Protein AF-A9V9E0-F1 (afdb_monomer)

Foldseek 3Di:
DDDDDDDDDDDDDDDDDDDDDDDDDDPDDDDDDDDDDDDDDDPDPDDPDDDDPPLVPQDLPDFAAAPACQLQCLLQLHAHPFFFEDAFDLPLADDLPDPDDDPQDDDHQAAEYDDWQLLLVVLQQFDWDQDPQFGIFTPDADADLVCSVRTDLPGPCCVSVVVSLSSLSVVRNSCSNHHAYEYEHEALLQNQLCRQVRGDDPQSVRSQVCCVVPVPSLQVSSSSSLVSVLVNVLSSVSSRHQAYEHDHGDGNDDDDDDDDDPPPPPGHDDDFCLLSDDPVSCVRRGLVSQQCSLVSSCVVQPLSRHAYEYEHENPLVCLLVCLPGSHQEYEAEQPDQQLVSCVSNVSSHAYEDAAALVQLPDDLVSLLVSLLVVVQRHDSGRYHYYHNDHHDPPGDPSSVSSNRCSRRVDDPDQAEAEEEWAPDPLGVLQVVVLVVLLCVVCVSHHYDYDHDHFPLQVDFPDDVVVDPDLPRRPPRVVVCQQVVVGFKYKDLQLSADPDHDPQKDFLAKADFDQQFKFKQFAVVPVVDLDPQPDAQAAEEEDQDPQLCVLQCVVRVSYHYDYADDAPVSSVVLSHDVVNRHGMYIGTCLSCVSVVNNVRGSYTDDCNRHPGGPSGRMMTMMGGNVCVVVSSVSCVSRHDPPPD

InterPro domains:
  IPR000257 Uroporphyrinogen decarboxylase (URO-D) [PF01208] (106-245)
  IPR000257 Uroporphyrinogen decarboxylase (URO-D) [PF01208] (269-409)
  IPR000257 Uroporphyrinogen decarboxylase (URO-D) [PS00907] (182-198)
  IPR000860 Porphobilinogen deaminase [PR00151] (456-476)
  IPR000860 Porphobilinogen deaminase [PR00151] (487-506)
  IPR000860 Porphobilinogen deaminase [PR00151] (539-556)
  IPR000860 Porphobilinogen deaminase [PR00151] (558-575)
  IPR000860 Porphobilinogen deaminase [TIGR00212] (417-622)
  IPR006361 Uroporphyrinogen decarboxylase HemE [cd00717] (72-409)
  IPR022417 Porphobilinogen deaminase, N-terminal [PF01379] (417-622)
  IPR038071 UROD/MetE-like superfamily [G3DSA:3.20.20.210] (54-414)
  IPR038071 UROD/MetE-like superfamily [SSF51726] (63-413)

Solvent-accessible surface area (backbone atoms only — not comparable to full-atom values): 37503 Å² total; per-residue (Å²): 135,89,84,87,87,83,90,86,88,83,90,80,90,82,81,85,82,77,89,79,84,83,83,75,85,77,86,81,81,87,82,91,82,87,86,78,90,78,85,83,86,73,84,73,95,77,82,95,81,82,86,62,86,69,74,82,73,72,54,70,88,72,64,54,68,76,74,37,58,56,43,62,38,16,34,70,50,35,89,55,102,62,55,29,38,41,79,54,57,81,78,72,54,79,68,75,79,64,85,85,70,67,102,67,68,80,78,55,43,41,44,60,67,70,77,70,42,62,56,56,55,37,53,27,59,43,65,73,44,80,40,89,81,66,40,58,32,31,92,75,43,44,85,55,74,73,51,57,74,66,46,45,79,80,56,60,53,63,78,66,46,36,70,56,29,52,50,37,30,50,47,43,51,63,44,56,14,59,31,43,37,30,34,74,43,44,40,48,64,53,52,51,35,39,43,37,58,16,29,80,66,96,75,46,59,64,33,55,48,39,49,74,76,34,47,70,51,41,50,52,52,42,48,39,50,38,55,54,47,32,55,45,56,47,46,34,41,64,20,50,28,51,29,38,33,40,38,63,72,74,86,78,75,91,80,95,71,82,86,80,68,96,81,69,88,70,71,72,80,77,76,53,66,54,40,78,48,56,73,65,58,36,58,68,69,36,48,58,50,57,34,49,35,39,48,50,38,28,67,75,65,38,87,78,64,52,51,32,34,44,48,44,32,72,29,65,86,47,50,76,68,54,67,79,32,68,49,30,22,45,38,37,24,52,86,51,60,52,55,62,50,48,63,72,51,69,74,77,49,12,40,30,29,36,43,54,52,74,47,47,75,54,56,59,68,54,33,32,52,51,46,54,58,51,62,69,50,49,63,97,54,13,37,34,43,27,46,26,52,66,59,60,95,85,56,54,72,68,39,54,36,34,46,52,52,37,47,66,67,57,70,80,80,50,57,75,45,34,34,30,30,44,66,49,72,65,45,46,51,57,42,50,59,49,48,55,52,45,39,70,76,35,76,70,43,45,76,45,78,44,71,42,85,36,65,68,77,76,51,92,83,70,66,66,86,79,53,92,60,73,43,63,72,44,53,58,56,52,48,35,30,73,69,64,75,19,53,34,35,54,40,57,31,56,63,53,52,98,68,73,60,89,69,46,46,79,54,25,48,39,69,67,40,60,41,40,36,22,35,30,59,18,73,96,44,71,88,58,56,49,82,86,73,56,59,78,63,40,26,36,29,39,66,46,67,68,57,48,56,38,45,45,71,74,40,71,57,48,36,78,40,76,53,76,75,57,74,69,56,40,51,51,44,37,70,35,76,91,65,65,36,48,28,32,61,47,53,38,33,65,32,50,78,68,71,40,52,90,56,56,45,32,77,46,52,65,91,56,39,73,56,61,95,29,38,36,23,35,30,31,36,32,25,64,73,60,36,71,60,52,39,59,65,31,48,83,48,43,71,72,72,76,129

pLDDT: mean 78.89, std 23.58, range [21.72, 98.31]

Secondary structure (DSSP, 8-state):
---------------PPPPPP-----------------------S-------GGGGS--TT-PPPPS--HHHHHHTT---SS--B----TTTTS-------STT-PPPS-EE----STHHHHHTT---EEETTTEEE-SS---SGGGGGGS-TT--HHHHHHHHHHHHHHHHHHHTTSSPEEEEEE-HHHHHHHHHHSB--SS-HHHHHHHHH-HHHHHHHHHHHHHHHHHHHHHHHHTT-SEEEEE---------SPPPPTT----------GGGS-HHHIIIIIHHHHHHHHHHHHHHH-TTSS-EEEE-TT-GGGHHHHTTSS-SEEE--TTS-HHHHHHHHTTSSEEEEEE-GGGGGS-HHHHHHHHHHHHHHS-SSSEEEEESSPPPTT--HHHHHHHHHHHHH--PPPPEEEEEEESSHHHHHHHHHHHHHHHHH-TTSEEEEEEE--HHHH-TTS-GGG---TTTTTHHHHHHHHTTS-SEEEEEGGGS-SSPPTT-EEEEEPPPP---EEEEE-GGGTT--SGGGSPTT-EEE---HHHHHHHHHH-TTSEEE---S-HHHHHHHHH-GGG--SEEEEEHHHHHTTT-GGG--EEPPTTT-PPPTTTT-EEEEE-STTHHHHHHHHGGGS-----

Mean predicted aligned error: 16.03 Å

Organism: Monosiga brevicollis (NCBI:txid81824)

Structure (mmCIF, N/CA/C/O backbone):
data_AF-A9V9E0-F1
#
_entry.id   AF-A9V9E0-F1
#
loop_
_atom_site.group_PDB
_atom_site.id
_atom_site.type_symbol
_atom_site.label_atom_id
_atom_site.label_alt_id
_atom_site.label_comp_id
_atom_site.label_asym_id
_atom_site.label_entity_id
_atom_site.label_seq_id
_atom_site.pdbx_PDB_ins_code
_atom_site.Cartn_x
_atom_site.Cartn_y
_atom_site.Cartn_z
_atom_site.occupancy
_atom_site.B_iso_or_equiv
_atom_site.auth_seq_id
_atom_site.auth_comp_id
_atom_site.auth_asym_id
_atom_site.auth_atom_id
_atom_site.pdbx_PDB_model_num
ATOM 1 N N . MET A 1 1 ? -3.395 67.145 -3.757 1.00 31.45 1 MET A N 1
ATOM 2 C CA . MET A 1 1 ? -3.543 67.660 -5.134 1.00 31.45 1 MET A CA 1
ATOM 3 C C . MET A 1 1 ? -4.559 66.799 -5.854 1.00 31.45 1 MET A C 1
ATOM 5 O O . MET A 1 1 ? -4.414 65.587 -5.873 1.00 31.45 1 MET A O 1
ATOM 9 N N . ALA A 1 2 ? -5.620 67.434 -6.339 1.00 25.27 2 ALA A N 1
ATOM 10 C CA . ALA A 1 2 ? -6.700 66.820 -7.094 1.00 25.27 2 ALA A CA 1
ATOM 11 C C . ALA A 1 2 ? -6.220 66.294 -8.457 1.00 25.27 2 ALA A C 1
ATOM 13 O O . ALA A 1 2 ? -5.402 66.954 -9.096 1.00 25.27 2 ALA A O 1
ATOM 14 N N . ARG A 1 3 ? -6.812 65.197 -8.944 1.00 23.92 3 ARG A N 1
ATOM 15 C CA . ARG A 1 3 ? -7.607 65.203 -10.185 1.00 23.92 3 ARG A CA 1
ATOM 16 C C . ARG A 1 3 ? -8.289 63.858 -10.436 1.00 23.92 3 ARG A C 1
ATOM 18 O O . ARG A 1 3 ? -7.680 62.797 -10.411 1.00 23.92 3 ARG A O 1
ATOM 25 N N . SER A 1 4 ? -9.581 63.996 -10.673 1.00 23.64 4 SER A N 1
ATOM 26 C CA . SER A 1 4 ? -10.590 63.039 -11.092 1.00 23.64 4 SER A CA 1
ATOM 27 C C . SER A 1 4 ? -10.377 62.564 -12.533 1.00 23.64 4 SER A C 1
ATOM 29 O O . SER A 1 4 ? -9.898 63.345 -13.350 1.00 23.64 4 SER A O 1
ATOM 31 N N . HIS A 1 5 ? -10.881 61.374 -12.873 1.00 26.56 5 HIS A N 1
ATOM 32 C CA . HIS A 1 5 ? -11.533 61.141 -14.165 1.00 26.56 5 HIS A CA 1
ATOM 33 C C . HIS A 1 5 ? -12.745 60.209 -14.013 1.00 26.56 5 HIS A C 1
ATOM 35 O O . HIS A 1 5 ? -12.698 59.174 -13.355 1.00 26.56 5 HIS A O 1
ATOM 41 N N . LEU A 1 6 ? -13.839 60.687 -14.604 1.00 22.77 6 LEU A N 1
ATOM 42 C CA . LEU A 1 6 ? -15.203 60.179 -14.667 1.00 22.77 6 LEU A CA 1
ATOM 43 C C . LEU A 1 6 ? -15.376 59.168 -15.827 1.00 22.77 6 LEU A C 1
ATOM 45 O O . LEU A 1 6 ? -14.947 59.455 -16.938 1.00 22.77 6 LEU A O 1
ATOM 49 N N . VAL A 1 7 ? -16.127 58.095 -15.547 1.00 22.20 7 VAL A N 1
ATOM 50 C CA . VAL A 1 7 ? -17.365 57.639 -16.235 1.00 22.20 7 VAL A CA 1
ATOM 51 C C . VAL A 1 7 ? -17.310 57.062 -17.658 1.00 22.20 7 VAL A C 1
ATOM 53 O O . VAL A 1 7 ? -17.013 57.758 -18.620 1.00 22.20 7 VAL A O 1
ATOM 56 N N . LEU A 1 8 ? -17.846 55.836 -17.788 1.00 22.53 8 LEU A N 1
ATOM 57 C CA . LEU A 1 8 ? -18.951 55.527 -18.712 1.00 22.53 8 LEU A CA 1
ATOM 58 C C . LEU A 1 8 ? -19.695 54.246 -18.296 1.00 22.53 8 LEU A C 1
ATOM 60 O O . LEU A 1 8 ? -19.111 53.177 -18.142 1.00 22.53 8 LEU A O 1
ATOM 64 N N . SER A 1 9 ? -21.002 54.404 -18.084 1.00 21.78 9 SER A N 1
ATOM 65 C CA . SER A 1 9 ? -21.985 53.361 -17.804 1.00 21.78 9 SER A CA 1
ATOM 66 C C . SER A 1 9 ? -22.384 52.618 -19.077 1.00 21.78 9 SER A C 1
ATOM 68 O O . SER A 1 9 ? -22.627 53.261 -20.097 1.00 21.78 9 SER A O 1
ATOM 70 N N . LEU A 1 10 ? -22.610 51.309 -18.978 1.00 23.81 10 LEU A N 1
ATOM 71 C CA . LEU A 1 10 ? -23.521 50.585 -19.864 1.00 23.81 10 LEU A CA 1
ATOM 72 C C . LEU A 1 10 ? -24.401 49.669 -19.010 1.00 23.81 10 LEU A C 1
ATOM 74 O O . LEU A 1 10 ? -23.968 48.655 -18.471 1.00 23.81 10 LEU A O 1
ATOM 78 N N . SER A 1 11 ? -25.638 50.117 -18.851 1.00 22.11 11 SER A N 1
ATOM 79 C CA . SER A 1 11 ? -26.777 49.428 -18.269 1.00 22.11 11 SER A CA 1
ATOM 80 C C . SER A 1 11 ? -27.364 48.449 -19.287 1.00 22.11 11 SER A C 1
ATOM 82 O O . SER A 1 11 ? -27.792 48.854 -20.364 1.00 22.11 11 SER A O 1
ATOM 84 N N . LEU A 1 12 ? -27.446 47.170 -18.918 1.00 24.94 12 LEU A N 1
ATOM 85 C CA . LEU A 1 12 ? -28.350 46.197 -19.529 1.00 24.94 12 LEU A CA 1
ATOM 86 C C . LEU A 1 12 ? -29.091 45.479 -18.401 1.00 24.94 12 LEU A C 1
ATOM 88 O O . LEU A 1 12 ? -28.551 44.631 -17.697 1.00 24.94 12 LEU A O 1
ATOM 92 N N . SER A 1 13 ? -30.326 45.922 -18.203 1.00 23.47 13 SER A N 1
ATOM 93 C CA . SER A 1 13 ? -31.336 45.358 -17.317 1.00 23.47 13 SER A CA 1
ATOM 94 C C . SER A 1 13 ? -31.889 44.061 -17.909 1.00 23.47 13 SER A C 1
ATOM 96 O O . SER A 1 13 ? -32.197 44.065 -19.097 1.00 23.47 13 SER A O 1
ATOM 98 N N . LEU A 1 14 ? -32.058 43.007 -17.095 1.00 25.41 14 LEU A N 1
ATOM 99 C CA . LEU A 1 14 ? -33.083 41.934 -17.163 1.00 25.41 14 LEU A CA 1
ATOM 100 C C . LEU A 1 14 ? -32.826 40.905 -16.021 1.00 25.41 14 LEU A C 1
ATOM 102 O O . LEU A 1 14 ? -31.730 40.892 -15.467 1.00 25.41 14 LEU A O 1
ATOM 106 N N . PRO A 1 15 ? -33.834 40.146 -15.548 1.00 28.69 15 PRO A N 1
ATOM 107 C CA . PRO A 1 15 ? -34.486 40.413 -14.265 1.00 28.69 15 PRO A CA 1
ATOM 108 C C . PRO A 1 15 ? -34.126 39.429 -13.134 1.00 28.69 15 PRO A C 1
ATOM 110 O O . PRO A 1 15 ? -33.796 38.268 -13.358 1.00 28.69 15 PRO A O 1
ATOM 113 N N . LEU A 1 16 ? -34.284 39.911 -11.897 1.00 26.33 16 LEU A N 1
ATOM 114 C CA . LEU A 1 16 ? -34.353 39.122 -10.661 1.00 26.33 16 LEU A CA 1
ATOM 115 C C . LEU A 1 16 ? -35.464 38.056 -10.738 1.00 26.33 16 LEU A C 1
ATOM 117 O O . LEU A 1 16 ? -36.595 38.409 -11.086 1.00 26.33 16 LEU A O 1
ATOM 121 N N . PRO A 1 17 ? -35.225 36.798 -10.323 1.00 27.64 17 PRO A N 1
ATOM 122 C CA . PRO A 1 17 ? -36.316 35.896 -10.009 1.00 27.64 17 PRO A CA 1
ATOM 123 C C . PRO A 1 17 ? -36.839 36.192 -8.595 1.00 27.64 17 PRO A C 1
ATOM 125 O O . PRO A 1 17 ? -36.111 36.147 -7.604 1.00 27.64 17 PRO A O 1
ATOM 128 N N . LEU A 1 18 ? -38.129 36.521 -8.543 1.00 26.33 18 LEU A N 1
ATOM 129 C CA . LEU A 1 18 ? -38.969 36.598 -7.349 1.00 26.33 18 LEU A CA 1
ATOM 130 C C . LEU A 1 18 ? -38.919 35.290 -6.531 1.00 26.33 18 LEU A C 1
ATOM 132 O O . LEU A 1 18 ? -38.787 34.212 -7.118 1.00 26.33 18 LEU A O 1
ATOM 136 N N . PRO A 1 19 ? -39.098 35.347 -5.199 1.00 25.52 19 PRO A N 1
ATOM 137 C CA . PRO A 1 19 ? -39.197 34.151 -4.377 1.00 25.52 19 PRO A CA 1
ATOM 138 C C . PRO A 1 19 ? -40.579 33.517 -4.581 1.00 25.52 19 PRO A C 1
ATOM 140 O O . PRO A 1 19 ? -41.602 34.143 -4.306 1.00 25.52 19 PRO A O 1
ATOM 143 N N . LEU A 1 20 ? -40.624 32.272 -5.059 1.00 24.50 20 LEU A N 1
ATOM 144 C CA . LEU A 1 20 ? -41.846 31.471 -5.016 1.00 24.50 20 LEU A CA 1
ATOM 145 C C . LEU A 1 20 ? -41.942 30.726 -3.672 1.00 24.50 20 LEU A C 1
ATOM 147 O O . LEU A 1 20 ? -40.940 30.184 -3.201 1.00 24.50 20 LEU A O 1
ATOM 151 N N . PRO A 1 21 ? -43.132 30.695 -3.046 1.00 25.22 21 PRO A N 1
ATOM 152 C CA . PRO A 1 21 ? -43.345 30.125 -1.727 1.00 25.22 21 PRO A CA 1
ATOM 153 C C . PRO A 1 21 ? -43.612 28.620 -1.838 1.00 25.22 21 PRO A C 1
ATOM 155 O O . PRO A 1 21 ? -44.544 28.200 -2.519 1.00 25.22 21 PRO A O 1
ATOM 158 N N . LEU A 1 22 ? -42.854 27.794 -1.117 1.00 24.84 22 LEU A N 1
ATOM 159 C CA . LEU A 1 22 ? -43.256 26.414 -0.837 1.00 24.84 22 LEU A CA 1
ATOM 160 C C . LEU A 1 22 ? -43.831 26.350 0.576 1.00 24.84 22 LEU A C 1
ATOM 162 O O . LEU A 1 22 ? -43.149 26.084 1.561 1.00 24.84 22 LEU A O 1
ATOM 166 N N . SER A 1 23 ? -45.129 26.639 0.635 1.00 22.27 23 SER A N 1
ATOM 167 C CA . SER A 1 23 ? -46.024 26.182 1.690 1.00 22.27 23 SER A CA 1
ATOM 168 C C . SER A 1 23 ? -46.151 24.661 1.575 1.00 22.27 23 SER A C 1
ATOM 170 O O . SER A 1 23 ? -46.727 24.159 0.611 1.00 22.27 23 SER A O 1
ATOM 172 N N . LEU A 1 24 ? -45.620 23.925 2.551 1.00 24.33 24 LEU A N 1
ATOM 173 C CA . LEU A 1 24 ? -46.086 22.577 2.861 1.00 24.33 24 LEU A CA 1
ATOM 174 C C . LEU A 1 24 ? -46.796 22.639 4.211 1.00 24.33 24 LEU A C 1
ATOM 176 O O . LEU A 1 24 ? -46.236 23.029 5.233 1.00 24.33 24 LEU A O 1
ATOM 180 N N . SER A 1 25 ? -48.084 22.328 4.129 1.00 22.44 25 SER A N 1
ATOM 181 C CA . SER A 1 25 ? -49.112 22.438 5.152 1.00 22.44 25 SER A CA 1
ATOM 182 C C . SER A 1 25 ? -48.702 21.812 6.488 1.00 22.44 25 SER A C 1
ATOM 184 O O . SER A 1 25 ? -48.617 20.592 6.625 1.00 22.44 25 SER A O 1
ATOM 186 N N . LEU A 1 26 ? -48.509 22.665 7.496 1.00 23.66 26 LEU A N 1
ATOM 187 C CA . LEU A 1 26 ? -48.652 22.289 8.898 1.00 23.66 26 LEU A CA 1
ATOM 188 C C . LEU A 1 26 ? -50.142 22.093 9.193 1.00 23.66 26 LEU A C 1
ATOM 190 O O . LEU A 1 26 ? -50.915 23.051 9.226 1.00 23.66 26 LEU A O 1
ATOM 194 N N . CYS A 1 27 ? -50.527 20.852 9.476 1.00 22.06 27 CYS A N 1
ATOM 195 C CA . CYS A 1 27 ? -51.785 20.558 10.143 1.00 22.06 27 CYS A CA 1
ATOM 196 C C . CYS A 1 27 ? -51.704 21.121 11.575 1.00 22.06 27 CYS A C 1
ATOM 198 O O . CYS A 1 27 ? -51.075 20.535 12.454 1.00 22.06 27 CYS A O 1
ATOM 200 N N . ARG A 1 28 ? -52.293 22.302 11.797 1.00 23.36 28 ARG A N 1
ATOM 201 C CA . ARG A 1 28 ? -52.618 22.803 13.136 1.00 23.36 28 ARG A CA 1
ATOM 202 C C . ARG A 1 28 ? -53.877 22.088 13.617 1.00 23.36 28 ARG A C 1
ATOM 204 O O . ARG A 1 28 ? -54.950 22.328 13.075 1.00 23.36 28 ARG A O 1
ATOM 211 N N . SER A 1 29 ? -53.766 21.322 14.696 1.00 24.31 29 SER A N 1
ATOM 212 C CA . SER A 1 29 ? -54.848 21.210 15.674 1.00 24.31 29 SER A CA 1
ATOM 213 C C . SER A 1 29 ? -54.418 21.944 16.939 1.00 24.31 29 SER A C 1
ATOM 215 O O . SER A 1 29 ? -53.379 21.666 17.533 1.00 24.31 29 SER A O 1
ATOM 217 N N . THR A 1 30 ? -55.212 22.946 17.275 1.00 25.95 30 THR A N 1
ATOM 218 C CA . THR A 1 30 ? -55.099 23.889 18.384 1.00 25.95 30 THR A CA 1
ATOM 219 C C . THR A 1 30 ? -55.315 23.243 19.753 1.00 25.95 30 THR A C 1
ATOM 221 O O . THR A 1 30 ? -56.221 22.431 19.907 1.00 25.95 30 THR A O 1
ATOM 224 N N . GLY A 1 31 ? -54.575 23.717 20.758 1.00 23.48 31 GLY A N 1
ATOM 225 C CA . GLY A 1 31 ? -54.860 23.502 22.179 1.00 23.48 31 GLY A CA 1
ATOM 226 C C . GLY A 1 31 ? -53.872 24.265 23.064 1.00 23.48 31 GLY A C 1
ATOM 227 O O . GLY A 1 31 ? -52.766 23.799 23.299 1.00 23.48 31 GLY A O 1
ATOM 228 N N . LEU A 1 32 ? -54.258 25.467 23.499 1.00 24.42 32 LEU A N 1
ATOM 229 C CA . LEU A 1 32 ? -53.549 26.299 24.479 1.00 24.42 32 LEU A CA 1
ATOM 230 C C . LEU A 1 32 ? -53.576 25.650 25.875 1.00 24.42 32 LEU A C 1
ATOM 232 O O . LEU A 1 32 ? -54.634 25.211 26.317 1.00 24.42 32 LEU A O 1
ATOM 236 N N . GLY A 1 33 ? -52.453 25.691 26.598 1.00 22.27 33 GLY A N 1
ATOM 237 C CA . GLY A 1 33 ? -52.382 25.339 28.018 1.00 22.27 33 GLY A CA 1
ATOM 238 C C . GLY A 1 33 ? -51.002 25.620 28.617 1.00 22.27 33 GLY A C 1
ATOM 239 O O . GLY A 1 33 ? -50.008 25.046 28.199 1.00 22.27 33 GLY A O 1
ATOM 240 N N . SER A 1 34 ? -50.963 26.553 29.561 1.00 21.72 34 SER A N 1
ATOM 241 C CA . SER A 1 34 ? -49.799 27.066 30.288 1.00 21.72 34 SER A CA 1
ATOM 242 C C . SER A 1 34 ? -49.319 26.121 31.406 1.00 21.72 34 SER A C 1
ATOM 244 O O . SER A 1 34 ? -50.124 25.384 31.964 1.00 21.72 34 SER A O 1
ATOM 246 N N . MET A 1 35 ? -48.050 26.304 31.798 1.00 22.22 35 MET A N 1
ATOM 247 C CA . MET A 1 35 ? -47.414 26.010 33.098 1.00 22.22 35 MET A CA 1
ATOM 248 C C . MET A 1 35 ? -46.512 24.772 33.257 1.00 22.22 35 MET A C 1
ATOM 250 O O . MET A 1 35 ? -46.878 23.642 32.970 1.00 22.22 35 MET A O 1
ATOM 254 N N . ALA A 1 36 ? -45.376 25.079 33.902 1.00 23.31 36 ALA A N 1
ATOM 255 C CA . ALA A 1 36 ? -44.560 24.264 34.802 1.00 23.31 36 ALA A CA 1
ATOM 256 C C . ALA A 1 36 ? -43.580 23.235 34.205 1.00 23.31 36 ALA A C 1
ATOM 258 O O . ALA A 1 36 ? -43.930 22.141 33.783 1.00 23.31 36 ALA A O 1
ATOM 259 N N . ASN A 1 37 ? -42.297 23.584 34.327 1.00 26.70 37 ASN A N 1
ATOM 260 C CA . ASN A 1 37 ? -41.195 22.643 34.520 1.00 26.70 37 ASN A CA 1
ATOM 261 C C . ASN A 1 37 ? -41.417 21.906 35.861 1.00 26.70 37 ASN A C 1
ATOM 263 O O . ASN A 1 37 ? -41.738 22.575 36.850 1.00 26.70 37 ASN A O 1
ATOM 267 N N . PRO A 1 38 ? -41.265 20.571 35.921 1.00 28.86 38 PRO A N 1
ATOM 268 C CA . PRO A 1 38 ? -40.046 20.060 36.552 1.00 28.86 38 PRO A CA 1
ATOM 269 C C . PRO A 1 38 ? -39.483 18.759 35.935 1.00 28.86 38 PRO A C 1
ATOM 271 O O . PRO A 1 38 ? -40.217 17.871 35.528 1.00 28.86 38 PRO A O 1
ATOM 274 N N . ALA A 1 39 ? -38.150 18.678 35.967 1.00 24.38 39 ALA A N 1
ATOM 275 C CA . ALA A 1 39 ? -37.299 17.550 36.374 1.00 24.38 39 ALA A CA 1
ATOM 276 C C . ALA A 1 39 ? -37.533 16.118 35.823 1.00 24.38 39 ALA A C 1
ATOM 278 O O . ALA A 1 39 ? -38.608 15.542 35.904 1.00 24.38 39 ALA A O 1
ATOM 279 N N . HIS A 1 40 ? -36.404 15.497 35.444 1.00 27.77 40 HIS A N 1
ATOM 280 C CA . HIS A 1 40 ? -36.188 14.067 35.169 1.00 27.77 40 HIS A CA 1
ATOM 281 C C . HIS A 1 40 ? -36.876 13.480 33.924 1.00 27.77 40 HIS A C 1
ATOM 283 O O . HIS A 1 40 ? -37.899 12.811 34.008 1.00 27.77 40 HIS A O 1
ATOM 289 N N . SER A 1 41 ? -36.227 13.600 32.760 1.00 22.03 41 SER A N 1
ATOM 290 C CA . SER A 1 41 ? -36.498 12.712 31.623 1.00 22.03 41 SER A CA 1
ATOM 291 C C . SER A 1 41 ? -35.604 11.471 31.704 1.00 22.03 41 SER A C 1
ATOM 293 O O . SER A 1 41 ? -34.483 11.449 31.193 1.00 22.03 41 SER A O 1
ATOM 295 N N . VAL A 1 42 ? -36.113 10.435 32.366 1.00 23.88 42 VAL A N 1
ATOM 296 C CA . VAL A 1 42 ? -35.743 9.045 32.077 1.00 23.88 42 VAL A CA 1
ATOM 297 C C . VAL A 1 42 ? -36.147 8.786 30.622 1.00 23.88 42 VAL A C 1
ATOM 299 O O . VAL A 1 42 ? -37.291 9.060 30.265 1.00 23.88 42 VAL A O 1
ATOM 302 N N . LEU A 1 43 ? -35.233 8.317 29.769 1.00 23.27 43 LEU A N 1
ATOM 303 C CA . LEU A 1 43 ? -35.579 7.867 28.416 1.00 23.27 43 LEU A CA 1
ATOM 304 C C . LEU A 1 43 ? -36.528 6.662 28.542 1.00 23.27 43 LEU A C 1
ATOM 306 O O . LEU A 1 43 ? -36.094 5.628 29.054 1.00 23.27 43 LEU A O 1
ATOM 310 N N . PRO A 1 44 ? -37.804 6.741 28.118 1.00 23.48 44 PRO A N 1
ATOM 311 C CA . PRO A 1 44 ? -38.672 5.581 28.143 1.00 23.48 44 PRO A CA 1
ATOM 312 C C . PRO A 1 44 ? -38.350 4.692 26.942 1.00 23.48 44 PRO A C 1
ATOM 314 O O . PRO A 1 44 ? -38.330 5.140 25.793 1.00 23.48 44 PRO A O 1
ATOM 317 N N . ALA A 1 45 ? -38.165 3.405 27.211 1.00 31.94 45 ALA A N 1
ATOM 318 C CA . ALA A 1 45 ? -38.302 2.356 26.218 1.00 31.94 45 ALA A CA 1
ATOM 319 C C . ALA A 1 45 ? -39.767 2.305 25.740 1.00 31.94 45 ALA A C 1
ATOM 321 O O . ALA A 1 45 ? -40.607 1.729 26.418 1.00 31.94 45 ALA A O 1
ATOM 322 N N . HIS A 1 46 ? -40.078 2.974 24.623 1.00 27.64 46 HIS A N 1
ATOM 323 C CA . HIS A 1 46 ? -41.068 2.583 23.603 1.00 27.64 46 HIS A CA 1
ATOM 324 C C . HIS A 1 46 ? -41.377 3.749 22.653 1.00 27.64 46 HIS A C 1
ATOM 326 O O . HIS A 1 46 ? -41.970 4.742 23.058 1.00 27.64 46 HIS A O 1
ATOM 332 N N . ALA A 1 47 ? -41.071 3.567 21.365 1.00 25.94 47 ALA A N 1
ATOM 333 C CA . ALA A 1 47 ? -41.880 4.086 20.258 1.00 25.94 47 ALA A CA 1
ATOM 334 C C . ALA A 1 47 ? -41.512 3.343 18.963 1.00 25.94 47 ALA A C 1
ATOM 336 O O . ALA A 1 47 ? -40.864 3.868 18.059 1.00 25.94 47 ALA A O 1
ATOM 337 N N . ALA A 1 48 ? -41.932 2.082 18.890 1.00 34.09 48 ALA A N 1
ATOM 338 C CA . ALA A 1 48 ? -42.151 1.417 17.620 1.00 34.09 48 ALA A CA 1
ATOM 339 C C . ALA A 1 48 ? -43.437 1.996 17.014 1.00 34.09 48 ALA A C 1
ATOM 341 O O . ALA A 1 48 ? -44.504 1.476 17.293 1.00 34.09 48 ALA A O 1
ATOM 342 N N . GLU A 1 49 ? -43.363 3.067 16.217 1.00 31.75 49 GLU A N 1
ATOM 343 C CA . GLU A 1 49 ? -44.495 3.462 15.365 1.00 31.75 49 GLU A CA 1
ATOM 344 C C . GLU A 1 49 ? -44.086 4.402 14.219 1.00 31.75 49 GLU A C 1
ATOM 346 O O . GLU A 1 49 ? -44.005 5.620 14.359 1.00 31.75 49 GLU A O 1
ATOM 351 N N . ARG A 1 50 ? -43.795 3.773 13.071 1.00 30.25 50 ARG A N 1
ATOM 352 C CA . ARG A 1 50 ? -44.196 4.102 11.682 1.00 30.25 50 ARG A CA 1
ATOM 353 C C . ARG A 1 50 ? -43.315 3.277 10.737 1.00 30.25 50 ARG A C 1
ATOM 355 O O . ARG A 1 50 ? -42.349 3.763 10.158 1.00 30.25 50 ARG A O 1
ATOM 362 N N . ARG A 1 51 ? -43.632 1.982 10.623 1.00 35.12 51 ARG A N 1
ATOM 363 C CA . ARG A 1 51 ? -43.038 1.085 9.621 1.00 35.12 51 ARG A CA 1
ATOM 364 C C . ARG A 1 51 ? -43.633 1.431 8.253 1.00 35.12 51 ARG A C 1
ATOM 366 O O . ARG A 1 51 ? -44.833 1.277 8.055 1.00 35.12 51 ARG A O 1
ATOM 373 N N . GLY A 1 52 ? -42.808 1.924 7.330 1.00 30.58 52 GLY A N 1
ATOM 374 C CA . GLY A 1 52 ? -43.161 1.969 5.909 1.00 30.58 52 GLY A CA 1
ATOM 375 C C . GLY A 1 52 ? -43.119 0.560 5.285 1.00 30.58 52 GLY A C 1
ATOM 376 O O . GLY A 1 52 ? -42.459 -0.317 5.848 1.00 30.58 52 GLY A O 1
ATOM 377 N N . PRO A 1 53 ? -43.776 0.323 4.134 1.00 31.97 53 PRO A N 1
ATOM 378 C CA . PRO A 1 53 ? -43.928 -1.015 3.540 1.00 31.97 53 PRO A CA 1
ATOM 379 C C . PRO A 1 53 ? -42.609 -1.718 3.157 1.00 31.97 53 PRO A C 1
ATOM 381 O O . PRO A 1 53 ? -42.571 -2.939 3.080 1.00 31.97 53 PRO A O 1
ATOM 384 N N . GLU A 1 54 ? -41.522 -0.970 2.945 1.00 40.19 54 GLU A N 1
ATOM 385 C CA . GLU A 1 54 ? -40.265 -1.481 2.365 1.00 40.19 54 GLU A CA 1
ATOM 386 C C . GLU A 1 54 ? -39.327 -2.191 3.360 1.00 40.19 54 GLU A C 1
ATOM 388 O O . GLU A 1 54 ? -38.461 -2.961 2.954 1.00 40.19 54 GLU A O 1
ATOM 393 N N . ALA A 1 55 ? -39.477 -1.977 4.673 1.00 40.94 55 ALA A N 1
ATOM 394 C CA . ALA A 1 55 ? -38.576 -2.583 5.665 1.00 40.94 55 ALA A CA 1
ATOM 395 C C . ALA A 1 55 ? -38.751 -4.112 5.794 1.00 40.94 55 ALA A C 1
ATOM 397 O O . ALA A 1 55 ? -37.891 -4.784 6.356 1.00 40.94 55 ALA A O 1
ATOM 398 N N . HIS A 1 56 ? -39.850 -4.668 5.272 1.00 40.12 56 HIS A N 1
ATOM 399 C CA . HIS A 1 56 ? -40.183 -6.088 5.402 1.00 40.12 56 HIS A CA 1
ATOM 400 C C . HIS A 1 56 ? -39.490 -7.006 4.371 1.00 40.12 56 HIS A C 1
ATOM 402 O O . HIS A 1 56 ? -39.537 -8.228 4.539 1.00 40.12 56 HIS A O 1
ATOM 408 N N . GLU A 1 57 ? -38.830 -6.455 3.342 1.00 50.50 57 GLU A N 1
ATOM 409 C CA . GLU A 1 57 ? -38.199 -7.233 2.255 1.00 50.50 57 GLU A CA 1
ATOM 410 C C . GLU A 1 57 ? -36.670 -7.391 2.371 1.00 50.50 57 GLU A C 1
ATOM 412 O O . GLU A 1 57 ? -36.098 -8.296 1.759 1.00 50.50 57 GLU A O 1
ATOM 417 N N . ALA A 1 58 ? -35.986 -6.572 3.175 1.00 58.50 58 ALA A N 1
ATOM 418 C CA . ALA A 1 58 ? -34.530 -6.627 3.310 1.00 58.50 58 ALA A CA 1
ATOM 419 C C . ALA A 1 58 ? -34.087 -7.845 4.146 1.00 58.50 58 ALA A C 1
ATOM 421 O O . ALA A 1 58 ? -34.151 -7.826 5.373 1.00 58.50 58 ALA A O 1
ATOM 422 N N . ARG A 1 59 ? -33.620 -8.912 3.481 1.00 68.50 59 ARG A N 1
ATOM 423 C CA . ARG A 1 59 ? -33.059 -10.119 4.121 1.00 68.50 59 ARG A CA 1
ATOM 424 C C . ARG A 1 59 ? -31.565 -10.291 3.810 1.00 68.50 59 ARG A C 1
ATOM 426 O O . ARG A 1 59 ? -31.151 -9.894 2.717 1.00 68.50 59 ARG A O 1
ATOM 433 N N . PRO A 1 60 ? -30.773 -10.925 4.696 1.00 71.88 60 PRO A N 1
ATOM 434 C CA . PRO A 1 60 ? -29.344 -11.175 4.468 1.00 71.88 60 PRO A CA 1
ATOM 435 C C . PRO A 1 60 ? -29.001 -12.072 3.267 1.00 71.88 60 PRO A C 1
ATOM 437 O O . PRO A 1 60 ? -27.858 -12.118 2.826 1.00 71.88 60 PRO A O 1
ATOM 440 N N . GLU A 1 61 ? -29.979 -12.793 2.725 1.00 72.00 61 GLU A N 1
ATOM 441 C CA . GLU A 1 61 ? -29.761 -13.816 1.693 1.00 72.00 61 GLU A CA 1
ATOM 442 C C . GLU A 1 61 ? -29.770 -13.252 0.259 1.00 72.00 61 GLU A C 1
ATOM 444 O O . GLU A 1 61 ? -29.271 -13.902 -0.655 1.00 72.00 61 GLU A O 1
ATOM 449 N N . ASN A 1 62 ? -30.279 -12.028 0.055 1.00 86.44 62 ASN A N 1
ATOM 450 C CA . ASN A 1 62 ? -30.581 -11.480 -1.277 1.00 86.44 62 ASN A CA 1
ATOM 451 C C . ASN A 1 62 ? -29.915 -10.121 -1.550 1.00 86.44 62 ASN A C 1
ATOM 453 O O . ASN A 1 62 ? -30.544 -9.212 -2.094 1.00 86.44 62 ASN A O 1
ATOM 457 N N . PHE A 1 63 ? -28.654 -9.936 -1.155 1.00 91.44 63 PHE A N 1
ATOM 458 C CA . PHE A 1 63 ? -27.972 -8.664 -1.403 1.00 91.44 63 PHE A CA 1
ATOM 459 C C . PHE A 1 63 ? -27.706 -8.415 -2.899 1.00 91.44 63 PHE A C 1
ATOM 461 O O . PHE A 1 63 ? -27.295 -9.334 -3.611 1.00 91.44 63 PHE A O 1
ATOM 468 N N . PRO A 1 64 ? -27.856 -7.165 -3.378 1.00 89.38 64 PRO A N 1
ATOM 469 C CA . PRO A 1 64 ? -27.463 -6.793 -4.733 1.00 89.38 64 PRO A CA 1
ATOM 470 C C . PRO A 1 64 ? -25.983 -7.119 -5.023 1.00 89.38 64 PRO A C 1
ATOM 472 O O . PRO A 1 64 ? -25.132 -6.923 -4.142 1.00 89.38 64 PRO A O 1
ATOM 475 N N . PRO A 1 65 ? -25.650 -7.578 -6.248 1.00 91.50 65 PRO A N 1
ATOM 476 C CA . PRO A 1 65 ? -24.275 -7.883 -6.628 1.00 91.50 65 PRO A CA 1
ATOM 477 C C . PRO A 1 65 ? -23.416 -6.617 -6.637 1.00 91.50 65 PRO A C 1
ATOM 479 O O . PRO A 1 65 ? -23.897 -5.516 -6.913 1.00 91.50 65 PRO A O 1
ATOM 482 N N . MET A 1 66 ? -22.128 -6.781 -6.350 1.00 91.25 66 MET A N 1
ATOM 483 C CA . MET A 1 66 ? -21.189 -5.667 -6.300 1.00 91.25 66 MET A CA 1
ATOM 484 C C . MET A 1 66 ? -20.858 -5.122 -7.688 1.00 91.25 66 MET A C 1
ATOM 486 O O . MET A 1 66 ? -20.596 -5.874 -8.621 1.00 91.25 66 MET A O 1
ATOM 490 N N . LYS A 1 67 ? -20.846 -3.791 -7.796 1.00 89.44 67 LYS A N 1
ATOM 491 C CA . LYS A 1 67 ? -20.467 -3.034 -8.998 1.00 89.44 67 LYS A CA 1
ATOM 492 C C . LYS A 1 67 ? -19.065 -2.434 -8.881 1.00 89.44 67 LYS A C 1
ATOM 494 O O . LYS A 1 67 ? -18.370 -2.330 -9.884 1.00 89.44 67 LYS A O 1
ATOM 499 N N . ASN A 1 68 ? -18.657 -2.048 -7.670 1.00 86.88 68 ASN A N 1
ATOM 500 C CA . ASN A 1 68 ? -17.313 -1.558 -7.364 1.00 86.88 68 ASN A CA 1
ATOM 501 C C . ASN A 1 68 ? -16.724 -2.362 -6.197 1.00 86.88 68 ASN A C 1
ATOM 503 O O . ASN A 1 68 ? -17.251 -2.333 -5.087 1.00 86.88 68 ASN A O 1
ATOM 507 N N . GLU A 1 69 ? -15.624 -3.069 -6.450 1.00 92.25 69 GLU A N 1
ATOM 508 C CA . GLU A 1 69 ? -14.904 -3.868 -5.450 1.00 92.25 69 GLU A CA 1
ATOM 509 C C . GLU A 1 69 ? -13.453 -3.406 -5.257 1.00 92.25 69 GLU A C 1
ATOM 511 O O . GLU A 1 69 ? -12.673 -4.088 -4.592 1.00 92.25 69 GLU A O 1
ATOM 516 N N . VAL A 1 70 ? -13.077 -2.247 -5.810 1.00 92.81 70 VAL A N 1
ATOM 517 C CA . VAL A 1 70 ? -11.678 -1.793 -5.886 1.00 92.81 70 VAL A CA 1
ATOM 518 C C . VAL A 1 70 ? -11.025 -1.713 -4.502 1.00 92.81 70 VAL A C 1
ATOM 520 O O . VAL A 1 70 ? -9.877 -2.121 -4.334 1.00 92.81 70 VAL A O 1
ATOM 523 N N . ILE A 1 71 ? -11.757 -1.274 -3.473 1.00 94.75 71 ILE A N 1
ATOM 524 C CA . ILE A 1 71 ? -11.243 -1.262 -2.095 1.00 94.75 71 ILE A CA 1
ATOM 525 C C . ILE A 1 71 ? -11.008 -2.664 -1.518 1.00 94.75 71 ILE A C 1
ATOM 527 O O . ILE A 1 71 ? -10.028 -2.867 -0.804 1.00 94.75 71 ILE A O 1
ATOM 531 N N . LEU A 1 72 ? -11.845 -3.649 -1.858 1.00 95.44 72 LEU A N 1
ATOM 532 C CA . LEU A 1 72 ? -11.660 -5.033 -1.411 1.00 95.44 72 LEU A CA 1
ATOM 533 C C . LEU A 1 72 ? -10.435 -5.657 -2.088 1.00 95.44 72 LEU A C 1
ATOM 535 O O . LEU A 1 72 ? -9.678 -6.372 -1.438 1.00 95.44 72 LEU A O 1
ATOM 539 N N . GLN A 1 73 ? -10.215 -5.347 -3.369 1.00 94.81 73 GLN A N 1
ATOM 540 C CA . GLN A 1 73 ? -9.023 -5.751 -4.122 1.00 94.81 73 GLN A CA 1
ATOM 541 C C . GLN A 1 73 ? -7.755 -5.131 -3.516 1.00 94.81 73 GLN A C 1
ATOM 543 O O . GLN A 1 73 ? -6.804 -5.847 -3.195 1.00 94.81 73 GLN A O 1
ATOM 548 N N . ALA A 1 74 ? -7.760 -3.815 -3.265 1.00 95.31 74 ALA A N 1
ATOM 549 C CA . ALA A 1 74 ? -6.639 -3.126 -2.627 1.00 95.31 74 ALA A CA 1
ATOM 550 C C . ALA A 1 74 ? -6.328 -3.703 -1.239 1.00 95.31 74 ALA A C 1
ATOM 552 O O . ALA A 1 74 ? -5.165 -3.946 -0.924 1.00 95.31 74 ALA A O 1
ATOM 553 N N . ALA A 1 75 ? -7.356 -3.985 -0.433 1.00 95.00 75 ALA A N 1
ATOM 554 C CA . ALA A 1 75 ? -7.198 -4.589 0.887 1.00 95.00 75 ALA A CA 1
ATOM 555 C C . ALA A 1 75 ? -6.547 -5.980 0.843 1.00 95.00 75 ALA A C 1
ATOM 557 O O . ALA A 1 75 ? -5.832 -6.352 1.765 1.00 95.00 75 ALA A O 1
ATOM 558 N N . ARG A 1 76 ? -6.767 -6.737 -0.238 1.00 93.00 76 ARG A N 1
ATOM 559 C CA . ARG A 1 76 ? -6.152 -8.052 -0.481 1.00 93.00 76 ARG A CA 1
ATOM 560 C C . ARG A 1 76 ? -4.761 -7.964 -1.126 1.00 93.00 76 ARG A C 1
ATOM 562 O O . ARG A 1 76 ? -4.159 -8.996 -1.411 1.00 93.00 76 ARG A O 1
ATOM 569 N N . GLY A 1 77 ? -4.244 -6.757 -1.384 1.00 89.81 77 GLY A N 1
ATOM 570 C CA . GLY A 1 77 ? -2.958 -6.544 -2.063 1.00 89.81 77 GLY A CA 1
ATOM 571 C C . GLY A 1 77 ? -2.990 -6.819 -3.575 1.00 89.81 77 GLY A C 1
ATOM 572 O O . GLY A 1 77 ? -1.943 -6.967 -4.222 1.00 89.81 77 GLY A O 1
ATOM 573 N N . GLU A 1 78 ? -4.182 -6.902 -4.160 1.00 90.19 78 GLU A N 1
ATOM 574 C CA . GLU A 1 78 ? -4.374 -7.098 -5.595 1.00 90.19 78 GLU A CA 1
ATOM 575 C C . GLU A 1 78 ? -4.012 -5.819 -6.373 1.00 90.19 78 GLU A C 1
ATOM 577 O O . GLU A 1 78 ? -3.791 -4.747 -5.803 1.00 90.19 78 GLU A O 1
ATOM 582 N N . GLU A 1 79 ? -3.855 -5.946 -7.689 1.00 87.19 79 GLU A N 1
ATOM 583 C CA . GLU A 1 79 ? -3.637 -4.791 -8.562 1.00 87.19 79 GLU A CA 1
ATOM 584 C C . GLU A 1 79 ? -4.975 -4.099 -8.830 1.00 87.19 79 GLU A C 1
ATOM 586 O O . GLU A 1 79 ? -5.960 -4.759 -9.157 1.00 87.19 79 GLU A O 1
ATOM 591 N N . THR A 1 80 ? -5.013 -2.775 -8.680 1.00 88.19 80 THR A N 1
ATOM 592 C CA . THR A 1 80 ? -6.233 -1.984 -8.836 1.00 88.19 80 THR A CA 1
ATOM 593 C C . THR A 1 80 ? -6.092 -0.950 -9.952 1.00 88.19 80 THR A C 1
ATOM 595 O O . THR A 1 80 ? -5.000 -0.423 -10.174 1.00 88.19 80 THR A O 1
ATOM 598 N N . PRO A 1 81 ? -7.189 -0.608 -10.656 1.00 85.44 81 PRO A N 1
ATOM 599 C CA . PRO A 1 81 ? -7.156 0.390 -11.729 1.00 85.44 81 PRO A CA 1
ATOM 600 C C . PRO A 1 81 ? -6.859 1.812 -11.223 1.00 85.44 81 PRO A C 1
ATOM 602 O O . PRO A 1 81 ? -6.389 2.659 -11.981 1.00 85.44 81 PRO A O 1
ATOM 605 N N . TYR A 1 82 ? -7.142 2.080 -9.948 1.00 89.81 82 TYR A N 1
ATOM 606 C CA . TYR A 1 82 ? -6.834 3.316 -9.236 1.00 89.81 82 TYR A CA 1
ATOM 607 C C . TYR A 1 82 ? -6.723 3.024 -7.730 1.00 89.81 82 TYR A C 1
ATOM 609 O O . TYR A 1 82 ? -7.019 1.914 -7.281 1.00 89.81 82 TYR A O 1
ATOM 617 N N . VAL A 1 83 ? -6.266 4.000 -6.943 1.00 93.25 83 VAL A N 1
ATOM 618 C CA . VAL A 1 83 ? -6.213 3.866 -5.479 1.00 93.25 83 VAL A CA 1
ATOM 619 C C . VAL A 1 83 ? -7.592 4.190 -4.897 1.00 93.25 83 VAL A C 1
ATOM 621 O O . VAL A 1 83 ? -8.061 5.310 -5.099 1.00 93.25 83 VAL A O 1
ATOM 624 N N . PRO A 1 84 ? -8.239 3.255 -4.184 1.00 94.62 84 PRO A N 1
ATOM 625 C CA . PRO A 1 84 ? -9.537 3.500 -3.573 1.00 94.62 84 PRO A CA 1
ATOM 626 C C . PRO A 1 84 ? -9.420 4.470 -2.398 1.00 94.62 84 PRO A C 1
ATOM 628 O O . PRO A 1 84 ? -8.439 4.435 -1.649 1.00 94.62 84 PRO A O 1
ATOM 631 N N . VAL A 1 85 ? -10.446 5.295 -2.211 1.00 93.50 85 VAL A N 1
ATOM 632 C CA . VAL A 1 85 ? -10.537 6.268 -1.119 1.00 93.50 85 VAL A CA 1
ATOM 633 C C . VAL A 1 85 ? -11.888 6.196 -0.429 1.00 93.50 85 VAL A C 1
ATOM 635 O O . VAL A 1 85 ? -12.944 6.071 -1.049 1.00 93.50 85 VAL A O 1
ATOM 638 N N . TRP A 1 86 ? -11.851 6.320 0.888 1.00 90.06 86 TRP A N 1
ATOM 639 C CA . TRP A 1 86 ? -13.029 6.557 1.706 1.00 90.06 86 TRP A CA 1
ATOM 640 C C . TRP A 1 86 ? -12.640 7.459 2.874 1.00 90.06 86 TRP A C 1
ATOM 642 O O . TRP A 1 86 ? -11.458 7.678 3.138 1.00 90.06 86 TRP A O 1
ATOM 652 N N . TRP A 1 87 ? -13.632 8.013 3.563 1.00 80.38 87 TRP A N 1
ATOM 653 C CA . TRP A 1 87 ? -13.401 8.886 4.705 1.00 80.38 87 TRP A CA 1
ATOM 654 C C . TRP A 1 87 ? -14.436 8.644 5.789 1.00 80.38 87 TRP A C 1
ATOM 656 O O . TRP A 1 87 ? -15.477 8.011 5.604 1.00 80.38 87 TRP A O 1
ATOM 666 N N . LEU A 1 88 ? -14.135 9.209 6.944 1.00 62.50 88 LEU A N 1
ATOM 667 C CA . LEU A 1 88 ? -14.891 9.017 8.154 1.00 62.50 88 LEU A CA 1
ATOM 668 C C . LEU A 1 88 ? -15.619 10.308 8.507 1.00 62.50 88 LEU A C 1
ATOM 670 O O . LEU A 1 88 ? -15.013 11.231 9.049 1.00 62.50 88 LEU A O 1
ATOM 674 N N . SER A 1 89 ? -16.909 10.378 8.176 1.00 57.31 89 SER A N 1
ATOM 675 C CA . SER A 1 89 ? -17.737 11.558 8.432 1.00 57.31 89 SER A CA 1
ATOM 676 C C . SER A 1 89 ? -18.870 11.253 9.416 1.00 57.31 89 SER A C 1
ATOM 678 O O . SER A 1 89 ? -19.568 10.253 9.236 1.00 57.31 89 SER A O 1
ATOM 680 N N . PRO A 1 90 ? -19.112 12.123 10.415 1.00 44.75 90 PRO A N 1
ATOM 681 C CA . PRO A 1 90 ? -20.294 12.036 11.273 1.00 44.75 90 PRO A CA 1
ATOM 682 C C . PRO A 1 90 ? -21.613 12.310 10.521 1.00 44.75 90 PRO A C 1
ATOM 684 O O . PRO A 1 90 ? -22.676 11.994 11.043 1.00 44.75 90 PRO A O 1
ATOM 687 N N . LEU A 1 91 ? -21.563 12.867 9.302 1.00 40.59 91 LEU A N 1
ATOM 688 C CA . LEU A 1 91 ? -22.739 13.194 8.480 1.00 40.59 91 LEU A CA 1
ATOM 689 C C . LEU A 1 91 ? -23.168 12.066 7.528 1.00 40.59 91 LEU A C 1
ATOM 691 O O . LEU A 1 91 ? -24.294 12.080 7.044 1.00 40.59 91 LEU A O 1
ATOM 695 N N . VAL A 1 92 ? -22.318 11.066 7.268 1.00 44.25 92 VAL A N 1
ATOM 696 C CA . VAL A 1 92 ? -22.593 9.987 6.283 1.00 44.25 92 VAL A CA 1
ATOM 697 C C . VAL A 1 92 ? -23.472 8.870 6.881 1.00 44.25 92 VAL A C 1
ATOM 699 O O . VAL A 1 92 ? -23.574 7.761 6.373 1.00 44.25 92 VAL A O 1
ATOM 702 N N . ALA A 1 93 ? -24.156 9.179 7.978 1.00 36.69 93 ALA A N 1
ATOM 703 C CA . ALA A 1 93 ? -24.842 8.212 8.809 1.00 36.69 93 ALA A CA 1
ATOM 704 C C . ALA A 1 93 ? -26.222 7.777 8.317 1.00 36.69 93 ALA A C 1
ATOM 706 O O . ALA A 1 93 ? -26.626 6.640 8.538 1.00 36.69 93 ALA A O 1
ATOM 707 N N . ILE A 1 94 ? -26.990 8.675 7.706 1.00 32.34 94 ILE A N 1
ATOM 708 C CA . ILE A 1 94 ? -28.392 8.409 7.383 1.00 32.34 94 ILE A CA 1
ATOM 709 C C . ILE A 1 94 ? -28.758 9.186 6.126 1.00 32.34 94 ILE A C 1
ATOM 711 O O . ILE A 1 94 ? -29.116 10.354 6.195 1.00 32.34 94 ILE A O 1
ATOM 715 N N . ALA A 1 95 ? -28.700 8.515 4.981 1.00 27.25 95 ALA A N 1
ATOM 716 C CA . ALA A 1 95 ? -29.644 8.690 3.884 1.00 27.25 95 ALA A CA 1
ATOM 717 C C . ALA A 1 95 ? -29.352 7.603 2.853 1.00 27.25 95 ALA A C 1
ATOM 719 O O . ALA A 1 95 ? -28.199 7.378 2.491 1.00 27.25 95 ALA A O 1
ATOM 720 N N . ALA A 1 96 ? -30.398 6.945 2.348 1.00 31.56 96 ALA A N 1
ATOM 721 C CA . ALA A 1 96 ? -30.338 6.426 0.992 1.00 31.56 96 ALA A CA 1
ATOM 722 C C . ALA A 1 96 ? -29.719 7.529 0.132 1.00 31.56 96 ALA A C 1
ATOM 724 O O . ALA A 1 96 ? -30.273 8.621 0.155 1.00 31.56 96 ALA A O 1
ATOM 725 N N . LEU A 1 97 ? -28.578 7.291 -0.521 1.00 35.19 97 LEU A N 1
ATOM 726 C CA . LEU A 1 97 ? -28.048 8.213 -1.520 1.00 35.19 97 LEU A CA 1
ATOM 727 C C . LEU A 1 97 ? -29.198 8.461 -2.515 1.00 35.19 97 LEU A C 1
ATOM 729 O O . LEU A 1 97 ? -29.489 7.559 -3.305 1.00 35.19 97 LEU A O 1
ATOM 733 N N . PRO A 1 98 ? -29.900 9.617 -2.507 1.00 33.47 98 PRO A N 1
ATOM 734 C CA . PRO A 1 98 ? -30.600 10.021 -3.713 1.00 33.47 98 PRO A CA 1
ATOM 735 C C . PRO A 1 98 ? -29.489 10.274 -4.745 1.00 33.47 98 PRO A C 1
ATOM 737 O O . PRO A 1 98 ? -28.326 10.430 -4.350 1.00 33.47 98 PRO A O 1
ATOM 740 N N . PRO A 1 99 ? -29.777 10.296 -6.055 1.00 35.91 99 PRO A N 1
ATOM 741 C CA . PRO A 1 99 ? -28.727 10.497 -7.044 1.00 35.91 99 PRO A CA 1
ATOM 742 C C . PRO A 1 99 ? -27.958 11.767 -6.675 1.00 35.91 99 PRO A C 1
ATOM 744 O O . PRO A 1 99 ? -28.535 12.854 -6.633 1.00 35.91 99 PRO A O 1
ATOM 747 N N . LEU A 1 100 ? -26.682 11.598 -6.318 1.00 38.00 100 LEU A N 1
ATOM 748 C CA . LEU A 1 100 ? -25.754 12.688 -6.067 1.00 38.00 100 LEU A CA 1
ATOM 749 C C . LEU A 1 100 ? -25.770 13.568 -7.322 1.00 38.00 100 LEU A C 1
ATOM 751 O O . LEU A 1 100 ? -25.214 13.200 -8.349 1.00 38.00 100 LEU A O 1
ATOM 755 N N . ASN A 1 101 ? -26.475 14.693 -7.264 1.00 28.23 101 ASN A N 1
ATOM 756 C CA . ASN A 1 101 ? -26.380 15.770 -8.239 1.00 28.23 101 ASN A CA 1
ATOM 757 C C . ASN A 1 101 ? -26.510 17.070 -7.443 1.00 28.23 101 ASN A C 1
ATOM 759 O O . ASN A 1 101 ? -27.553 17.320 -6.838 1.00 28.23 101 ASN A O 1
ATOM 763 N N . PRO A 1 102 ? -25.415 17.834 -7.325 1.00 34.50 102 PRO A N 1
ATOM 764 C CA . PRO A 1 102 ? -24.774 18.530 -8.443 1.00 34.50 102 PRO A CA 1
ATOM 765 C C . PRO A 1 102 ? -23.502 17.813 -8.948 1.00 34.50 102 PRO A C 1
ATOM 767 O O . PRO A 1 102 ? -23.034 16.890 -8.283 1.00 34.50 102 PRO A O 1
ATOM 770 N N . PRO A 1 103 ? -22.903 18.237 -10.080 1.00 36.03 103 PRO A N 1
ATOM 771 C CA . PRO A 1 103 ? -21.869 17.502 -10.832 1.00 36.03 103 PRO A CA 1
ATOM 772 C C . PRO A 1 103 ? -20.485 17.404 -10.150 1.00 36.03 103 PRO A C 1
ATOM 774 O O . PRO A 1 103 ? -19.480 17.208 -10.827 1.00 36.03 103 PRO A O 1
ATOM 777 N N . PHE A 1 104 ? -20.406 17.559 -8.827 1.00 36.72 104 PHE A N 1
ATOM 778 C CA . PHE A 1 104 ? -19.156 17.756 -8.084 1.00 36.72 104 PHE A CA 1
ATOM 779 C C . PHE A 1 104 ? -18.794 16.628 -7.107 1.00 36.72 104 PHE A C 1
ATOM 781 O O . PHE A 1 104 ? -17.766 16.733 -6.448 1.00 36.72 104 PHE A O 1
ATOM 788 N N . PHE A 1 105 ? -19.600 15.567 -6.982 1.00 43.25 105 PHE A N 1
ATOM 789 C CA . PHE A 1 105 ? -19.292 14.466 -6.061 1.00 43.25 105 PHE A CA 1
ATOM 790 C C . PHE A 1 105 ? -18.957 13.172 -6.801 1.00 43.25 105 PHE A C 1
ATOM 792 O O . PHE A 1 105 ? -19.836 12.448 -7.269 1.00 43.25 105 PHE A O 1
ATOM 799 N N . THR A 1 106 ? -17.669 12.848 -6.837 1.00 55.53 106 THR A N 1
ATOM 800 C CA . THR A 1 106 ? -17.185 11.475 -6.983 1.00 55.53 106 THR A CA 1
ATOM 801 C C . THR A 1 106 ? -17.586 10.688 -5.725 1.00 55.53 106 THR A C 1
ATOM 803 O O . THR A 1 106 ? -17.371 11.124 -4.593 1.00 55.53 106 THR A O 1
ATOM 806 N N . SER A 1 107 ? -18.280 9.560 -5.906 1.00 67.75 107 SER A N 1
ATOM 807 C CA . SER A 1 107 ? -18.742 8.726 -4.785 1.00 67.75 107 SER A CA 1
ATOM 808 C C . SER A 1 107 ? -17.550 8.047 -4.093 1.00 67.75 107 SER A C 1
ATOM 810 O O . SER A 1 107 ? -16.614 7.657 -4.793 1.00 67.75 107 SER A O 1
ATOM 812 N N . PRO A 1 108 ? -17.562 7.872 -2.756 1.00 77.69 108 PRO A N 1
ATOM 813 C CA . PRO A 1 108 ? -16.518 7.114 -2.070 1.00 77.69 108 PRO A CA 1
ATOM 814 C C . PRO A 1 108 ? -16.468 5.666 -2.561 1.00 77.69 108 PRO A C 1
ATOM 816 O O . PRO A 1 108 ? -17.498 5.082 -2.901 1.00 77.69 108 PRO A O 1
ATOM 819 N N . ASP A 1 109 ? -15.285 5.055 -2.501 1.00 89.81 109 ASP A N 1
ATOM 820 C CA . ASP A 1 109 ? -15.094 3.647 -2.865 1.00 89.81 109 ASP A CA 1
ATOM 821 C C . ASP A 1 109 ? -15.562 2.672 -1.777 1.00 89.81 109 ASP A C 1
ATOM 823 O O . ASP A 1 109 ? -15.545 1.465 -2.001 1.00 89.81 109 ASP A O 1
ATOM 827 N N . ALA A 1 110 ? -15.975 3.173 -0.608 1.00 90.50 110 ALA A N 1
ATOM 828 C CA . ALA A 1 110 ? -16.593 2.400 0.465 1.00 90.50 110 ALA A CA 1
ATOM 829 C C . ALA A 1 110 ? -17.553 3.250 1.303 1.00 90.50 110 ALA A C 1
ATOM 831 O O . ALA A 1 110 ? -17.337 4.444 1.509 1.00 90.50 110 ALA A O 1
ATOM 832 N N . ALA A 1 111 ? -18.574 2.602 1.854 1.00 87.75 111 ALA A N 1
ATOM 833 C CA . ALA A 1 111 ? -19.405 3.151 2.918 1.00 87.75 111 ALA A CA 1
ATOM 834 C C . ALA A 1 111 ? -19.019 2.496 4.246 1.00 87.75 111 ALA A C 1
ATOM 836 O O . ALA A 1 111 ? -18.664 1.324 4.270 1.00 87.75 111 ALA A O 1
ATOM 837 N N . ILE A 1 112 ? -19.131 3.211 5.362 1.00 86.75 112 ILE A N 1
ATOM 838 C CA . ILE A 1 112 ? -18.998 2.638 6.707 1.00 86.75 112 ILE A CA 1
ATOM 839 C C . ILE A 1 112 ? -20.341 2.744 7.421 1.00 86.75 112 ILE A C 1
ATOM 841 O O . ILE A 1 112 ? -21.008 3.773 7.318 1.00 86.75 112 ILE A O 1
ATOM 845 N N . ILE A 1 113 ? -20.756 1.686 8.122 1.00 86.00 113 ILE A N 1
ATOM 846 C CA . ILE A 1 113 ? -22.001 1.721 8.894 1.00 86.00 113 ILE A CA 1
ATOM 847 C C . ILE A 1 113 ? -21.936 2.817 9.962 1.00 86.00 113 ILE A C 1
ATOM 849 O O . ILE A 1 113 ? -20.882 3.070 10.551 1.00 86.00 113 ILE A O 1
ATOM 853 N N . PHE A 1 114 ? -23.070 3.454 10.242 1.00 81.38 114 PHE A N 1
ATOM 854 C CA . PHE A 1 114 ? -23.188 4.338 11.389 1.00 81.38 114 PHE A CA 1
ATOM 855 C C . PHE A 1 114 ? -23.579 3.562 12.639 1.00 81.38 114 PHE A C 1
ATOM 857 O O . PHE A 1 114 ? -24.645 2.959 12.711 1.00 81.38 114 PHE A O 1
ATOM 864 N N . SER A 1 115 ? -22.692 3.592 13.621 1.00 80.62 115 SER A N 1
ATOM 865 C CA . SER A 1 115 ? -22.889 3.049 14.959 1.00 80.62 115 SER A CA 1
ATOM 866 C C . SER A 1 115 ? -21.952 3.802 15.906 1.00 80.62 115 SER A C 1
ATOM 868 O O . SER A 1 115 ? -21.146 4.629 15.468 1.00 80.62 115 SER A O 1
ATOM 870 N N . ASP A 1 116 ? -22.013 3.488 17.192 1.00 82.81 116 ASP A N 1
ATOM 871 C CA . ASP A 1 116 ? -20.972 3.837 18.155 1.00 82.81 116 ASP A CA 1
ATOM 872 C C . ASP A 1 116 ? -20.112 2.597 18.473 1.00 82.81 116 ASP A C 1
ATOM 874 O O . ASP A 1 116 ? -20.541 1.463 18.243 1.00 82.81 116 ASP A O 1
ATOM 878 N N . ILE A 1 117 ? -18.887 2.780 18.977 1.00 84.56 117 ILE A N 1
ATOM 879 C CA . ILE A 1 117 ? -18.078 1.649 19.462 1.00 84.56 117 ILE A CA 1
ATOM 880 C C . ILE A 1 117 ? -18.513 1.176 20.857 1.00 84.56 117 ILE A C 1
ATOM 882 O O . ILE A 1 117 ? -18.243 0.032 21.224 1.00 84.56 117 ILE A O 1
ATOM 886 N N . LEU A 1 118 ? -19.152 2.051 21.639 1.00 90.94 118 LEU A N 1
ATOM 887 C CA . LEU A 1 118 ? -19.528 1.837 23.036 1.00 90.94 118 LEU A CA 1
ATOM 888 C C . LEU A 1 118 ? -20.766 0.945 23.186 1.00 90.94 118 LEU A C 1
ATOM 890 O O . LEU A 1 118 ? -21.109 0.562 24.302 1.00 90.94 118 LEU A O 1
ATOM 894 N N . VAL A 1 119 ? -21.361 0.528 22.065 1.00 90.81 119 VAL A N 1
ATOM 895 C CA . VAL A 1 119 ? -22.412 -0.495 22.021 1.00 90.81 119 VAL A CA 1
ATOM 896 C C . VAL A 1 119 ? -21.940 -1.828 22.617 1.00 90.81 119 VAL A C 1
ATOM 898 O O . VAL A 1 119 ? -22.729 -2.550 23.208 1.00 90.81 119 VAL A O 1
ATOM 901 N N . VAL A 1 120 ? -20.638 -2.142 22.544 1.00 93.81 120 VAL A N 1
ATOM 902 C CA . VAL A 1 120 ? -20.073 -3.360 23.155 1.00 93.81 120 VAL A CA 1
ATOM 903 C C . VAL A 1 120 ? -20.090 -3.286 24.694 1.00 93.81 120 VAL A C 1
ATOM 905 O O . VAL A 1 120 ? -20.657 -4.182 25.311 1.00 93.81 120 VAL A O 1
ATOM 908 N N . PRO A 1 121 ? -19.540 -2.240 25.349 1.00 94.69 121 PRO A N 1
ATOM 909 C CA . PRO A 1 121 ? -19.753 -2.003 26.778 1.00 94.69 121 PRO A CA 1
ATOM 910 C C . PRO A 1 121 ? -21.226 -1.998 27.203 1.00 94.69 121 PRO A C 1
ATOM 912 O O . PRO A 1 121 ? -21.541 -2.540 28.261 1.00 94.69 121 PRO A O 1
ATOM 915 N N . GLN A 1 122 ? -22.116 -1.421 26.385 1.00 93.00 122 GLN A N 1
ATOM 916 C CA . GLN A 1 122 ? -23.557 -1.437 26.651 1.00 93.00 122 GLN A CA 1
ATOM 917 C C . GLN A 1 122 ? -24.129 -2.855 26.655 1.00 93.00 122 GLN A C 1
ATOM 919 O O . GLN A 1 122 ? -24.767 -3.240 27.630 1.00 93.00 122 GLN A O 1
ATOM 924 N N . ALA A 1 123 ? -23.815 -3.661 25.638 1.00 94.31 123 ALA A N 1
ATOM 925 C CA . ALA A 1 123 ? -24.226 -5.063 25.568 1.00 94.31 123 ALA A CA 1
ATOM 926 C C . ALA A 1 123 ? -23.662 -5.901 26.732 1.00 94.31 123 ALA A C 1
ATOM 928 O O . ALA A 1 123 ? -24.316 -6.811 27.230 1.00 94.31 123 ALA A O 1
ATOM 929 N N . LEU A 1 124 ? -22.464 -5.570 27.225 1.00 96.19 124 LEU A N 1
ATOM 930 C CA . LEU A 1 124 ? -21.893 -6.205 28.418 1.00 96.19 124 LEU A CA 1
ATOM 931 C C . LEU A 1 124 ? -22.603 -5.808 29.726 1.00 96.19 124 LEU A C 1
ATOM 933 O O . LEU A 1 124 ? -22.298 -6.401 30.759 1.00 96.19 124 LEU A O 1
ATOM 937 N N . GLY A 1 125 ? -23.530 -4.846 29.705 1.00 93.94 125 GLY A N 1
ATOM 938 C CA . GLY A 1 125 ? -24.363 -4.462 30.849 1.00 93.94 125 GLY A CA 1
ATOM 939 C C . GLY A 1 125 ? -24.063 -3.085 31.447 1.00 93.94 125 GLY A C 1
ATOM 940 O O . GLY A 1 125 ? -24.591 -2.764 32.512 1.00 93.94 125 GLY A O 1
ATOM 941 N N . LEU A 1 126 ? -23.224 -2.258 30.812 1.00 94.44 126 LEU A N 1
ATOM 942 C CA . LEU A 1 126 ? -22.978 -0.892 31.285 1.00 94.44 126 LEU A CA 1
ATOM 943 C C . LEU A 1 126 ? -23.912 0.130 30.640 1.00 94.44 126 LEU A C 1
ATOM 945 O O . LEU A 1 126 ? -24.043 0.216 29.427 1.00 94.44 126 LEU A O 1
ATOM 949 N N . GLU A 1 127 ? -24.482 1.012 31.450 1.00 93.81 127 GLU A N 1
ATOM 950 C CA . GLU A 1 127 ? -25.226 2.156 30.934 1.00 93.81 127 GLU A CA 1
ATOM 951 C C . GLU A 1 127 ? -24.263 3.207 30.362 1.00 93.81 127 GLU A C 1
ATOM 953 O O . GLU A 1 127 ? -23.358 3.671 31.058 1.00 93.81 127 GLU A O 1
ATOM 958 N N . CYS A 1 128 ? -24.470 3.608 29.105 1.00 90.31 128 CYS A N 1
ATOM 959 C CA . CYS A 1 128 ? -23.746 4.716 28.486 1.00 90.31 128 CYS A CA 1
ATOM 960 C C . CYS A 1 128 ? -24.732 5.790 28.028 1.00 90.31 128 CYS A C 1
ATOM 962 O O . CYS A 1 128 ? -25.654 5.510 27.260 1.00 90.31 128 CYS A O 1
ATOM 964 N N . LEU A 1 129 ? -24.518 7.012 28.509 1.00 89.44 129 LEU A N 1
ATOM 965 C CA . LEU A 1 129 ? -25.335 8.186 28.245 1.00 89.44 129 LEU A CA 1
ATOM 966 C C . LEU A 1 129 ? -24.553 9.179 27.387 1.00 89.44 129 LEU A C 1
ATOM 968 O O . LEU A 1 129 ? -23.401 9.494 27.685 1.00 89.44 129 LEU A O 1
ATOM 972 N N . MET A 1 130 ? -25.195 9.731 26.360 1.00 84.44 130 MET A N 1
ATOM 973 C CA . MET A 1 130 ? -24.633 10.844 25.595 1.00 84.44 130 MET A CA 1
ATOM 974 C C . MET A 1 130 ? -24.947 12.167 26.293 1.00 84.44 130 MET A C 1
ATOM 976 O O . MET A 1 130 ? -26.093 12.615 26.302 1.00 84.44 130 MET A O 1
ATOM 980 N N . GLN A 1 131 ? -23.929 12.803 26.873 1.00 84.50 131 GLN A N 1
ATOM 981 C CA . GLN A 1 131 ? -24.058 14.111 27.510 1.00 84.50 131 GLN A CA 1
ATOM 982 C C . GLN A 1 131 ? -23.682 15.238 26.532 1.00 84.50 131 GLN A C 1
ATOM 984 O O . GLN A 1 131 ? -22.578 15.223 25.977 1.00 84.50 131 GLN A O 1
ATOM 989 N N . PRO A 1 132 ? -24.553 16.245 26.320 1.00 79.31 132 PRO A N 1
ATOM 990 C CA . PRO A 1 132 ? -24.254 17.376 25.443 1.00 79.31 132 PRO A CA 1
ATOM 991 C C . PRO A 1 132 ? -22.947 18.084 25.828 1.00 79.31 132 PRO A C 1
ATOM 993 O O . PRO A 1 132 ? -22.725 18.397 26.994 1.00 79.31 132 PRO A O 1
ATOM 996 N N . GLY A 1 133 ? -22.066 18.314 24.850 1.00 74.94 133 GLY A N 1
ATOM 997 C CA . GLY A 1 133 ? -20.767 18.977 25.046 1.00 74.94 133 GLY A CA 1
ATOM 998 C C . GLY A 1 133 ? -19.674 18.116 25.697 1.00 74.94 133 GLY A C 1
ATOM 999 O O . GLY A 1 133 ? -18.497 18.419 25.537 1.00 74.94 133 GLY A O 1
ATOM 1000 N N . ILE A 1 134 ? -20.037 17.020 26.368 1.00 78.38 134 ILE A N 1
ATOM 1001 C CA . ILE A 1 134 ? -19.097 16.110 27.048 1.00 78.38 134 ILE A CA 1
ATOM 1002 C C . ILE A 1 134 ? -18.856 14.844 26.212 1.00 78.38 134 ILE A C 1
ATOM 1004 O O . ILE A 1 134 ? -17.739 14.326 26.172 1.00 78.38 134 ILE A O 1
ATOM 1008 N N . GLY A 1 135 ? -19.881 14.372 25.500 1.00 80.94 135 GLY A N 1
ATOM 1009 C CA . GLY A 1 135 ? -19.860 13.110 24.765 1.00 80.94 135 GLY A CA 1
ATOM 1010 C C . GLY A 1 135 ? -20.319 11.932 25.635 1.00 80.94 135 GLY A C 1
ATOM 1011 O O . GLY A 1 135 ? -21.148 12.123 26.529 1.00 80.94 135 GLY A O 1
ATOM 1012 N N . PRO A 1 136 ? -19.834 10.708 25.370 1.00 84.56 136 PRO A N 1
ATOM 1013 C CA . PRO A 1 136 ? -20.296 9.518 26.071 1.00 84.56 136 PRO A CA 1
ATOM 1014 C C . PRO A 1 136 ? -19.791 9.459 27.515 1.00 84.56 136 PRO A C 1
ATOM 1016 O O . PRO A 1 136 ? -18.604 9.669 27.788 1.00 84.56 136 PRO A O 1
ATOM 1019 N N . VAL A 1 137 ? -20.700 9.121 28.429 1.00 90.12 137 VAL A N 1
ATOM 1020 C CA . VAL A 1 137 ? -20.451 8.996 29.866 1.00 90.12 137 VAL A CA 1
ATOM 1021 C C . VAL A 1 137 ? -21.081 7.709 30.396 1.00 90.12 137 VAL A C 1
ATOM 1023 O O . VAL A 1 137 ? -22.248 7.430 30.135 1.00 90.12 137 VAL A O 1
ATOM 1026 N N . PHE A 1 138 ? -20.322 6.945 31.174 1.00 94.25 138 PHE A N 1
ATOM 1027 C CA . PHE A 1 138 ? -20.790 5.825 31.981 1.00 94.25 138 PHE A CA 1
ATOM 1028 C C . PHE A 1 138 ? -21.047 6.331 33.404 1.00 94.25 138 PHE A C 1
ATOM 1030 O O . PHE A 1 138 ? -20.090 6.679 34.097 1.00 94.25 138 PHE A O 1
ATOM 1037 N N . PRO A 1 139 ? -22.307 6.384 33.874 1.00 94.56 139 PRO A N 1
ATOM 1038 C CA . PRO A 1 139 ? -22.621 6.876 35.218 1.00 94.56 139 PRO A CA 1
ATOM 1039 C C . PRO A 1 139 ? -22.001 6.032 36.336 1.00 94.56 139 PRO A C 1
ATOM 1041 O O . PRO A 1 139 ? -21.737 6.539 37.422 1.00 94.56 139 PRO A O 1
ATOM 1044 N N . LYS A 1 140 ? -21.792 4.738 36.069 1.00 96.06 140 LYS A N 1
ATOM 1045 C CA . LYS A 1 140 ? -21.211 3.760 36.995 1.00 96.06 140 LYS A CA 1
ATOM 1046 C C . LYS A 1 140 ? -20.046 3.035 36.311 1.00 96.06 140 LYS A C 1
ATOM 1048 O O . LYS A 1 140 ? -20.241 1.899 35.855 1.00 96.06 140 LYS A O 1
ATOM 1053 N N . PRO A 1 141 ? -18.874 3.688 36.182 1.00 96.81 141 PRO A N 1
ATOM 1054 C CA . PRO A 1 141 ? -17.695 3.054 35.605 1.00 96.81 141 PRO A CA 1
ATOM 1055 C C . PRO A 1 141 ? -17.244 1.848 36.441 1.00 96.81 141 PRO A C 1
ATOM 1057 O O . PRO A 1 141 ? -17.792 1.553 37.505 1.00 96.81 141 PRO A O 1
ATOM 1060 N N . ILE A 1 142 ? -16.273 1.111 35.920 1.00 97.75 142 ILE A N 1
ATOM 1061 C CA . ILE A 1 142 ? -15.594 0.032 36.630 1.00 97.75 142 ILE A CA 1
ATOM 1062 C C . ILE A 1 142 ? -14.470 0.656 37.463 1.00 97.75 142 ILE A C 1
ATOM 1064 O O . ILE A 1 142 ? -13.510 1.181 36.898 1.00 97.75 142 ILE A O 1
ATOM 1068 N N . GLU A 1 143 ? -14.590 0.620 38.789 1.00 96.25 143 GLU A N 1
ATOM 1069 C CA . GLU A 1 143 ? -13.609 1.209 39.706 1.00 96.25 143 GLU A CA 1
ATOM 1070 C C . GLU A 1 143 ? -12.725 0.132 40.345 1.00 96.25 143 GLU A C 1
ATOM 1072 O O . GLU A 1 143 ? -11.508 0.309 40.449 1.00 96.25 143 GLU A O 1
ATOM 1077 N N . THR A 1 144 ? -13.304 -1.015 40.714 1.00 97.12 144 THR A N 1
ATOM 1078 C CA . THR A 1 144 ? -12.581 -2.123 41.361 1.00 97.12 144 THR A CA 1
ATOM 1079 C C . THR A 1 144 ? -12.792 -3.462 40.641 1.00 97.12 144 THR A C 1
ATOM 1081 O O . THR A 1 144 ? -13.701 -3.599 39.821 1.00 97.12 144 THR A O 1
ATOM 1084 N N . PRO A 1 145 ? -11.967 -4.496 40.899 1.00 97.75 145 PRO A N 1
ATOM 1085 C CA . PRO A 1 145 ? -12.171 -5.825 40.315 1.00 97.75 145 PRO A CA 1
ATOM 1086 C C . PRO A 1 145 ? -13.540 -6.461 40.611 1.00 97.75 145 PRO A C 1
ATOM 1088 O O . PRO A 1 145 ? -14.017 -7.266 39.811 1.00 97.75 145 PRO A O 1
ATOM 1091 N N . GLU A 1 146 ? -14.171 -6.122 41.736 1.00 97.56 146 GLU A N 1
ATOM 1092 C CA . GLU A 1 146 ? -15.489 -6.633 42.138 1.00 97.56 146 GLU A CA 1
ATOM 1093 C C . GLU A 1 146 ? -16.604 -6.141 41.206 1.00 97.56 146 GLU A C 1
ATOM 1095 O O . GLU A 1 146 ? -17.570 -6.865 40.958 1.00 97.56 146 GLU A O 1
ATOM 1100 N N . ASP A 1 147 ? -16.445 -4.952 40.619 1.00 97.25 147 ASP A N 1
ATOM 1101 C CA . ASP A 1 147 ? -17.402 -4.379 39.671 1.00 97.25 147 ASP A CA 1
ATOM 1102 C C . ASP A 1 147 ? -17.589 -5.225 38.408 1.00 97.25 147 ASP A C 1
ATOM 1104 O O . ASP A 1 147 ? -18.631 -5.137 37.755 1.00 97.25 147 ASP A O 1
ATOM 1108 N N . LEU A 1 148 ? -16.621 -6.087 38.079 1.00 96.75 148 LEU A N 1
ATOM 1109 C CA . LEU A 1 148 ? -16.725 -7.014 36.952 1.00 96.75 148 LEU A CA 1
ATOM 1110 C C . LEU A 1 148 ? -17.893 -7.996 37.100 1.00 96.75 148 LEU A C 1
ATOM 1112 O O . LEU A 1 148 ? -18.394 -8.484 36.091 1.00 96.75 148 LEU A O 1
ATOM 1116 N N . ALA A 1 149 ? -18.365 -8.252 38.325 1.00 95.69 149 ALA A N 1
ATOM 1117 C CA . ALA A 1 149 ? -19.538 -9.090 38.573 1.00 95.69 149 ALA A CA 1
ATOM 1118 C C . ALA A 1 149 ? -20.841 -8.490 38.010 1.00 95.69 149 ALA A C 1
ATOM 1120 O O . ALA A 1 149 ? -21.825 -9.209 37.8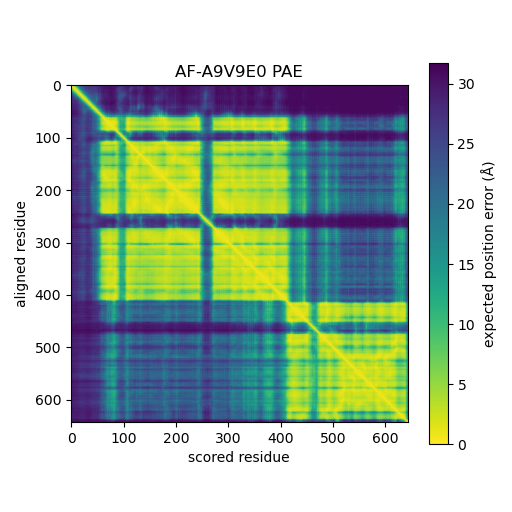54 1.00 95.69 149 ALA A O 1
ATOM 1121 N N . ARG A 1 150 ? -20.855 -7.185 37.697 1.00 95.44 150 ARG A N 1
ATOM 1122 C CA . ARG A 1 150 ? -21.992 -6.497 37.065 1.00 95.44 150 ARG A CA 1
ATOM 1123 C C . ARG A 1 150 ? -22.073 -6.741 35.557 1.00 95.44 150 ARG A C 1
ATOM 1125 O O . ARG A 1 150 ? -23.088 -6.404 34.957 1.00 95.44 150 ARG A O 1
ATOM 1132 N N . LEU A 1 151 ? -21.010 -7.266 34.946 1.00 96.19 151 LEU A N 1
ATOM 1133 C CA . LEU A 1 151 ? -20.940 -7.489 33.506 1.00 96.19 151 LEU A CA 1
ATOM 1134 C C . LEU A 1 151 ? -21.459 -8.877 33.135 1.00 96.19 151 LEU A C 1
ATOM 1136 O O . LEU A 1 151 ? -21.266 -9.842 33.873 1.00 96.19 151 LEU A O 1
ATOM 1140 N N . ASN A 1 152 ? -22.053 -8.991 31.949 1.00 94.06 152 ASN A N 1
ATOM 1141 C CA . ASN A 1 152 ? -22.463 -10.269 31.381 1.00 94.06 152 ASN A CA 1
ATOM 1142 C C . ASN A 1 152 ? -21.417 -10.789 30.372 1.00 94.06 152 ASN A C 1
ATOM 1144 O O . ASN A 1 152 ? -21.415 -10.363 29.216 1.00 94.06 152 ASN A O 1
ATOM 1148 N N . PRO A 1 153 ? -20.539 -11.739 30.751 1.00 88.94 153 PRO A N 1
ATOM 1149 C CA . PRO A 1 153 ? -19.539 -12.295 29.837 1.00 88.94 153 PRO A CA 1
ATOM 1150 C C . PRO A 1 153 ? -20.130 -13.232 28.769 1.00 88.94 153 PRO A C 1
ATOM 1152 O O . PRO A 1 153 ? -19.434 -13.561 27.812 1.00 88.94 153 PRO A O 1
ATOM 1155 N N . SER A 1 154 ? -21.379 -13.682 28.936 1.00 90.38 154 SER A N 1
ATOM 1156 C CA . SER A 1 154 ? -22.098 -14.582 28.019 1.00 90.38 154 SER A CA 1
ATOM 1157 C C . SER A 1 154 ? -23.280 -13.864 27.364 1.00 90.38 154 SER A C 1
ATOM 1159 O O . SER A 1 154 ? -24.380 -14.407 27.279 1.00 90.38 154 SER A O 1
ATOM 1161 N N . VAL A 1 155 ? -23.064 -12.611 26.956 1.00 90.06 155 VAL A N 1
ATOM 1162 C CA . VAL A 1 155 ? -24.082 -11.797 26.290 1.00 90.06 155 VAL A CA 1
ATOM 1163 C C . VAL A 1 155 ? -24.555 -12.451 24.988 1.00 90.06 155 VAL A C 1
ATOM 1165 O O . VAL A 1 155 ? -23.744 -12.866 24.155 1.00 90.06 155 VAL A O 1
ATOM 1168 N N . ASP A 1 156 ? -25.873 -12.505 24.796 1.00 92.19 156 ASP A N 1
ATOM 1169 C CA . ASP A 1 156 ? -26.461 -12.794 23.491 1.00 92.19 156 ASP A CA 1
ATOM 1170 C C . ASP A 1 156 ? -26.352 -11.538 22.618 1.00 92.19 156 ASP A C 1
ATOM 1172 O O . ASP A 1 156 ? -27.169 -10.619 22.674 1.00 92.19 156 ASP A O 1
ATOM 1176 N N . VAL A 1 157 ? -25.288 -11.491 21.819 1.00 92.25 157 VAL A N 1
ATOM 1177 C CA . VAL A 1 157 ? -24.990 -10.356 20.941 1.00 92.25 157 VAL A CA 1
ATOM 1178 C C . VAL A 1 157 ? -26.097 -10.117 19.912 1.00 92.25 157 VAL A C 1
ATOM 1180 O O . VAL A 1 157 ? -26.318 -8.972 19.526 1.00 92.25 157 VAL A O 1
ATOM 11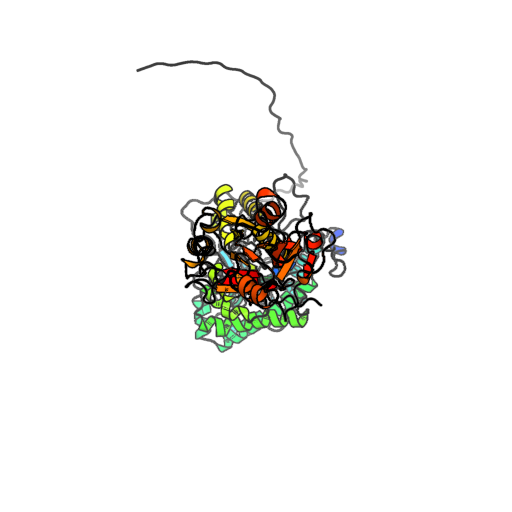83 N N . GLN A 1 158 ? -26.803 -11.162 19.473 1.00 89.81 158 GLN A N 1
ATOM 1184 C CA . GLN A 1 158 ? -27.904 -11.007 18.526 1.00 89.81 158 GLN A CA 1
ATOM 1185 C C . GLN A 1 158 ? -29.088 -10.295 19.180 1.00 89.81 158 GLN A C 1
ATOM 1187 O O . GLN A 1 158 ? -29.686 -9.419 18.556 1.00 89.81 158 GLN A O 1
ATOM 1192 N N . ALA A 1 159 ? -29.401 -10.646 20.429 1.00 91.81 159 ALA A N 1
ATOM 1193 C CA . ALA A 1 159 ? -30.468 -10.006 21.186 1.00 91.81 159 ALA A CA 1
ATOM 1194 C C . ALA A 1 159 ? -30.136 -8.541 21.522 1.00 91.81 159 ALA A C 1
ATOM 1196 O O . ALA A 1 159 ? -30.963 -7.662 21.290 1.00 91.81 159 ALA A O 1
ATOM 1197 N N . GLU A 1 160 ? -28.922 -8.268 22.008 1.00 93.38 160 GLU A N 1
ATOM 1198 C CA . GLU A 1 160 ? -28.539 -6.926 22.472 1.00 93.38 160 GLU A CA 1
ATOM 1199 C C . GLU A 1 160 ? -28.179 -5.966 21.328 1.00 93.38 160 GLU A C 1
ATOM 1201 O O . GLU A 1 160 ? -28.509 -4.784 21.383 1.00 93.38 160 GLU A O 1
ATOM 1206 N N . LEU A 1 161 ? -27.508 -6.448 20.274 1.00 94.25 161 LEU A N 1
ATOM 1207 C CA . LEU A 1 161 ? -26.977 -5.617 19.180 1.00 94.25 161 LEU A CA 1
ATOM 1208 C C . LEU A 1 161 ? -27.668 -5.858 17.830 1.00 94.25 161 LEU A C 1
ATOM 1210 O O . LEU A 1 161 ? -27.207 -5.355 16.801 1.00 94.25 161 LEU A O 1
ATOM 1214 N N . GLY A 1 162 ? -28.802 -6.568 17.822 1.00 92.06 162 GLY A N 1
ATOM 1215 C CA . GLY A 1 162 ? -29.582 -6.870 16.617 1.00 92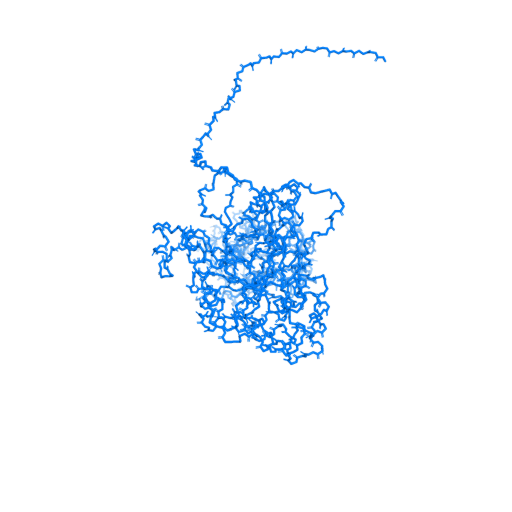.06 162 GLY A CA 1
ATOM 1216 C C . GLY A 1 162 ? -29.966 -5.634 15.800 1.00 92.06 162 GLY A C 1
ATOM 1217 O O . GLY A 1 162 ? -29.935 -5.672 14.570 1.00 92.06 162 GLY A O 1
ATOM 1218 N N . TYR A 1 163 ? -30.204 -4.498 16.462 1.00 92.12 163 TYR A N 1
ATOM 1219 C CA . TYR A 1 163 ? -30.500 -3.226 15.796 1.00 92.12 163 TYR A CA 1
ATOM 1220 C C . TYR A 1 163 ? -29.357 -2.746 14.880 1.00 92.12 163 TYR A C 1
ATOM 1222 O O . TYR A 1 163 ? -29.612 -2.119 13.850 1.00 92.12 163 TYR A O 1
ATOM 1230 N N . VAL A 1 164 ? -28.094 -3.056 15.207 1.00 91.94 164 VAL A N 1
ATOM 1231 C CA . VAL A 1 164 ? -26.956 -2.736 14.332 1.00 91.94 164 VAL A CA 1
ATOM 1232 C C . VAL A 1 164 ? -26.966 -3.640 13.104 1.00 91.94 164 VAL A C 1
ATOM 1234 O O . VAL A 1 164 ? -26.722 -3.180 11.990 1.00 91.94 164 VAL A O 1
ATOM 1237 N N . PHE A 1 165 ? -27.275 -4.923 13.278 1.00 95.12 165 PHE A N 1
ATOM 1238 C CA . PHE A 1 165 ? -27.340 -5.884 12.177 1.00 95.12 165 PHE A CA 1
ATOM 1239 C C . PHE A 1 165 ? -28.474 -5.555 11.201 1.00 95.12 165 PHE A C 1
ATOM 1241 O O . PHE A 1 165 ? -28.284 -5.609 9.983 1.00 95.12 165 PHE A O 1
ATOM 1248 N N . GLU A 1 166 ? -29.623 -5.117 11.710 1.00 92.25 166 GLU A N 1
ATOM 1249 C CA . GLU A 1 166 ? -30.711 -4.586 10.886 1.00 92.25 166 GLU A CA 1
ATOM 1250 C 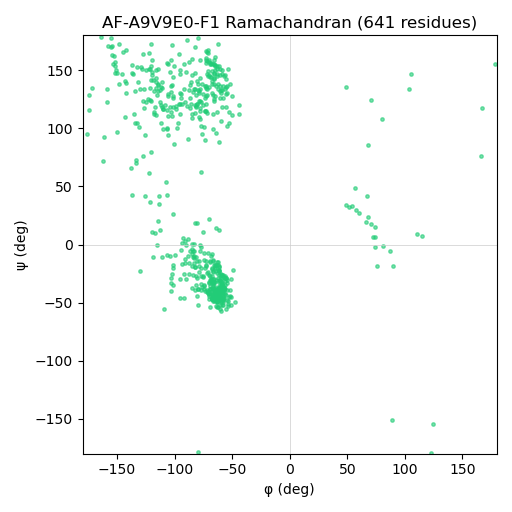C . GLU A 1 166 ? -30.263 -3.348 10.096 1.00 92.25 166 GLU A C 1
ATOM 1252 O O . GLU A 1 166 ? -30.495 -3.266 8.886 1.00 92.25 166 GLU A O 1
ATOM 1257 N N . ALA A 1 167 ? -29.549 -2.416 10.740 1.00 89.38 167 ALA A N 1
ATOM 1258 C CA . ALA A 1 167 ? -29.019 -1.225 10.081 1.00 89.38 167 ALA A CA 1
ATOM 1259 C C . ALA A 1 167 ? -28.004 -1.567 8.975 1.00 89.38 167 ALA A C 1
ATOM 1261 O O . ALA A 1 167 ? -28.052 -0.971 7.895 1.00 89.38 167 ALA A O 1
ATOM 1262 N N . ILE A 1 168 ? -27.119 -2.545 9.198 1.00 91.06 168 ILE A N 1
ATOM 1263 C CA . ILE A 1 168 ? -26.174 -3.040 8.184 1.00 91.06 168 ILE A CA 1
ATOM 1264 C C . ILE A 1 168 ? -26.930 -3.664 7.015 1.00 91.06 168 ILE A C 1
ATOM 1266 O O . ILE A 1 168 ? -26.676 -3.292 5.869 1.00 91.06 168 ILE A O 1
ATOM 1270 N N . THR A 1 169 ? -27.892 -4.545 7.295 1.00 92.62 169 THR A N 1
ATOM 1271 C CA . THR A 1 169 ? -28.688 -5.230 6.266 1.00 92.62 169 THR A CA 1
ATOM 1272 C C . THR A 1 169 ? -29.412 -4.210 5.389 1.00 92.62 169 THR A C 1
ATOM 1274 O O . THR A 1 169 ? -29.292 -4.232 4.162 1.00 92.62 169 THR A O 1
ATOM 1277 N N . LEU A 1 170 ? -30.104 -3.253 6.013 1.00 89.88 170 LEU A N 1
ATOM 1278 C CA . LEU A 1 170 ? -30.819 -2.192 5.310 1.00 89.88 170 LEU A CA 1
ATOM 1279 C C . LEU A 1 170 ? -29.871 -1.317 4.479 1.00 89.88 170 LEU A C 1
ATOM 1281 O O . LEU A 1 170 ? -30.159 -1.014 3.319 1.00 89.88 170 LEU A O 1
ATOM 1285 N N . THR A 1 171 ? -28.733 -0.922 5.052 1.00 86.56 171 THR A N 1
ATOM 1286 C CA . THR A 1 171 ? -27.733 -0.097 4.361 1.00 86.56 171 THR A CA 1
ATOM 1287 C C . THR A 1 171 ? -27.160 -0.838 3.159 1.00 86.56 171 THR A C 1
ATOM 1289 O O . THR A 1 171 ? -27.057 -0.263 2.077 1.00 86.56 171 THR A O 1
ATOM 1292 N N . ARG A 1 172 ? -26.857 -2.132 3.301 1.00 88.94 172 ARG A N 1
ATOM 1293 C CA . ARG A 1 172 ? -26.310 -2.948 2.217 1.00 88.94 172 ARG A CA 1
ATOM 1294 C C . ARG A 1 172 ? -27.274 -3.070 1.037 1.00 88.94 172 ARG A C 1
ATOM 1296 O O . ARG A 1 172 ? -26.840 -2.941 -0.108 1.00 88.94 172 ARG A O 1
ATOM 1303 N N . HIS A 1 173 ? -28.569 -3.250 1.301 1.00 87.69 173 HIS A N 1
ATOM 1304 C CA . HIS A 1 173 ? -29.609 -3.223 0.263 1.00 87.69 173 HIS A CA 1
ATOM 1305 C C . HIS A 1 173 ? -29.697 -1.855 -0.421 1.00 87.69 173 HIS A C 1
ATOM 1307 O O . HIS A 1 173 ? -29.695 -1.774 -1.651 1.00 87.69 173 HIS A O 1
ATOM 1313 N N . ARG A 1 174 ? -29.684 -0.766 0.358 1.00 86.12 174 ARG A N 1
ATOM 1314 C CA . ARG A 1 174 ? -29.752 0.610 -0.167 1.00 86.12 174 ARG A CA 1
ATOM 1315 C C . ARG A 1 174 ? -28.534 1.025 -0.986 1.00 86.12 174 ARG A C 1
ATOM 1317 O O . ARG A 1 174 ? -28.679 1.826 -1.903 1.00 86.12 174 ARG A O 1
ATOM 1324 N N . LEU A 1 175 ? -27.354 0.475 -0.702 1.00 84.31 175 LEU A N 1
ATOM 1325 C CA . LEU A 1 175 ? -26.152 0.728 -1.500 1.00 84.31 175 LEU A CA 1
ATOM 1326 C C . LEU A 1 175 ? -26.243 0.131 -2.909 1.00 84.31 175 LEU A C 1
ATOM 1328 O O . LEU A 1 175 ? -25.511 0.577 -3.792 1.00 84.31 175 LEU A O 1
ATOM 1332 N N . GLN A 1 176 ? -27.110 -0.863 -3.145 1.00 86.25 176 GLN A N 1
ATOM 1333 C CA . GLN A 1 176 ? -27.301 -1.505 -4.455 1.00 86.25 176 GLN A CA 1
ATOM 1334 C C . GLN A 1 176 ? -25.984 -1.941 -5.133 1.00 86.25 176 GLN A C 1
ATOM 1336 O O . GLN A 1 176 ? -25.836 -1.860 -6.355 1.00 86.25 176 GLN A O 1
ATOM 1341 N N . GLY A 1 177 ? -25.001 -2.349 -4.324 1.00 85.44 177 GLY A N 1
ATOM 1342 C CA . GLY A 1 177 ? -23.684 -2.795 -4.780 1.00 85.44 177 GLY A CA 1
ATOM 1343 C C . GLY A 1 177 ? -22.730 -1.700 -5.276 1.00 85.44 177 GLY A C 1
ATOM 1344 O O . GLY A 1 177 ? -21.662 -2.038 -5.781 1.00 85.44 177 GLY A O 1
ATOM 1345 N N . HIS A 1 178 ? -23.062 -0.408 -5.160 1.00 85.50 178 HIS A N 1
ATOM 1346 C CA . HIS A 1 178 ? -22.211 0.681 -5.674 1.00 85.50 178 HIS A CA 1
ATOM 1347 C C . HIS A 1 178 ? -20.896 0.864 -4.908 1.00 85.50 178 HIS A C 1
ATOM 1349 O O . HIS A 1 178 ? -19.931 1.340 -5.494 1.00 85.50 178 HIS A O 1
ATOM 1355 N N . ALA A 1 179 ? -20.852 0.493 -3.629 1.00 88.00 179 ALA A N 1
ATOM 1356 C CA . ALA A 1 179 ? -19.653 0.532 -2.801 1.00 88.00 179 ALA A CA 1
ATOM 1357 C C . ALA A 1 179 ? -19.745 -0.545 -1.707 1.00 88.00 179 ALA A C 1
ATOM 1359 O O . ALA A 1 179 ? -20.860 -0.838 -1.254 1.00 88.00 179 ALA A O 1
ATOM 1360 N N . PRO A 1 180 ? -18.624 -1.148 -1.266 1.00 92.31 180 PRO A N 1
ATOM 1361 C CA . PRO A 1 180 ? -18.638 -2.090 -0.159 1.00 92.31 180 PRO A CA 1
ATOM 1362 C C . PRO A 1 180 ? -19.018 -1.417 1.158 1.00 92.31 180 PRO A C 1
ATOM 1364 O O . PRO A 1 180 ? -18.656 -0.264 1.401 1.00 92.31 180 PRO A O 1
ATOM 1367 N N . LEU A 1 181 ? -19.713 -2.157 2.022 1.00 93.00 181 LEU A N 1
ATOM 1368 C CA . LEU A 1 181 ? -20.062 -1.701 3.368 1.00 93.00 181 LEU A CA 1
ATOM 1369 C C . LEU A 1 181 ? -19.042 -2.194 4.406 1.00 93.00 181 LEU A C 1
ATOM 1371 O O . LEU A 1 181 ? -18.856 -3.400 4.581 1.00 93.00 181 LEU A O 1
ATOM 1375 N N . ILE A 1 182 ? -18.415 -1.257 5.111 1.00 93.56 182 ILE A N 1
ATOM 1376 C CA . ILE A 1 182 ? -17.474 -1.482 6.206 1.00 93.56 182 ILE A CA 1
ATOM 1377 C C . ILE A 1 182 ? -18.258 -1.565 7.522 1.00 93.56 182 ILE A C 1
ATOM 1379 O O . ILE A 1 182 ? -18.914 -0.605 7.932 1.00 93.56 182 ILE A O 1
ATOM 1383 N N . GLY A 1 183 ? -18.163 -2.709 8.196 1.00 93.12 183 GLY A N 1
ATOM 1384 C CA . GLY A 1 183 ? -18.536 -2.869 9.600 1.00 93.12 183 GLY A CA 1
ATOM 1385 C C . GLY A 1 183 ? -17.384 -2.467 10.522 1.00 93.12 183 GLY A C 1
ATOM 1386 O O . GLY A 1 183 ? -16.226 -2.437 10.101 1.00 93.12 183 GLY A O 1
ATOM 1387 N N . PHE A 1 184 ? -17.653 -2.150 11.787 1.00 92.44 184 PHE A N 1
ATOM 1388 C CA . PHE A 1 184 ? -16.578 -1.797 12.716 1.00 92.44 184 PHE A CA 1
ATOM 1389 C C . PHE A 1 184 ? -16.888 -2.091 14.184 1.00 92.44 184 PHE A C 1
ATOM 1391 O O . PHE A 1 184 ? -18.038 -2.248 14.587 1.00 92.44 184 PHE A O 1
ATOM 1398 N N . ALA A 1 185 ? -15.832 -2.130 15.000 1.00 90.38 185 ALA A N 1
ATOM 1399 C CA . ALA A 1 185 ? -15.937 -2.187 16.457 1.00 90.38 185 ALA A CA 1
ATOM 1400 C C . ALA A 1 185 ? -14.720 -1.547 17.151 1.00 90.38 185 ALA A C 1
ATOM 1402 O O . ALA A 1 185 ? -13.629 -1.495 16.574 1.00 90.38 185 ALA A O 1
ATOM 1403 N N . GLY A 1 186 ? -14.910 -1.114 18.402 1.00 86.62 186 GLY A N 1
ATOM 1404 C CA . GLY A 1 186 ? -13.886 -0.511 19.267 1.00 86.62 186 GLY A CA 1
ATOM 1405 C C . GLY A 1 186 ? -12.738 -1.454 19.631 1.00 86.62 186 GLY A C 1
ATOM 1406 O O . GLY A 1 186 ? -13.014 -2.602 19.985 1.00 86.62 186 GLY A O 1
ATOM 1407 N N . ALA A 1 187 ? -11.476 -0.998 19.599 1.00 88.19 187 ALA A N 1
ATOM 1408 C CA . ALA A 1 187 ? -10.328 -1.791 20.073 1.00 88.19 187 ALA A CA 1
ATOM 1409 C C . ALA A 1 187 ? -10.490 -2.195 21.562 1.00 88.19 187 ALA A C 1
ATOM 1411 O O . ALA A 1 187 ? -11.115 -1.453 22.318 1.00 88.19 187 ALA A O 1
ATOM 1412 N N . PRO A 1 188 ? -9.946 -3.336 22.042 1.00 91.44 188 PRO A N 1
ATOM 1413 C CA . PRO A 1 188 ? -10.260 -3.816 23.391 1.00 91.44 188 PRO A CA 1
ATOM 1414 C C . PRO A 1 188 ? -9.748 -2.853 24.464 1.00 91.44 188 PRO A C 1
ATOM 1416 O O . PRO A 1 188 ? -10.489 -2.508 25.375 1.00 91.44 188 PRO A O 1
ATOM 1419 N N . TRP A 1 189 ? -8.527 -2.334 24.278 1.00 92.88 189 TRP A N 1
ATOM 1420 C CA . TRP A 1 189 ? -7.952 -1.268 25.103 1.00 92.88 189 TRP A CA 1
ATOM 1421 C C . TRP A 1 189 ? -8.822 -0.007 25.132 1.00 92.88 189 TRP A C 1
ATOM 1423 O O . TRP A 1 189 ? -8.967 0.607 26.179 1.00 92.88 189 TRP A O 1
ATOM 1433 N N . THR A 1 190 ? -9.454 0.363 24.015 1.00 89.31 190 THR A N 1
ATOM 1434 C CA . THR A 1 190 ? -10.381 1.503 23.977 1.00 89.31 190 THR A CA 1
ATOM 1435 C C . THR A 1 190 ? -11.529 1.324 24.920 1.00 89.31 190 THR A C 1
ATOM 1437 O O . THR A 1 190 ? -11.787 2.174 25.762 1.00 89.31 190 THR A O 1
ATOM 1440 N N . LEU A 1 191 ? -12.239 0.221 24.726 1.00 93.06 191 LEU A N 1
ATOM 1441 C CA . LEU A 1 191 ? -13.477 -0.037 25.421 1.00 93.06 191 LEU A CA 1
ATOM 1442 C C . LEU A 1 191 ? -13.166 -0.181 26.905 1.00 93.06 191 LEU A C 1
ATOM 1444 O O . LEU A 1 191 ? -13.800 0.476 27.714 1.00 93.06 191 LEU A O 1
ATOM 1448 N N . PHE A 1 192 ? -12.091 -0.897 27.230 1.00 95.56 192 PHE A N 1
ATOM 1449 C CA . PHE A 1 192 ? -11.524 -0.981 28.567 1.00 95.56 192 PHE A CA 1
ATOM 1450 C C . PHE A 1 192 ? -11.293 0.398 29.195 1.00 95.56 192 PHE A C 1
ATOM 1452 O O . PHE A 1 192 ? -11.788 0.673 30.284 1.00 95.56 192 PHE A O 1
ATOM 1459 N N . ALA A 1 193 ? -10.597 1.291 28.492 1.00 94.12 193 ALA A N 1
ATOM 1460 C CA . ALA A 1 193 ? -10.256 2.599 29.023 1.00 94.12 193 ALA A CA 1
ATOM 1461 C C . ALA A 1 193 ? -11.507 3.463 29.271 1.00 94.12 193 ALA A C 1
ATOM 1463 O O . ALA A 1 193 ? -11.623 4.080 30.328 1.00 94.12 193 ALA A O 1
ATOM 1464 N N . TYR A 1 194 ? -12.489 3.429 28.362 1.00 93.69 194 TYR A N 1
ATOM 1465 C CA . TYR A 1 194 ? -13.795 4.076 28.549 1.00 93.69 194 TYR A CA 1
ATOM 1466 C C . TYR A 1 194 ? -14.592 3.491 29.719 1.00 93.69 194 TYR A C 1
ATOM 1468 O O . TYR A 1 194 ? -15.198 4.249 30.475 1.00 93.69 194 TYR A O 1
ATOM 1476 N N . MET A 1 195 ? -14.580 2.165 29.885 1.00 96.25 195 MET A N 1
ATOM 1477 C CA . MET A 1 195 ? -15.287 1.477 30.969 1.00 96.25 195 MET A CA 1
ATOM 1478 C C . MET A 1 195 ? -14.734 1.855 32.351 1.00 96.25 195 MET A C 1
ATOM 1480 O O . MET A 1 195 ? -15.503 1.883 33.306 1.00 96.25 195 MET A O 1
ATOM 1484 N N . ILE A 1 196 ? -13.441 2.183 32.459 1.00 96.56 196 ILE A N 1
ATOM 1485 C CA . ILE A 1 196 ? -12.774 2.540 33.727 1.00 96.56 196 ILE A CA 1
ATOM 1486 C C . ILE A 1 196 ? -12.794 4.046 33.992 1.00 96.56 196 ILE A C 1
ATOM 1488 O O . ILE A 1 196 ? -13.100 4.488 35.095 1.00 96.56 196 ILE A O 1
ATOM 1492 N N . GLU A 1 197 ? -12.468 4.869 32.993 1.00 94.56 197 GLU A N 1
ATOM 1493 C CA . GLU A 1 197 ? -12.505 6.330 33.160 1.00 94.56 197 GLU A CA 1
ATOM 1494 C C . GLU A 1 197 ? -13.938 6.854 33.283 1.00 94.56 197 GLU A C 1
ATOM 1496 O O . GLU A 1 197 ? -14.177 7.922 33.850 1.00 94.56 197 GLU A O 1
ATOM 1501 N N . GLY A 1 198 ? -14.893 6.120 32.710 1.00 93.56 198 GLY A N 1
ATOM 1502 C CA . GLY A 1 198 ? -16.302 6.476 32.651 1.00 93.56 198 GLY A CA 1
ATOM 1503 C C . GLY A 1 198 ? -16.630 7.587 31.659 1.00 93.56 198 GLY A C 1
ATOM 1504 O O . GLY A 1 198 ? -17.790 7.939 31.502 1.00 93.56 198 GLY A O 1
ATOM 1505 N N . LYS A 1 199 ? -15.639 8.160 30.978 1.00 89.69 199 LYS A N 1
ATOM 1506 C CA . LYS A 1 199 ? -15.797 9.186 29.940 1.00 89.69 199 LYS A CA 1
ATOM 1507 C C . LYS A 1 199 ? -14.509 9.296 29.129 1.00 89.69 199 LYS A C 1
ATOM 1509 O O . LYS A 1 199 ? -13.522 8.630 29.432 1.00 89.69 199 LYS A O 1
ATOM 1514 N N . SER A 1 200 ? -14.499 10.166 28.120 1.00 85.31 200 SER A N 1
ATOM 1515 C CA . SER A 1 200 ? -13.253 10.504 27.424 1.00 85.31 200 SER A CA 1
ATOM 1516 C C . SER A 1 200 ? -12.232 11.124 28.392 1.00 85.31 200 SER A C 1
ATOM 1518 O O . SER A 1 200 ? -12.581 11.980 29.209 1.00 85.31 200 SER A O 1
ATOM 1520 N N . SER A 1 201 ? -10.970 10.708 28.289 1.00 84.06 201 SER A N 1
ATOM 1521 C CA . SER A 1 201 ? -9.846 11.201 29.092 1.00 84.06 201 SER A CA 1
ATOM 1522 C C . SER A 1 201 ? -8.698 11.631 28.183 1.00 84.06 201 SER A C 1
ATOM 1524 O O . SER A 1 201 ? -8.537 11.082 27.100 1.00 84.06 201 SER A O 1
ATOM 1526 N N . LYS A 1 202 ? -7.889 12.608 28.616 1.00 79.88 202 LYS A N 1
ATOM 1527 C CA . LYS A 1 202 ? -6.684 13.055 27.887 1.00 79.88 202 LYS A CA 1
ATOM 1528 C C . LYS A 1 202 ? -5.461 12.171 28.147 1.00 79.88 202 LYS A C 1
ATOM 1530 O O . LYS A 1 202 ? -4.484 12.247 27.411 1.00 79.88 202 LYS A O 1
ATOM 1535 N N . THR A 1 203 ? -5.472 11.403 29.231 1.00 81.56 203 THR A N 1
ATOM 1536 C CA . THR A 1 203 ? -4.283 10.689 29.719 1.00 81.56 203 THR A CA 1
ATOM 1537 C C . THR A 1 203 ? -4.545 9.215 29.997 1.00 81.56 203 THR A C 1
ATOM 1539 O O . THR A 1 203 ? -3.607 8.422 29.960 1.00 81.56 203 THR A O 1
ATOM 1542 N N . TRP A 1 204 ? -5.805 8.829 30.233 1.00 88.88 204 TRP A N 1
ATOM 1543 C CA . TRP A 1 204 ? -6.204 7.473 30.646 1.00 88.88 204 TRP A CA 1
ATOM 1544 C C . TRP A 1 204 ? -5.456 6.990 31.883 1.00 88.88 204 TRP A C 1
ATOM 1546 O O . TRP A 1 204 ? -5.132 5.810 31.993 1.00 88.88 204 TRP A O 1
ATOM 1556 N N . ASP A 1 205 ? -5.118 7.901 32.797 1.00 91.56 205 ASP A N 1
ATOM 1557 C CA . ASP A 1 205 ? -4.320 7.570 33.974 1.00 91.56 205 ASP A CA 1
ATOM 1558 C C . ASP A 1 205 ? -4.992 6.511 34.843 1.00 91.56 205 ASP A C 1
ATOM 1560 O O . ASP A 1 205 ? -4.298 5.607 35.303 1.00 91.56 205 ASP A O 1
ATOM 1564 N N . LYS A 1 206 ? -6.325 6.546 35.009 1.00 94.62 206 LYS A N 1
ATOM 1565 C CA . LYS A 1 206 ? -7.030 5.516 35.785 1.00 94.62 206 LYS A CA 1
ATOM 1566 C C . LYS A 1 206 ? -6.955 4.173 35.080 1.00 94.62 206 LYS A C 1
ATOM 1568 O O . LYS A 1 206 ? -6.576 3.184 35.695 1.00 94.62 206 LYS A O 1
ATOM 1573 N N . ALA A 1 207 ? -7.256 4.142 33.781 1.00 94.88 207 ALA A N 1
ATOM 1574 C CA . ALA A 1 207 ? -7.226 2.904 33.008 1.00 94.88 207 ALA A CA 1
ATOM 1575 C C . ALA A 1 207 ? -5.816 2.297 32.936 1.00 94.88 207 ALA A C 1
ATOM 1577 O O . ALA A 1 207 ? -5.659 1.088 33.075 1.00 94.88 207 ALA A O 1
ATOM 1578 N N . ARG A 1 208 ? -4.779 3.127 32.766 1.00 94.25 208 ARG A N 1
ATOM 1579 C CA . ARG A 1 208 ? -3.377 2.684 32.777 1.00 94.25 208 ARG A CA 1
ATOM 1580 C C . ARG A 1 208 ? -2.960 2.199 34.158 1.00 94.25 208 ARG A C 1
ATOM 1582 O O . ARG A 1 208 ? -2.357 1.137 34.250 1.00 94.25 208 ARG A O 1
ATOM 1589 N N . ALA A 1 209 ? -3.305 2.928 35.222 1.00 96.06 209 ALA A N 1
ATOM 1590 C CA . ALA A 1 209 ? -3.044 2.495 36.592 1.00 96.06 209 ALA A CA 1
ATOM 1591 C C . ALA A 1 209 ? -3.696 1.138 36.886 1.00 96.06 209 ALA A C 1
ATOM 1593 O O . ALA A 1 209 ? -3.076 0.297 37.530 1.00 96.06 209 ALA A O 1
ATOM 1594 N N . TRP A 1 210 ? -4.893 0.888 36.352 1.00 97.50 210 TRP A N 1
ATOM 1595 C CA . TRP A 1 210 ? -5.611 -0.373 36.529 1.00 97.50 210 TRP A CA 1
ATOM 1596 C C . TRP A 1 210 ? -4.857 -1.585 35.961 1.00 97.50 210 TRP A C 1
ATOM 1598 O O . TRP A 1 210 ? -4.857 -2.640 36.593 1.00 97.50 210 TRP A O 1
ATOM 1608 N N . LEU A 1 211 ? -4.134 -1.418 34.842 1.00 96.75 211 LEU A N 1
ATOM 1609 C CA . LEU A 1 211 ? -3.278 -2.472 34.270 1.00 96.75 211 LEU A CA 1
ATOM 1610 C C . LEU A 1 211 ? -2.166 -2.904 35.235 1.00 96.75 211 LEU A C 1
ATOM 1612 O O . LEU A 1 211 ? -1.860 -4.089 35.326 1.00 96.75 211 LEU A O 1
ATOM 1616 N N . TYR A 1 212 ? -1.593 -1.955 35.981 1.00 96.38 212 TYR A N 1
ATOM 1617 C CA . TYR A 1 212 ? -0.539 -2.228 36.962 1.00 96.38 212 TYR A CA 1
ATOM 1618 C C . TYR A 1 212 ? -1.088 -2.715 38.304 1.00 96.38 212 TYR A C 1
ATOM 1620 O O . TYR A 1 212 ? -0.496 -3.581 38.941 1.00 96.38 212 TYR A O 1
ATOM 1628 N N . GLN A 1 213 ? -2.199 -2.135 38.756 1.00 97.56 213 GLN A N 1
ATOM 1629 C CA . GLN A 1 213 ? -2.780 -2.429 40.065 1.00 97.56 213 GLN A CA 1
ATOM 1630 C C . GLN A 1 213 ? -3.521 -3.768 40.075 1.00 97.56 213 GLN A C 1
ATOM 1632 O O . GLN A 1 213 ? -3.478 -4.486 41.072 1.00 97.56 213 GLN A O 1
ATOM 1637 N N . TYR A 1 214 ? -4.185 -4.113 38.970 1.00 98.06 214 TYR A N 1
ATOM 1638 C CA . TYR A 1 214 ? -5.044 -5.290 38.874 1.00 98.06 214 TYR A CA 1
ATOM 1639 C C . TYR A 1 214 ? -4.835 -6.024 37.537 1.00 98.06 214 TYR A C 1
ATOM 1641 O O . TYR A 1 214 ? -5.758 -6.091 36.718 1.00 98.06 214 TYR A O 1
ATOM 1649 N N . PRO A 1 215 ? -3.646 -6.603 37.284 1.00 97.81 215 PRO A N 1
ATOM 1650 C CA . PRO A 1 215 ? -3.322 -7.228 35.997 1.00 97.81 215 PRO A CA 1
ATOM 1651 C C . PRO A 1 215 ? -4.262 -8.394 35.648 1.00 97.81 215 PRO A C 1
ATOM 1653 O O . PRO A 1 215 ? -4.769 -8.482 34.529 1.00 97.81 215 PRO A O 1
ATOM 1656 N N . GLU A 1 216 ? -4.596 -9.249 36.619 1.00 98.25 216 GLU A N 1
ATOM 1657 C CA . GLU A 1 216 ? -5.520 -10.371 36.402 1.00 98.25 216 GLU A CA 1
ATOM 1658 C C . GLU A 1 216 ? -6.944 -9.902 36.074 1.00 98.25 216 GLU A C 1
ATOM 1660 O O . GLU A 1 216 ? -7.584 -10.409 35.151 1.00 98.25 216 GLU A O 1
ATOM 1665 N N . ALA A 1 217 ? -7.455 -8.905 36.805 1.00 98.12 217 ALA A N 1
ATOM 1666 C CA . ALA A 1 217 ? -8.764 -8.316 36.525 1.00 98.12 217 ALA A CA 1
ATOM 1667 C C . ALA A 1 217 ? -8.775 -7.609 35.162 1.00 98.12 217 ALA A C 1
ATOM 1669 O O . ALA A 1 217 ? -9.749 -7.725 34.417 1.00 98.12 217 ALA A O 1
ATOM 1670 N N . SER A 1 218 ? -7.665 -6.963 34.804 1.00 98.25 218 SER A N 1
ATOM 1671 C CA . SER A 1 218 ? -7.493 -6.299 33.518 1.00 98.25 218 SER A CA 1
ATOM 1672 C C . SER A 1 218 ? -7.563 -7.287 32.357 1.00 98.25 218 SER A C 1
ATOM 1674 O O . SER A 1 218 ? -8.309 -7.067 31.401 1.00 98.25 218 SER A O 1
ATOM 1676 N N . HIS A 1 219 ? -6.857 -8.417 32.461 1.00 98.31 219 HIS A N 1
ATOM 1677 C CA . HIS A 1 219 ? -6.963 -9.505 31.491 1.00 98.31 219 HIS A CA 1
ATOM 1678 C C . HIS A 1 219 ? -8.389 -10.036 31.376 1.00 98.31 219 HIS A C 1
ATOM 1680 O O . HIS A 1 219 ? -8.891 -10.151 30.258 1.00 98.31 219 HIS A O 1
ATOM 1686 N N . ARG A 1 220 ? -9.068 -10.282 32.505 1.00 98.06 220 ARG A N 1
ATOM 1687 C CA . ARG A 1 220 ? -10.465 -10.741 32.497 1.00 98.06 220 ARG A CA 1
ATOM 1688 C C . ARG A 1 220 ? -11.382 -9.762 31.766 1.00 98.06 220 ARG A C 1
ATOM 1690 O O . ARG A 1 220 ? -12.129 -10.197 30.892 1.00 98.06 220 ARG A O 1
ATOM 1697 N N . LEU A 1 221 ? -11.300 -8.460 32.054 1.00 98.12 221 LEU A N 1
ATOM 1698 C CA . LEU A 1 221 ? -12.140 -7.468 31.375 1.00 98.12 221 LEU A CA 1
ATOM 1699 C C . LEU A 1 221 ? -11.840 -7.396 29.871 1.00 98.12 221 LEU A C 1
ATOM 1701 O O . LEU A 1 221 ? -12.755 -7.422 29.047 1.00 98.12 221 LEU A O 1
ATOM 1705 N N . LEU A 1 222 ? -10.560 -7.350 29.495 1.00 96.88 222 LEU A N 1
ATOM 1706 C CA . LEU A 1 222 ? -10.143 -7.338 28.091 1.00 96.88 222 LEU A CA 1
ATOM 1707 C C . LEU A 1 222 ? -10.614 -8.589 27.346 1.00 96.88 222 LEU A C 1
ATOM 1709 O O . LEU A 1 222 ? -10.976 -8.501 26.170 1.00 96.88 222 LEU A O 1
ATOM 1713 N N . ASP A 1 223 ? -10.645 -9.741 28.014 1.00 97.44 223 ASP A N 1
ATOM 1714 C CA . ASP A 1 223 ? -11.131 -10.987 27.436 1.00 97.44 223 ASP A CA 1
ATOM 1715 C C . ASP A 1 223 ? -12.653 -10.995 27.250 1.00 97.44 223 ASP A C 1
ATOM 1717 O O . ASP A 1 223 ? -13.109 -11.413 26.185 1.00 97.44 223 ASP A O 1
ATOM 1721 N N . MET A 1 224 ? -13.425 -10.447 28.196 1.00 97.50 224 MET A N 1
ATOM 1722 C CA . MET A 1 224 ? -14.876 -10.247 28.039 1.00 97.50 224 MET A CA 1
ATOM 1723 C C . MET A 1 224 ? -15.191 -9.348 26.836 1.00 97.50 224 MET A C 1
ATOM 1725 O O . MET A 1 224 ? -15.963 -9.730 25.955 1.00 97.50 224 MET A O 1
ATOM 1729 N N . ILE A 1 225 ? -14.520 -8.193 26.748 1.00 96.31 225 ILE A N 1
ATOM 1730 C CA . ILE A 1 225 ? -14.649 -7.259 25.620 1.00 96.31 225 ILE A CA 1
ATOM 1731 C C . ILE A 1 225 ? -14.304 -7.960 24.305 1.00 96.31 225 ILE A C 1
ATOM 1733 O O . ILE A 1 225 ? -15.021 -7.837 23.311 1.00 96.31 225 ILE A O 1
ATOM 1737 N N . THR A 1 226 ? -13.203 -8.708 24.288 1.00 96.00 226 THR A N 1
ATOM 1738 C CA . THR A 1 226 ? -12.719 -9.402 23.093 1.00 96.00 226 THR A CA 1
ATOM 1739 C C . THR A 1 226 ? -13.714 -10.449 22.605 1.00 96.00 226 THR A C 1
ATOM 1741 O O . THR A 1 226 ? -14.021 -10.479 21.414 1.00 96.00 226 THR A O 1
ATOM 1744 N N . ASN A 1 227 ? -14.252 -11.269 23.508 1.00 96.25 227 ASN A N 1
ATOM 1745 C CA . ASN A 1 227 ? -15.189 -12.334 23.159 1.00 96.25 227 ASN A CA 1
ATOM 1746 C C . ASN A 1 227 ? -16.505 -11.764 22.615 1.00 96.25 227 ASN A C 1
ATOM 1748 O O . ASN A 1 227 ? -16.954 -12.189 21.550 1.00 96.25 227 ASN A O 1
ATOM 1752 N N . CYS A 1 228 ? -17.057 -10.738 23.274 1.00 96.50 228 CYS A N 1
ATOM 1753 C CA . CYS A 1 228 ? -18.227 -10.018 22.770 1.00 96.50 228 CYS A CA 1
ATOM 1754 C C . CYS A 1 228 ? -17.951 -9.402 21.391 1.00 96.50 228 CYS A C 1
ATOM 1756 O O . CYS A 1 228 ? -18.790 -9.472 20.494 1.00 96.50 228 CYS A O 1
ATOM 1758 N N . THR A 1 229 ? -16.758 -8.834 21.186 1.00 95.38 229 THR A N 1
ATOM 1759 C CA . THR A 1 229 ? -16.433 -8.187 19.913 1.00 95.38 229 THR A CA 1
ATOM 1760 C C . THR A 1 229 ? -16.280 -9.183 18.761 1.00 95.38 229 THR A C 1
ATOM 1762 O O . THR A 1 229 ? -16.668 -8.863 17.641 1.00 95.38 229 THR A O 1
ATOM 1765 N N . ILE A 1 230 ? -15.737 -10.381 19.002 1.00 95.62 230 ILE A N 1
ATOM 1766 C CA . ILE A 1 230 ? -15.639 -11.429 17.972 1.00 95.62 230 ILE A CA 1
ATOM 1767 C C . ILE A 1 230 ? -17.035 -11.776 17.452 1.00 95.62 230 ILE A C 1
ATOM 1769 O O . ILE A 1 230 ? -17.266 -11.708 16.247 1.00 95.62 230 ILE A O 1
ATOM 1773 N N . GLN A 1 231 ? -17.970 -12.071 18.358 1.00 96.25 231 GLN A N 1
ATOM 1774 C CA . GLN A 1 231 ? -19.350 -12.407 17.995 1.00 96.25 231 GLN A CA 1
ATOM 1775 C C . GLN A 1 231 ? -20.047 -11.241 17.288 1.00 96.25 231 GLN A C 1
ATOM 1777 O O . GLN A 1 231 ? -20.699 -11.431 16.265 1.00 96.25 231 GLN A O 1
ATOM 1782 N N . TYR A 1 232 ? -19.834 -10.014 17.769 1.00 96.19 232 TYR A N 1
ATOM 1783 C CA . TYR A 1 232 ? -20.380 -8.814 17.143 1.00 96.19 232 TYR A CA 1
ATOM 1784 C C . TYR A 1 232 ? -19.874 -8.614 15.713 1.00 96.19 232 TYR A C 1
ATOM 1786 O O . TYR A 1 232 ? -20.673 -8.400 14.808 1.00 96.19 232 TYR A O 1
ATOM 1794 N N . LEU A 1 233 ? -18.566 -8.730 15.474 1.00 95.69 233 LEU A N 1
ATOM 1795 C CA . LEU A 1 233 ? -17.986 -8.587 14.136 1.00 95.69 233 LEU A CA 1
ATOM 1796 C C . LEU A 1 233 ? -18.451 -9.693 13.178 1.00 95.69 233 LEU A C 1
ATOM 1798 O O . LEU A 1 233 ? -18.735 -9.403 12.018 1.00 95.69 233 LEU A O 1
ATOM 1802 N N . VAL A 1 234 ? -18.575 -10.934 13.658 1.00 95.75 234 VAL A N 1
ATOM 1803 C CA . VAL A 1 234 ? -19.144 -12.051 12.884 1.00 95.75 234 VAL A CA 1
ATOM 1804 C C . VAL A 1 234 ? -20.599 -11.762 12.505 1.00 95.75 234 VAL A C 1
ATOM 1806 O O . VAL A 1 234 ? -20.960 -11.870 11.332 1.00 95.75 234 VAL A O 1
ATOM 1809 N N . GLY A 1 235 ? -21.409 -11.292 13.459 1.00 95.69 235 GLY A N 1
ATOM 1810 C CA . GLY A 1 235 ? -22.790 -10.870 13.217 1.00 95.69 235 GLY A CA 1
ATOM 1811 C C . GLY A 1 235 ? -22.902 -9.752 12.176 1.00 95.69 235 GLY A C 1
ATOM 1812 O O . GLY A 1 235 ? -23.750 -9.823 11.290 1.00 95.69 235 GLY A O 1
ATOM 1813 N N . GLN A 1 236 ? -21.992 -8.769 12.191 1.00 95.94 236 GLN A N 1
ATOM 1814 C CA . GLN A 1 236 ? -21.962 -7.708 11.175 1.00 95.94 236 GLN A CA 1
ATOM 1815 C C . GLN A 1 236 ? -21.714 -8.246 9.758 1.00 95.94 236 GLN A C 1
ATOM 1817 O O . GLN A 1 236 ? -22.305 -7.741 8.803 1.00 95.94 236 GLN A O 1
ATOM 1822 N N . VAL A 1 237 ? -20.866 -9.267 9.600 1.00 95.25 237 VAL A N 1
ATOM 1823 C CA . VAL A 1 237 ? -20.619 -9.890 8.287 1.00 95.25 237 VAL A CA 1
ATOM 1824 C C . VAL A 1 237 ? -21.838 -10.672 7.822 1.00 95.25 237 VAL A C 1
ATOM 1826 O O . VAL A 1 237 ? -22.259 -10.501 6.679 1.00 95.25 237 VAL A O 1
ATOM 1829 N N . HIS A 1 238 ? -22.460 -11.458 8.705 1.00 95.12 238 HIS A N 1
ATOM 1830 C CA . HIS A 1 238 ? -23.722 -12.132 8.388 1.00 95.12 238 HIS A CA 1
ATOM 1831 C C . HIS A 1 238 ? -24.830 -11.140 8.015 1.00 95.12 238 HIS A C 1
ATOM 1833 O O . HIS A 1 238 ? -25.625 -11.421 7.125 1.00 95.12 238 HIS A O 1
ATOM 1839 N N . ALA A 1 239 ? -24.837 -9.955 8.625 1.00 94.88 239 ALA A N 1
ATOM 1840 C CA . ALA A 1 239 ? -25.746 -8.864 8.295 1.00 94.88 239 ALA A CA 1
ATOM 1841 C C . ALA A 1 239 ? -25.415 -8.132 6.978 1.00 94.88 239 ALA A C 1
ATOM 1843 O O . ALA A 1 239 ? -26.190 -7.286 6.541 1.00 94.88 239 ALA A O 1
ATOM 1844 N N . GLY A 1 240 ? -24.283 -8.427 6.329 1.00 93.94 240 GLY A N 1
ATOM 1845 C CA . GLY A 1 240 ? -23.940 -7.908 5.000 1.00 93.94 240 GLY A CA 1
ATOM 1846 C C . GLY A 1 240 ? -22.727 -6.979 4.925 1.00 93.94 240 GLY A C 1
ATOM 1847 O O . GLY A 1 240 ? -22.475 -6.428 3.846 1.00 93.94 240 GLY A O 1
ATOM 1848 N N . ALA A 1 241 ? -21.962 -6.799 6.009 1.00 94.19 241 ALA A N 1
ATOM 1849 C CA . ALA A 1 241 ? -20.672 -6.108 5.953 1.00 94.19 241 ALA A CA 1
ATOM 1850 C C . ALA A 1 241 ? -19.654 -6.909 5.118 1.00 94.19 241 ALA A C 1
ATOM 1852 O O . ALA A 1 241 ? -19.562 -8.129 5.220 1.00 94.19 241 ALA A O 1
ATOM 1853 N N . GLN A 1 242 ? -18.873 -6.220 4.289 1.00 94.69 242 GLN A N 1
ATOM 1854 C CA . GLN A 1 242 ? -17.931 -6.830 3.328 1.00 94.69 242 GLN A CA 1
ATOM 1855 C C . GLN A 1 242 ? -16.471 -6.607 3.690 1.00 94.69 242 GLN A C 1
ATOM 1857 O O . GLN A 1 242 ? -15.569 -7.178 3.082 1.00 94.69 242 GLN A O 1
ATOM 1862 N N . MET A 1 243 ? -16.252 -5.739 4.663 1.00 94.75 243 MET A N 1
ATOM 1863 C CA . MET A 1 243 ? -14.963 -5.393 5.211 1.00 94.75 243 MET A CA 1
ATOM 1864 C C . MET A 1 243 ? -15.190 -5.011 6.667 1.00 94.75 243 MET A C 1
ATOM 1866 O O . MET A 1 243 ? -16.249 -4.482 7.013 1.00 94.75 243 MET A O 1
ATOM 1870 N N . LEU A 1 244 ? -14.217 -5.283 7.526 1.00 92.94 244 LEU A N 1
ATOM 1871 C CA . LEU A 1 244 ? -14.306 -4.941 8.939 1.00 92.94 244 LEU A CA 1
ATOM 1872 C C . LEU A 1 244 ? -13.151 -4.035 9.324 1.00 92.94 244 LEU A C 1
ATOM 1874 O O . LEU A 1 244 ? -12.002 -4.327 9.011 1.00 92.94 244 LEU A O 1
ATOM 1878 N N . GLN A 1 245 ? -13.433 -2.973 10.067 1.00 86.00 245 GLN A N 1
ATOM 1879 C CA . GLN A 1 245 ? -12.398 -2.152 10.676 1.00 86.00 245 GLN A CA 1
ATOM 1880 C C . GLN A 1 245 ? -12.444 -2.235 12.198 1.00 86.00 245 GLN A C 1
ATOM 1882 O O . GLN A 1 245 ? -13.468 -2.013 12.844 1.00 86.00 245 GLN A O 1
ATOM 1887 N N . ARG A 1 246 ? -11.281 -2.461 12.803 1.00 68.88 246 ARG A N 1
ATOM 1888 C CA . ARG A 1 246 ? -11.059 -2.127 14.208 1.00 68.88 246 ARG A CA 1
ATOM 1889 C C . ARG A 1 246 ? -10.816 -0.635 14.301 1.00 68.88 246 ARG A C 1
ATOM 1891 O O . ARG A 1 246 ? -9.861 -0.111 13.732 1.00 68.88 246 ARG A O 1
ATOM 1898 N N . ARG A 1 247 ? -11.734 0.047 14.971 1.00 49.50 247 ARG A N 1
ATOM 1899 C CA . ARG A 1 247 ? -11.790 1.504 15.046 1.00 49.50 247 ARG A CA 1
ATOM 1900 C C . ARG A 1 247 ? -11.735 1.957 16.504 1.00 49.50 247 ARG A C 1
ATOM 1902 O O . ARG A 1 247 ? -11.926 1.174 17.426 1.00 49.50 247 ARG A O 1
ATOM 1909 N N . TRP A 1 248 ? -11.464 3.238 16.690 1.00 41.53 248 TRP A N 1
ATOM 1910 C CA . TRP A 1 248 ? -11.490 3.970 17.953 1.00 41.53 248 TRP A CA 1
ATOM 1911 C C . TRP A 1 248 ? -12.593 5.064 17.862 1.00 41.53 248 TRP A C 1
ATOM 1913 O O . TRP A 1 248 ? -12.897 5.462 16.731 1.00 41.53 248 TRP A O 1
ATOM 1923 N N . PRO A 1 249 ? -13.278 5.502 18.949 1.00 31.91 249 PRO A N 1
ATOM 1924 C CA . PRO A 1 249 ? -14.521 6.256 18.862 1.00 31.91 249 PRO A CA 1
ATOM 1925 C C . PRO A 1 249 ? -14.329 7.579 18.133 1.00 31.91 249 PRO A C 1
ATOM 1927 O O . PRO A 1 249 ? -13.263 8.194 18.152 1.00 31.91 249 PRO A O 1
ATOM 1930 N N . ILE A 1 250 ? -15.432 8.031 17.548 1.00 36.16 250 ILE A N 1
ATOM 1931 C CA . ILE A 1 250 ? -15.609 9.369 17.003 1.00 36.16 250 ILE A CA 1
ATOM 1932 C C . ILE A 1 250 ? -16.881 9.907 17.615 1.00 36.16 250 ILE A C 1
ATOM 1934 O O . ILE A 1 250 ? -17.919 9.269 17.494 1.00 36.16 250 ILE A O 1
ATOM 1938 N N . ASN A 1 251 ? -16.792 11.052 18.284 1.00 33.91 251 ASN A N 1
ATOM 1939 C CA . ASN A 1 251 ? -17.965 11.658 18.888 1.00 33.91 251 ASN A CA 1
ATOM 1940 C C . ASN A 1 251 ? -18.939 12.116 17.792 1.00 33.91 251 ASN A C 1
ATOM 1942 O O . ASN A 1 251 ? -18.559 12.824 16.856 1.00 33.91 251 ASN A O 1
ATOM 1946 N N . SER A 1 252 ? -20.193 11.707 17.928 1.00 35.34 252 SER A N 1
ATOM 1947 C CA . SER A 1 252 ? -21.305 12.064 17.059 1.00 35.34 252 SER A CA 1
ATOM 1948 C C . SER A 1 252 ? -22.203 13.068 17.778 1.00 35.34 252 SER A C 1
ATOM 1950 O O . SER A 1 252 ? -23.107 12.679 18.513 1.00 35.34 252 SER A O 1
ATOM 1952 N N . THR A 1 253 ? -21.985 14.363 17.552 1.00 31.00 253 THR A N 1
ATOM 1953 C CA . THR A 1 253 ? -22.994 15.387 17.866 1.00 31.00 253 THR A CA 1
ATOM 1954 C C . THR A 1 253 ? -23.111 16.384 16.712 1.00 31.00 253 THR A C 1
ATOM 1956 O O . THR A 1 253 ? -22.171 17.146 16.476 1.00 31.00 253 THR A O 1
ATOM 1959 N N . PRO A 1 254 ? -24.242 16.417 15.987 1.00 29.75 254 PRO A N 1
ATOM 1960 C CA . PRO A 1 254 ? -24.580 17.531 15.112 1.00 29.75 254 PRO A CA 1
ATOM 1961 C C . PRO A 1 254 ? -25.115 18.690 15.972 1.00 29.75 254 PRO A C 1
ATOM 1963 O O . PRO A 1 254 ? -26.067 18.512 16.728 1.00 29.75 254 PRO A O 1
ATOM 1966 N N . HIS A 1 255 ? -24.508 19.876 15.888 1.00 33.56 255 HIS A N 1
ATOM 1967 C CA . HIS A 1 255 ? -25.023 21.079 16.553 1.00 33.56 255 HIS A CA 1
ATOM 1968 C C . HIS A 1 255 ? -25.903 21.891 15.592 1.00 33.56 255 HIS A C 1
ATOM 1970 O O . HIS A 1 255 ? -25.436 22.230 14.505 1.00 33.56 255 HIS A O 1
ATOM 1976 N N . PRO A 1 256 ? -27.131 22.275 15.986 1.00 31.88 256 PRO A N 1
ATOM 1977 C CA . PRO A 1 256 ? -27.956 23.204 15.229 1.00 31.88 256 PRO A CA 1
ATOM 1978 C C . PRO A 1 256 ? -28.036 24.584 15.913 1.00 31.88 256 PRO A C 1
ATOM 1980 O O . PRO A 1 256 ? -29.135 25.034 16.177 1.00 31.88 256 PRO A O 1
ATOM 1983 N N . HIS A 1 257 ? -26.929 25.268 16.243 1.00 28.94 257 HIS A N 1
ATOM 1984 C CA . HIS A 1 257 ? -26.963 26.650 16.782 1.00 28.94 257 HIS A CA 1
ATOM 1985 C C . HIS A 1 257 ? -25.665 27.439 16.477 1.00 28.94 257 HIS A C 1
ATOM 1987 O O . HIS A 1 257 ? -24.634 26.809 16.234 1.00 28.94 257 HIS A O 1
ATOM 1993 N N . PRO A 1 258 ? -25.707 28.794 16.433 1.00 32.12 258 PRO A N 1
ATOM 1994 C CA . PRO A 1 258 ? -24.586 29.639 15.995 1.00 32.12 258 PRO A CA 1
ATOM 1995 C C . PRO A 1 258 ? -23.372 29.552 16.943 1.00 32.12 258 PRO A C 1
ATOM 1997 O O . PRO A 1 258 ? -23.535 29.161 18.100 1.00 32.12 258 PRO A O 1
ATOM 2000 N N . PRO A 1 259 ? -22.155 29.895 16.467 1.00 31.67 259 PRO A N 1
ATOM 2001 C CA . PRO A 1 259 ? -20.908 29.601 17.173 1.00 31.67 259 PRO A CA 1
ATOM 2002 C C . PRO A 1 259 ? -20.820 30.306 18.541 1.00 31.67 259 PRO A C 1
ATOM 2004 O O . PRO A 1 259 ? -21.169 31.487 18.634 1.00 31.67 259 PRO A O 1
ATOM 2007 N N . PRO A 1 260 ? -20.334 29.622 19.597 1.00 30.80 260 PRO A N 1
ATOM 2008 C CA . PRO A 1 260 ? -20.094 30.239 20.896 1.00 30.80 260 PRO A CA 1
ATOM 2009 C C . PRO A 1 260 ? -18.871 31.170 20.865 1.00 30.80 260 PRO A C 1
ATOM 2011 O O . PRO A 1 260 ? -18.003 31.078 19.993 1.00 30.80 260 PRO A O 1
ATOM 2014 N N . SER A 1 261 ? -18.818 32.096 21.824 1.00 27.66 261 SER A N 1
ATOM 2015 C CA . SER A 1 261 ? -17.736 33.069 21.988 1.00 27.66 261 SER A CA 1
ATOM 2016 C C . SER A 1 261 ? -16.406 32.396 22.361 1.00 27.66 261 SER A C 1
ATOM 2018 O O . SER A 1 261 ? -16.366 31.307 22.931 1.00 27.66 261 SER A O 1
ATOM 2020 N N . ALA A 1 262 ? -15.295 33.069 22.045 1.00 31.06 262 ALA A N 1
ATOM 2021 C CA . ALA A 1 262 ? -13.918 32.561 22.098 1.00 31.06 262 ALA A CA 1
ATOM 2022 C C . ALA A 1 262 ? -13.367 32.169 23.496 1.00 31.06 262 ALA A C 1
ATOM 2024 O O . ALA A 1 262 ? -12.159 31.996 23.640 1.00 31.06 262 ALA A O 1
ATOM 2025 N N . ALA A 1 263 ? -14.213 32.021 24.520 1.00 28.48 263 ALA A N 1
ATOM 2026 C CA . ALA A 1 263 ? -13.820 31.656 25.883 1.00 28.48 263 ALA A CA 1
ATOM 2027 C C . ALA A 1 263 ? -14.113 30.186 26.264 1.00 28.48 263 ALA A C 1
ATOM 2029 O O . ALA A 1 263 ? -13.586 29.726 27.271 1.00 28.48 263 ALA A O 1
ATOM 2030 N N . ASP A 1 264 ? -14.856 29.425 25.447 1.00 28.47 264 ASP A N 1
ATOM 2031 C CA . ASP A 1 264 ? -15.231 28.018 25.712 1.00 28.47 264 ASP A CA 1
ATOM 2032 C C . ASP A 1 264 ? -14.461 27.002 24.842 1.00 28.47 264 ASP A C 1
ATOM 2034 O O . ASP A 1 264 ? -15.002 26.019 24.332 1.00 28.47 264 ASP A O 1
ATOM 2038 N N . LEU A 1 265 ? -13.150 27.199 24.669 1.00 28.88 265 LEU A N 1
ATOM 2039 C CA . LEU A 1 265 ? -12.277 26.221 24.002 1.00 28.88 265 LEU A CA 1
ATOM 2040 C C . LEU A 1 265 ? -11.944 25.036 24.931 1.00 28.88 265 LEU A C 1
ATOM 2042 O O . LEU A 1 265 ? -10.790 24.775 25.264 1.00 28.88 265 LEU A O 1
ATOM 2046 N N . SER A 1 266 ? -12.967 24.282 25.331 1.00 26.80 266 SER A N 1
ATOM 2047 C CA . SER A 1 266 ? -12.830 22.912 25.839 1.00 26.80 266 SER A CA 1
ATOM 2048 C C . SER A 1 266 ? -13.676 21.966 24.984 1.00 26.80 266 SER A C 1
ATOM 2050 O O . SER A 1 266 ? -14.632 21.345 25.431 1.00 26.80 266 SER A O 1
ATOM 2052 N N . GLY A 1 267 ? -13.341 21.903 23.692 1.00 24.66 267 GLY A N 1
ATOM 2053 C CA . GLY A 1 267 ? -13.990 20.993 22.750 1.00 24.66 267 GLY A CA 1
ATOM 2054 C C . GLY A 1 267 ? -13.721 19.515 23.086 1.00 24.66 267 GLY A C 1
ATOM 2055 O O . GLY A 1 267 ? -12.699 19.205 23.709 1.00 24.66 267 GLY A O 1
ATOM 2056 N N . PRO A 1 268 ? -14.616 18.593 22.681 1.00 25.48 268 PRO A N 1
ATOM 2057 C CA . PRO A 1 268 ? -14.469 17.168 22.948 1.00 25.48 268 PRO A CA 1
ATOM 2058 C C . PRO A 1 268 ? -13.149 16.651 22.369 1.00 25.48 268 PRO A C 1
ATOM 2060 O O . PRO A 1 268 ? -12.837 16.846 21.198 1.00 25.48 268 PRO A O 1
ATOM 2063 N N . VAL A 1 269 ? -12.357 16.014 23.228 1.00 24.91 269 VAL A N 1
ATOM 2064 C CA . VAL A 1 269 ? -11.056 15.430 22.898 1.00 24.91 269 VAL A CA 1
ATOM 2065 C C . VAL A 1 269 ? -11.303 14.091 22.199 1.00 24.91 269 VAL A C 1
ATOM 2067 O O . VAL A 1 269 ? -11.796 13.143 22.816 1.00 24.91 269 VAL A O 1
ATOM 2070 N N . PHE A 1 270 ? -11.009 14.053 20.897 1.00 39.56 270 PHE A N 1
ATOM 2071 C CA . PHE A 1 270 ? -11.073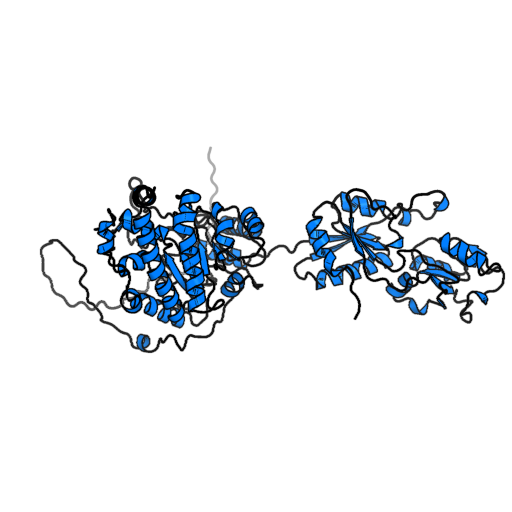 12.876 20.031 1.00 39.56 270 PHE A CA 1
ATOM 2072 C C . PHE A 1 270 ? -9.675 12.284 19.924 1.00 39.56 270 PHE A C 1
ATOM 2074 O O . PHE A 1 270 ? -8.838 12.820 19.205 1.00 39.56 270 PHE A O 1
ATOM 2081 N N . ASP A 1 271 ? -9.397 11.184 20.602 1.00 38.91 271 ASP A N 1
ATOM 2082 C CA . ASP A 1 271 ? -8.044 10.645 20.586 1.00 38.91 271 ASP A CA 1
ATOM 2083 C C . ASP A 1 271 ? -8.079 9.132 20.579 1.00 38.91 271 ASP A C 1
ATOM 2085 O O . ASP A 1 271 ? -8.935 8.532 21.222 1.00 38.91 271 ASP A O 1
ATOM 2089 N N . SER A 1 272 ? -7.177 8.534 19.800 1.00 53.88 272 SER A N 1
ATOM 2090 C CA . SER A 1 272 ? -6.946 7.097 19.729 1.00 53.88 272 SER A CA 1
ATOM 2091 C C . SER A 1 272 ? -5.659 6.702 20.435 1.00 53.88 272 SER A C 1
ATOM 2093 O O . SER A 1 272 ? -4.613 7.299 20.214 1.00 53.88 272 SER A O 1
ATOM 2095 N N . TRP A 1 273 ? -5.769 5.731 21.348 1.00 65.75 273 TRP A N 1
ATOM 2096 C CA . TRP A 1 273 ? -4.887 5.640 22.518 1.00 65.75 273 TRP A CA 1
ATOM 2097 C C . TRP A 1 273 ? -3.983 4.405 22.523 1.00 65.75 273 TRP A C 1
ATOM 2099 O O . TRP A 1 273 ? -3.477 4.015 23.570 1.00 65.75 273 TRP A O 1
ATOM 2109 N N . ALA A 1 274 ? -3.742 3.768 21.374 1.00 74.25 274 ALA A N 1
ATOM 2110 C CA . ALA A 1 274 ? -2.691 2.748 21.311 1.00 74.25 274 ALA A CA 1
ATOM 2111 C C . ALA A 1 274 ? -1.318 3.375 21.627 1.00 74.25 274 ALA A C 1
ATOM 2113 O O . ALA A 1 274 ? -0.535 2.798 22.377 1.00 74.25 274 ALA A O 1
ATOM 2114 N N . GLY A 1 275 ? -1.078 4.603 21.149 1.00 79.38 275 GLY A N 1
ATOM 2115 C CA . GLY A 1 275 ? 0.135 5.371 21.442 1.00 79.38 275 GLY A CA 1
ATOM 2116 C C . GLY A 1 275 ? 0.304 5.852 22.889 1.00 79.38 275 GLY A C 1
ATOM 2117 O O . GLY A 1 275 ? 1.382 6.325 23.230 1.00 79.38 275 GLY A O 1
ATOM 2118 N N . SER A 1 276 ? -0.708 5.742 23.763 1.00 83.12 276 SER A N 1
ATOM 2119 C CA . SER A 1 276 ? -0.564 6.140 25.179 1.00 83.12 276 SER A CA 1
ATOM 2120 C C . SER A 1 276 ? -0.008 5.044 26.085 1.00 83.12 276 SER A C 1
ATOM 2122 O O . SER A 1 276 ? 0.191 5.282 27.282 1.00 83.12 276 SER A O 1
ATOM 2124 N N . LEU A 1 277 ? 0.175 3.837 25.547 1.00 87.38 277 LEU A N 1
ATOM 2125 C CA . LEU A 1 277 ? 0.715 2.688 26.262 1.00 87.38 277 LEU A CA 1
ATOM 2126 C C . LEU A 1 277 ? 2.218 2.555 26.019 1.00 87.38 277 LEU A C 1
ATOM 2128 O O . LEU A 1 277 ? 2.712 2.829 24.926 1.00 87.38 277 LEU A O 1
ATOM 2132 N N . GLN A 1 278 ? 2.934 2.071 27.034 1.00 89.00 278 GLN A N 1
ATOM 2133 C CA . GLN A 1 278 ? 4.292 1.573 26.837 1.00 89.00 278 GLN A CA 1
ATOM 2134 C C . GLN A 1 278 ? 4.271 0.278 26.012 1.00 89.00 278 GLN A C 1
ATOM 2136 O O . GLN A 1 278 ? 3.259 -0.428 25.942 1.00 89.00 278 GLN A O 1
ATOM 2141 N N . HIS A 1 279 ? 5.387 -0.016 25.342 1.00 91.06 279 HIS A N 1
ATOM 2142 C CA . HIS A 1 279 ? 5.461 -1.109 24.369 1.00 91.06 279 HIS A CA 1
ATOM 2143 C C . HIS A 1 279 ? 5.208 -2.488 24.997 1.00 91.06 279 HIS A C 1
ATOM 2145 O O . HIS A 1 279 ? 4.577 -3.342 24.380 1.00 91.06 279 HIS A O 1
ATOM 2151 N N . ASP A 1 280 ? 5.712 -2.714 26.206 1.00 93.88 280 ASP A N 1
ATOM 2152 C CA . ASP A 1 280 ? 5.507 -3.928 26.999 1.00 93.88 280 ASP A CA 1
ATOM 2153 C C . ASP A 1 280 ? 4.038 -4.101 27.400 1.00 93.88 280 ASP A C 1
ATOM 2155 O O . ASP A 1 280 ? 3.448 -5.140 27.108 1.00 93.88 280 ASP A O 1
ATOM 2159 N N . ILE A 1 281 ? 3.408 -3.046 27.921 1.00 94.12 281 ILE A N 1
ATOM 2160 C CA . ILE A 1 281 ? 1.985 -3.045 28.277 1.00 94.12 281 ILE A CA 1
ATOM 2161 C C . ILE A 1 281 ? 1.100 -3.323 27.059 1.00 94.12 281 ILE A C 1
ATOM 2163 O O . ILE A 1 281 ? 0.153 -4.107 27.128 1.00 94.12 281 ILE A O 1
ATOM 2167 N N . PHE A 1 282 ? 1.410 -2.730 25.905 1.00 91.88 282 PHE A N 1
ATOM 2168 C CA . PHE A 1 282 ? 0.685 -3.029 24.671 1.00 91.88 282 PHE A CA 1
ATOM 2169 C C . PHE A 1 282 ? 0.831 -4.500 24.260 1.00 91.88 282 PHE A C 1
ATOM 2171 O O . PHE A 1 282 ? -0.158 -5.135 23.887 1.00 91.88 282 PHE A O 1
ATOM 2178 N N . ARG A 1 283 ? 2.045 -5.059 24.336 1.00 92.62 283 ARG A N 1
ATOM 2179 C CA . ARG A 1 283 ? 2.317 -6.459 23.975 1.00 92.62 283 ARG A CA 1
ATOM 2180 C C . ARG A 1 283 ? 1.658 -7.458 24.917 1.00 92.62 283 ARG A C 1
ATOM 2182 O O . ARG A 1 283 ? 1.255 -8.522 24.460 1.00 92.62 283 ARG A O 1
ATOM 2189 N N . GLU A 1 284 ? 1.522 -7.121 26.192 1.00 95.69 284 GLU A N 1
ATOM 2190 C CA . GLU A 1 284 ? 0.888 -7.976 27.196 1.00 95.69 284 GLU A CA 1
ATOM 2191 C C . GLU A 1 284 ? -0.645 -7.898 27.133 1.00 95.69 284 GLU A C 1
ATOM 2193 O O . GLU A 1 284 ? -1.346 -8.913 27.027 1.00 95.69 284 GLU A O 1
ATOM 2198 N N . PHE A 1 285 ? -1.194 -6.684 27.159 1.00 94.25 285 PHE A N 1
ATOM 2199 C CA . PHE A 1 285 ? -2.629 -6.482 27.349 1.00 94.25 285 PHE A CA 1
ATOM 2200 C C . PHE A 1 285 ? -3.401 -6.325 26.037 1.00 94.25 285 PHE A C 1
ATOM 2202 O O . PHE A 1 285 ? -4.563 -6.724 25.969 1.00 94.25 285 PHE A O 1
ATOM 2209 N N . VAL A 1 286 ? -2.792 -5.794 24.973 1.00 91.88 286 VAL A N 1
ATOM 2210 C CA . VAL A 1 286 ? -3.533 -5.361 23.773 1.00 91.88 286 VAL A CA 1
ATOM 2211 C C . VAL A 1 286 ? -3.294 -6.269 22.573 1.00 91.88 286 VAL A C 1
ATOM 2213 O O . VAL A 1 286 ? -4.253 -6.813 22.018 1.00 91.88 286 VAL A O 1
ATOM 2216 N N . LEU A 1 287 ? -2.034 -6.471 22.186 1.00 91.38 287 LEU A N 1
ATOM 2217 C CA . LEU A 1 287 ? -1.649 -7.245 21.004 1.00 91.38 287 LEU A CA 1
ATOM 2218 C C . LEU A 1 287 ? -2.271 -8.655 20.965 1.00 91.38 287 LEU A C 1
ATOM 2220 O O . LEU A 1 287 ? -2.829 -9.005 19.921 1.00 91.38 287 LEU A O 1
ATOM 2224 N N . PRO A 1 288 ? -2.291 -9.447 22.061 1.00 94.38 288 PRO A N 1
ATOM 2225 C CA . PRO A 1 288 ? -2.844 -10.799 22.017 1.00 94.38 288 PRO A CA 1
ATOM 2226 C C . PRO A 1 288 ? -4.346 -10.798 21.726 1.00 94.38 288 PRO A C 1
ATOM 2228 O O . PRO A 1 288 ? -4.858 -11.694 21.059 1.00 94.38 288 PRO A O 1
ATOM 2231 N N . ARG A 1 289 ? -5.065 -9.765 22.184 1.00 94.25 289 ARG A N 1
ATOM 2232 C CA . ARG A 1 289 ? -6.507 -9.627 21.955 1.00 94.25 289 ARG A CA 1
ATOM 2233 C C . ARG A 1 289 ? -6.781 -9.153 20.533 1.00 94.25 289 ARG A C 1
ATOM 2235 O O . ARG A 1 289 ? -7.692 -9.668 19.895 1.00 94.25 289 ARG A O 1
ATOM 2242 N N . LEU A 1 290 ? -5.967 -8.237 20.000 1.00 92.38 290 LEU A N 1
ATOM 2243 C CA . LEU A 1 290 ? -6.048 -7.841 18.590 1.00 92.38 290 LEU A CA 1
ATOM 2244 C C . LEU A 1 290 ? -5.834 -9.037 17.658 1.00 92.38 290 LEU A C 1
ATOM 2246 O O . LEU A 1 290 ? -6.642 -9.227 16.748 1.00 92.38 290 LEU A O 1
ATOM 2250 N N . ALA A 1 291 ? -4.805 -9.847 17.921 1.00 92.25 291 ALA A N 1
ATOM 2251 C CA . ALA A 1 291 ? -4.523 -11.068 17.174 1.00 92.25 291 ALA A CA 1
ATOM 2252 C C . ALA A 1 291 ? -5.680 -12.073 17.284 1.00 92.25 291 ALA A C 1
ATOM 2254 O O . ALA A 1 291 ? -6.165 -12.555 16.263 1.00 92.25 291 ALA A O 1
ATOM 2255 N N . ARG A 1 292 ? -6.181 -12.321 18.508 1.00 95.12 292 ARG A N 1
ATOM 2256 C CA . ARG A 1 292 ? -7.301 -13.244 18.756 1.00 95.12 292 ARG A CA 1
ATOM 2257 C C . ARG A 1 292 ? -8.574 -12.834 18.023 1.00 95.12 292 ARG A C 1
ATOM 2259 O O . ARG A 1 292 ? -9.293 -13.707 17.550 1.00 95.12 292 ARG A O 1
ATOM 2266 N N . ILE A 1 293 ? -8.863 -11.537 17.918 1.00 94.31 293 ILE A N 1
ATOM 2267 C CA . ILE A 1 293 ? -10.043 -11.053 17.189 1.00 94.31 293 ILE A CA 1
ATOM 2268 C C . ILE A 1 293 ? -9.948 -11.411 15.712 1.00 94.31 293 ILE A C 1
ATOM 2270 O O . ILE A 1 293 ? -10.869 -12.032 15.191 1.00 94.31 293 ILE A O 1
ATOM 2274 N N . ALA A 1 294 ? -8.850 -11.041 15.050 1.00 91.69 294 ALA A N 1
ATOM 2275 C CA . ALA A 1 294 ? -8.690 -11.300 13.622 1.00 91.69 294 ALA A CA 1
ATOM 2276 C C . ALA A 1 294 ? -8.716 -12.805 13.321 1.00 91.69 294 ALA A C 1
ATOM 2278 O O . ALA A 1 294 ? -9.486 -13.244 12.466 1.00 91.69 294 ALA A O 1
ATOM 2279 N N . SER A 1 295 ? -7.956 -13.598 14.082 1.00 94.25 295 SER A N 1
ATOM 2280 C CA . SER A 1 295 ? -7.879 -15.044 13.872 1.00 94.25 295 SER A CA 1
ATOM 2281 C C . SER A 1 295 ? -9.212 -15.746 14.135 1.00 94.25 295 SER A C 1
ATOM 2283 O O . SER A 1 295 ? -9.623 -16.591 13.344 1.00 94.25 295 SER A O 1
ATOM 2285 N N . SER A 1 296 ? -9.945 -15.362 15.187 1.00 95.06 296 SER A N 1
ATOM 2286 C CA . SER A 1 296 ? -11.238 -15.982 15.519 1.00 95.06 296 SER A CA 1
ATOM 2287 C C . SER A 1 296 ? -12.333 -15.600 14.527 1.00 95.06 296 SER A C 1
ATOM 2289 O O . SER A 1 296 ? -13.100 -16.462 14.108 1.00 95.06 296 SER A O 1
ATOM 2291 N N . VAL A 1 297 ? -12.399 -14.331 14.107 1.00 93.50 297 VAL A N 1
ATOM 2292 C CA . VAL A 1 297 ? -13.364 -13.882 13.088 1.00 93.50 297 VAL A CA 1
ATOM 2293 C C . VAL A 1 297 ? -13.115 -14.620 11.770 1.00 93.50 297 VAL A C 1
ATOM 2295 O O . VAL A 1 297 ? -14.052 -15.162 11.184 1.00 93.50 297 VAL A O 1
ATOM 2298 N N . LYS A 1 298 ? -11.852 -14.725 11.332 1.00 91.88 298 LYS A N 1
ATOM 2299 C CA . LYS A 1 298 ? -11.492 -15.484 10.126 1.00 91.88 298 LYS A CA 1
ATOM 2300 C C . LYS A 1 298 ? -11.710 -16.989 10.273 1.00 91.88 298 LYS A C 1
ATOM 2302 O O . LYS A 1 298 ? -12.092 -17.626 9.298 1.00 91.88 298 LYS A O 1
ATOM 2307 N N . ALA A 1 299 ? -11.514 -17.568 11.455 1.00 94.31 299 ALA A N 1
ATOM 2308 C CA . ALA A 1 299 ? -11.808 -18.980 11.694 1.00 94.31 299 ALA A CA 1
ATOM 2309 C C . ALA A 1 299 ? -13.313 -19.283 11.597 1.00 94.31 299 ALA A C 1
ATOM 2311 O O . ALA A 1 299 ? -13.690 -20.314 11.047 1.00 94.31 299 ALA A O 1
ATOM 2312 N N . LEU A 1 300 ? -14.165 -18.379 12.094 1.00 94.00 300 LEU A N 1
ATOM 2313 C CA . LEU A 1 300 ? -15.622 -18.547 12.094 1.00 94.00 300 LEU A CA 1
ATOM 2314 C C . LEU A 1 300 ? -16.261 -18.286 10.721 1.00 94.00 300 LEU A C 1
ATOM 2316 O O . LEU A 1 300 ? -17.241 -18.939 10.376 1.00 94.00 300 LEU A O 1
ATOM 2320 N N . LEU A 1 301 ? -15.716 -17.353 9.934 1.00 91.56 301 LEU A N 1
ATOM 2321 C CA . LEU A 1 301 ? -16.279 -16.957 8.634 1.00 91.56 301 LEU A CA 1
ATOM 2322 C C . LEU A 1 301 ? -15.552 -17.568 7.425 1.00 91.56 301 LEU A C 1
ATOM 2324 O O . LEU A 1 301 ? -16.101 -17.619 6.327 1.00 91.56 301 LEU A O 1
ATOM 2328 N N . GLY A 1 302 ? -14.309 -18.010 7.611 1.00 86.56 302 GLY A N 1
ATOM 2329 C CA . GLY A 1 302 ? -13.390 -18.433 6.559 1.00 86.56 302 GLY A CA 1
ATOM 2330 C C . GLY A 1 302 ? -12.288 -17.393 6.279 1.00 86.56 302 GLY A C 1
ATOM 2331 O O . GLY A 1 302 ? -12.528 -16.183 6.327 1.00 86.56 302 GLY A O 1
ATOM 2332 N N . PRO A 1 303 ? -11.067 -17.831 5.912 1.00 77.94 303 PRO A N 1
ATOM 2333 C CA . PRO A 1 303 ? -9.870 -16.979 5.875 1.00 77.94 303 PRO A CA 1
ATOM 2334 C C . PRO A 1 303 ? -9.904 -15.858 4.826 1.00 77.94 303 PRO A C 1
ATOM 2336 O O . PRO A 1 303 ? -9.115 -14.922 4.906 1.00 77.94 303 PRO A O 1
ATOM 2339 N N . LYS A 1 304 ? -10.798 -15.953 3.836 1.00 78.62 304 LYS A N 1
ATOM 2340 C CA . LYS A 1 304 ? -10.962 -14.972 2.751 1.00 78.62 304 LYS A CA 1
ATOM 2341 C C . LYS A 1 304 ? -12.338 -14.300 2.744 1.00 78.62 304 LYS A C 1
ATOM 2343 O O . LYS A 1 304 ? -12.665 -13.639 1.762 1.00 78.62 304 LYS A O 1
ATOM 2348 N N . ALA A 1 305 ? -13.141 -14.492 3.794 1.00 80.00 305 ALA A N 1
ATOM 2349 C CA . ALA A 1 305 ? -14.523 -14.023 3.821 1.00 80.00 305 ALA A CA 1
ATOM 2350 C C . ALA A 1 305 ? -14.611 -12.498 3.678 1.00 80.00 305 ALA A C 1
ATOM 2352 O O . ALA A 1 305 ? -15.242 -11.999 2.748 1.00 80.00 305 ALA A O 1
ATOM 2353 N N . VAL A 1 306 ? -13.922 -11.762 4.556 1.00 91.75 306 VAL A N 1
ATOM 2354 C CA . VAL A 1 306 ? -13.874 -10.295 4.532 1.00 91.75 306 VAL A CA 1
ATOM 2355 C C . VAL A 1 306 ? -12.477 -9.791 4.905 1.00 91.75 306 VAL A C 1
ATOM 2357 O O . VAL A 1 306 ? -11.877 -10.335 5.836 1.00 91.75 306 VAL A O 1
ATOM 2360 N N . PRO A 1 307 ? -11.942 -8.758 4.224 1.00 95.94 307 PRO A N 1
ATOM 2361 C CA . PRO A 1 307 ? -10.719 -8.104 4.664 1.00 95.94 307 PRO A CA 1
ATOM 2362 C C . PRO A 1 307 ? -10.922 -7.379 6.000 1.00 95.94 307 PRO A C 1
ATOM 2364 O O . PRO A 1 307 ? -11.969 -6.763 6.232 1.00 95.94 307 PRO A O 1
ATOM 2367 N N . MET A 1 308 ? -9.911 -7.419 6.865 1.00 95.38 308 MET A N 1
ATOM 2368 C CA . MET A 1 308 ? -9.927 -6.769 8.175 1.00 95.38 308 MET A CA 1
ATOM 2369 C C . MET A 1 308 ? -8.839 -5.695 8.293 1.00 95.38 308 MET A C 1
ATOM 2371 O O . MET A 1 308 ? -7.669 -5.951 8.017 1.00 95.38 308 MET A O 1
ATOM 2375 N N . ILE A 1 309 ? -9.220 -4.508 8.771 1.00 94.81 309 ILE A N 1
ATOM 2376 C CA . ILE A 1 309 ? -8.326 -3.371 9.025 1.00 94.81 309 ILE A CA 1
ATOM 2377 C C . ILE A 1 309 ? -8.016 -3.273 10.518 1.00 94.81 309 ILE A C 1
ATOM 2379 O O . ILE A 1 309 ? -8.935 -3.177 11.338 1.00 94.81 309 ILE A O 1
ATOM 2383 N N . CYS A 1 310 ? -6.733 -3.209 10.868 1.00 93.00 310 CYS A N 1
ATOM 2384 C CA . CYS A 1 310 ? -6.280 -2.779 12.187 1.00 93.00 310 CYS A CA 1
ATOM 2385 C C . CYS A 1 310 ? -5.796 -1.330 12.116 1.00 93.00 310 CYS A C 1
ATOM 2387 O O . CYS A 1 310 ? -4.848 -1.025 11.402 1.00 93.00 310 CYS A O 1
ATOM 2389 N N . PHE A 1 311 ? -6.442 -0.428 12.855 1.00 90.50 311 PHE A N 1
ATOM 2390 C CA . PHE A 1 311 ? -6.018 0.966 12.971 1.00 90.50 311 PHE A CA 1
ATOM 2391 C C . PHE A 1 311 ? -5.615 1.275 14.416 1.00 90.50 311 PHE A C 1
ATOM 2393 O O . PHE A 1 311 ? -6.459 1.299 15.315 1.00 90.50 311 PHE A O 1
ATOM 2400 N N . ALA A 1 312 ? -4.321 1.512 14.634 1.00 86.44 312 ALA A N 1
ATOM 2401 C CA . ALA A 1 312 ? -3.734 1.769 15.946 1.00 86.44 312 ALA A CA 1
ATOM 2402 C C . ALA A 1 312 ? -3.055 3.152 15.973 1.00 86.44 312 ALA A C 1
ATOM 2404 O O . ALA A 1 312 ? -1.834 3.247 15.850 1.00 86.44 312 ALA A O 1
ATOM 2405 N N . LYS A 1 313 ? -3.843 4.231 16.129 1.00 85.50 313 LYS A N 1
ATOM 2406 C CA . LYS A 1 313 ? -3.314 5.612 16.172 1.00 85.50 313 LYS A CA 1
ATOM 2407 C C . LYS A 1 313 ? -2.222 5.763 17.232 1.00 85.50 313 LYS A C 1
ATOM 2409 O O . LYS A 1 313 ? -2.368 5.296 18.368 1.00 85.50 313 LYS A O 1
ATOM 2414 N N . GLY A 1 314 ? -1.156 6.458 16.856 1.00 86.12 314 GLY A N 1
ATOM 2415 C CA . GLY A 1 314 ? -0.007 6.763 17.700 1.00 86.12 314 GLY A CA 1
ATOM 2416 C C . GLY A 1 314 ? 0.876 5.546 17.974 1.00 86.12 314 GLY A C 1
ATOM 2417 O O . GLY A 1 314 ? 1.796 5.633 18.783 1.00 86.12 314 GLY A O 1
ATOM 2418 N N . ALA A 1 315 ? 0.605 4.406 17.330 1.00 87.81 315 ALA A N 1
ATOM 2419 C CA . ALA A 1 315 ? 1.317 3.151 17.539 1.00 87.81 315 ALA A CA 1
ATOM 2420 C C . ALA A 1 315 ? 1.968 2.618 16.256 1.00 87.81 315 ALA A C 1
ATOM 2422 O O . ALA A 1 315 ? 2.064 1.409 16.056 1.00 87.81 315 ALA A O 1
ATOM 2423 N N . ALA A 1 316 ? 2.489 3.506 15.400 1.00 88.38 316 ALA A N 1
ATOM 2424 C CA . ALA A 1 316 ? 3.302 3.112 14.242 1.00 88.38 316 ALA A CA 1
ATOM 2425 C C . ALA A 1 316 ? 4.524 2.250 14.638 1.00 88.38 316 ALA A C 1
ATOM 2427 O O . ALA A 1 316 ? 4.967 1.390 13.879 1.00 88.38 316 ALA A O 1
ATOM 2428 N N . TRP A 1 317 ? 5.031 2.407 15.864 1.00 88.50 317 TRP A N 1
ATOM 2429 C CA . TRP A 1 317 ? 6.080 1.553 16.430 1.00 88.50 317 TRP A CA 1
ATOM 2430 C C . TRP A 1 317 ? 5.651 0.083 16.605 1.00 88.50 317 TRP A C 1
ATOM 2432 O O . TRP A 1 317 ? 6.507 -0.801 16.615 1.00 88.50 317 TRP A O 1
ATOM 2442 N N . ALA A 1 318 ? 4.346 -0.202 16.703 1.00 88.94 318 ALA A N 1
ATOM 2443 C CA . ALA A 1 318 ? 3.799 -1.549 16.869 1.00 88.94 318 ALA A CA 1
ATOM 2444 C C . ALA A 1 318 ? 3.622 -2.300 15.537 1.00 88.94 318 ALA A C 1
ATOM 2446 O O . ALA A 1 318 ? 3.261 -3.475 15.545 1.00 88.94 318 ALA A O 1
ATOM 2447 N N . MET A 1 319 ? 3.887 -1.664 14.388 1.00 89.25 319 MET A N 1
ATOM 2448 C CA . MET A 1 319 ? 3.617 -2.249 13.064 1.00 89.25 319 MET A CA 1
ATOM 2449 C C . MET A 1 319 ? 4.343 -3.578 12.841 1.00 89.25 319 MET A C 1
ATOM 2451 O O . MET A 1 319 ? 3.774 -4.490 12.250 1.00 89.25 319 MET A O 1
ATOM 2455 N N . LYS A 1 320 ? 5.564 -3.729 13.373 1.00 86.69 320 LYS A N 1
ATOM 2456 C CA . LYS A 1 320 ? 6.309 -4.997 13.303 1.00 86.69 320 LYS A CA 1
ATOM 2457 C C . LYS A 1 320 ? 5.600 -6.129 14.047 1.00 86.69 320 LYS A C 1
ATOM 2459 O O . LYS A 1 320 ? 5.601 -7.263 13.586 1.00 86.69 320 LYS A O 1
ATOM 2464 N N . ASP A 1 321 ? 5.013 -5.819 15.196 1.00 87.12 321 ASP A N 1
ATOM 2465 C CA . ASP A 1 321 ? 4.303 -6.799 16.014 1.00 87.12 321 ASP A CA 1
ATOM 2466 C C . ASP A 1 321 ? 2.941 -7.144 15.380 1.00 87.12 321 ASP A C 1
ATOM 2468 O O . ASP A 1 321 ? 2.534 -8.305 15.350 1.00 87.12 321 ASP A O 1
ATOM 2472 N N . LEU A 1 322 ? 2.263 -6.143 14.805 1.00 84.31 322 LEU A N 1
ATOM 2473 C CA . LEU A 1 322 ? 0.977 -6.295 14.117 1.00 84.31 322 LEU A CA 1
ATOM 2474 C C . LEU A 1 322 ? 1.086 -7.039 12.780 1.00 84.31 322 LEU A C 1
ATOM 2476 O O . LEU A 1 322 ? 0.117 -7.651 12.341 1.00 84.31 322 LEU A O 1
ATOM 2480 N N . GLU A 1 323 ? 2.252 -7.048 12.144 1.00 83.44 323 GLU A N 1
ATOM 2481 C CA . GLU A 1 323 ? 2.492 -7.768 10.889 1.00 83.44 323 GLU A CA 1
ATOM 2482 C C . GLU A 1 323 ? 2.243 -9.282 10.983 1.00 83.44 323 GLU A C 1
ATOM 2484 O O . GLU A 1 323 ? 1.947 -9.932 9.984 1.00 83.44 323 GLU A O 1
ATOM 2489 N N . HIS A 1 324 ? 2.375 -9.853 12.180 1.00 84.31 324 HIS A N 1
ATOM 2490 C CA . HIS A 1 324 ? 2.176 -11.281 12.434 1.00 84.31 324 HIS A CA 1
ATOM 2491 C C . HIS A 1 324 ? 0.728 -11.649 12.774 1.00 84.31 324 HIS A C 1
ATOM 2493 O O . HIS A 1 324 ? 0.447 -12.792 13.129 1.00 84.31 324 HIS A O 1
ATOM 2499 N N . THR A 1 325 ? -0.185 -10.683 12.705 1.00 89.25 325 THR A N 1
ATOM 2500 C CA . THR A 1 325 ? -1.610 -10.894 12.958 1.00 89.25 325 THR A CA 1
ATOM 2501 C C . THR A 1 325 ? -2.370 -11.101 11.653 1.00 89.25 325 THR A C 1
ATOM 2503 O O . THR A 1 325 ? -1.898 -10.743 10.579 1.00 89.25 325 THR A O 1
ATOM 2506 N N . ASP A 1 326 ? -3.590 -11.624 11.750 1.00 91.81 326 ASP A N 1
ATOM 2507 C CA . ASP A 1 326 ? -4.413 -11.925 10.579 1.00 91.81 326 ASP A CA 1
ATOM 2508 C C . ASP A 1 326 ? -5.145 -10.699 9.987 1.00 91.81 326 ASP A C 1
ATOM 2510 O O . ASP A 1 326 ? -6.124 -10.868 9.261 1.00 91.81 326 ASP A O 1
ATOM 2514 N N . TYR A 1 327 ? -4.726 -9.463 10.279 1.00 93.12 327 TYR A N 1
ATOM 2515 C CA . TYR A 1 327 ? -5.289 -8.276 9.620 1.00 93.12 327 TYR A CA 1
ATOM 2516 C C . TYR A 1 327 ? -4.701 -8.100 8.216 1.00 93.12 327 TYR A C 1
ATOM 2518 O O . TYR A 1 327 ? -3.490 -8.156 8.025 1.00 93.12 327 TYR A O 1
ATOM 2526 N N . ASP A 1 328 ? -5.566 -7.835 7.239 1.00 94.69 328 ASP A N 1
ATOM 2527 C CA . ASP A 1 328 ? -5.183 -7.661 5.832 1.00 94.69 328 ASP A CA 1
ATOM 2528 C C . ASP A 1 328 ? -4.658 -6.244 5.551 1.00 94.69 328 ASP A C 1
ATOM 2530 O O . ASP A 1 328 ? -3.839 -6.035 4.654 1.00 94.69 328 ASP A O 1
ATOM 2534 N N . VAL A 1 329 ? -5.115 -5.267 6.345 1.00 95.38 329 VAL A N 1
ATOM 2535 C CA . VAL A 1 329 ? -4.777 -3.849 6.194 1.00 95.38 329 VAL A CA 1
ATOM 2536 C C . VAL A 1 329 ? -4.315 -3.254 7.523 1.00 95.38 329 VAL A C 1
ATOM 2538 O O . VAL A 1 329 ? -4.984 -3.414 8.548 1.00 95.38 329 VAL A O 1
ATOM 2541 N N . GLN A 1 330 ? -3.217 -2.500 7.496 1.00 93.94 330 GLN A N 1
ATOM 2542 C CA . GLN A 1 330 ? -2.770 -1.666 8.613 1.00 93.94 330 GLN A CA 1
ATOM 2543 C C . GLN A 1 330 ? -3.089 -0.197 8.327 1.00 93.94 330 GLN A C 1
ATOM 2545 O O . GLN A 1 330 ? -2.613 0.388 7.352 1.00 93.94 330 GLN A O 1
ATOM 2550 N N . GLY A 1 331 ? -3.926 0.400 9.170 1.00 93.19 331 GLY A N 1
ATOM 2551 C CA . GLY A 1 331 ? -4.239 1.821 9.131 1.00 93.19 331 GLY A CA 1
ATOM 2552 C C . GLY A 1 331 ? -3.163 2.636 9.841 1.00 93.19 331 GLY A C 1
ATOM 2553 O O . GLY A 1 331 ? -2.773 2.309 10.962 1.00 93.19 331 GLY A O 1
ATOM 2554 N N . LEU A 1 332 ? -2.733 3.717 9.201 1.00 93.50 332 LEU A N 1
ATOM 2555 C CA . LEU A 1 332 ? -1.703 4.629 9.676 1.00 93.50 332 LEU A CA 1
ATOM 2556 C C . LEU A 1 332 ? -2.324 5.985 10.015 1.00 93.50 332 LEU A C 1
ATOM 2558 O O . LEU A 1 332 ? -3.137 6.506 9.251 1.00 93.50 332 LEU A O 1
ATOM 2562 N N . ASP A 1 333 ? -1.937 6.549 11.155 1.00 91.75 333 ASP A N 1
ATOM 2563 C CA . ASP A 1 333 ? -2.288 7.921 11.520 1.00 91.75 333 ASP A CA 1
ATOM 2564 C C . ASP A 1 333 ? -1.355 8.944 10.863 1.00 91.75 333 ASP A C 1
ATOM 2566 O O . ASP A 1 333 ? -0.327 8.590 10.282 1.00 91.75 333 ASP A O 1
ATOM 2570 N N . GLU A 1 334 ? -1.714 10.221 10.956 1.00 92.38 334 GLU A N 1
ATOM 2571 C CA . GLU A 1 334 ? -1.031 11.336 10.301 1.00 92.38 334 GLU A CA 1
ATOM 2572 C C . GLU A 1 334 ? 0.431 11.533 10.725 1.00 92.38 334 GLU A C 1
ATOM 2574 O O . GLU A 1 334 ? 1.197 12.174 10.004 1.00 92.38 334 GLU A O 1
ATOM 2579 N N . THR A 1 335 ? 0.846 10.968 11.863 1.00 92.50 335 THR A N 1
ATOM 2580 C CA . THR A 1 335 ? 2.221 11.093 12.369 1.00 92.50 335 THR A CA 1
ATOM 2581 C C . THR A 1 335 ? 3.145 9.977 11.882 1.00 92.50 335 THR A C 1
ATOM 2583 O O . THR A 1 335 ? 4.364 10.078 12.027 1.00 92.50 335 THR A O 1
ATOM 2586 N N . ALA A 1 336 ? 2.590 8.915 11.289 1.00 93.25 336 ALA A N 1
ATOM 2587 C CA . ALA A 1 336 ? 3.359 7.764 10.841 1.00 93.25 336 ALA A CA 1
ATOM 2588 C C . ALA A 1 336 ? 4.212 8.072 9.596 1.00 93.25 336 ALA A C 1
ATOM 2590 O O . ALA A 1 336 ? 3.725 8.604 8.592 1.00 93.25 336 ALA A O 1
ATOM 2591 N N . ASP A 1 337 ? 5.479 7.646 9.626 1.00 94.44 337 ASP A N 1
ATOM 2592 C CA . ASP A 1 337 ? 6.345 7.623 8.445 1.00 94.44 337 ASP A CA 1
ATOM 2593 C C . ASP A 1 337 ? 5.987 6.420 7.558 1.00 94.44 337 ASP A C 1
ATOM 2595 O O . ASP A 1 337 ? 6.348 5.270 7.828 1.00 94.44 337 ASP A O 1
ATOM 2599 N N . VAL A 1 338 ? 5.248 6.700 6.486 1.00 93.94 338 VAL A N 1
ATOM 2600 C CA . VAL A 1 338 ? 4.752 5.693 5.541 1.00 93.94 338 VAL A CA 1
ATOM 2601 C C . VAL A 1 338 ? 5.887 4.918 4.876 1.00 93.94 338 VAL A C 1
ATOM 2603 O O . VAL A 1 338 ? 5.756 3.711 4.689 1.00 93.94 338 VAL A O 1
ATOM 2606 N N . GLU A 1 339 ? 6.996 5.571 4.526 1.00 92.38 339 GLU A N 1
ATOM 2607 C CA . GLU A 1 339 ? 8.105 4.921 3.817 1.00 92.38 339 GLU A CA 1
ATOM 2608 C C . GLU A 1 339 ? 8.826 3.948 4.750 1.00 92.38 339 GLU A C 1
ATOM 2610 O O . GLU A 1 339 ? 9.100 2.803 4.373 1.00 92.38 339 GLU A O 1
ATOM 2615 N N . GLN A 1 340 ? 9.051 4.362 6.002 1.00 92.12 340 GLN A N 1
ATOM 2616 C CA . GLN A 1 340 ? 9.622 3.498 7.031 1.00 92.12 340 GLN A CA 1
ATOM 2617 C C . GLN A 1 340 ? 8.723 2.286 7.315 1.00 92.12 340 GLN A C 1
ATOM 2619 O O . GLN A 1 340 ? 9.210 1.153 7.377 1.00 92.12 340 GLN A O 1
ATOM 2624 N N . VAL A 1 341 ? 7.413 2.504 7.459 1.00 92.81 341 VAL A N 1
ATOM 2625 C CA . VAL A 1 341 ? 6.444 1.429 7.716 1.00 92.81 341 VAL A CA 1
ATOM 2626 C C . VAL A 1 341 ? 6.330 0.485 6.515 1.00 92.81 341 VAL A C 1
ATOM 2628 O O . VAL A 1 341 ? 6.363 -0.734 6.686 1.00 92.81 341 VAL A O 1
ATOM 2631 N N . ALA A 1 342 ? 6.265 1.006 5.289 1.00 91.56 342 ALA A N 1
ATOM 2632 C CA . ALA A 1 342 ? 6.216 0.188 4.079 1.00 91.56 342 ALA A CA 1
ATOM 2633 C C . ALA A 1 342 ? 7.484 -0.669 3.914 1.00 91.56 342 ALA A C 1
ATOM 2635 O O . ALA A 1 342 ? 7.392 -1.856 3.586 1.00 91.56 342 ALA A O 1
ATOM 2636 N N . ALA A 1 343 ? 8.664 -0.103 4.196 1.00 89.06 343 ALA A N 1
ATOM 2637 C CA . ALA A 1 343 ? 9.931 -0.832 4.172 1.00 89.06 343 ALA A CA 1
ATOM 2638 C C . ALA A 1 343 ? 9.988 -1.943 5.233 1.00 89.06 343 ALA A C 1
ATOM 2640 O O . ALA A 1 343 ? 10.489 -3.038 4.960 1.00 89.06 343 ALA A O 1
ATOM 2641 N N . LEU A 1 344 ? 9.448 -1.681 6.428 1.00 89.94 344 LEU A N 1
ATOM 2642 C CA . LEU A 1 344 ? 9.345 -2.657 7.512 1.00 89.94 344 LEU A CA 1
ATOM 2643 C C . LEU A 1 344 ? 8.450 -3.843 7.122 1.00 89.94 344 LEU A C 1
ATOM 2645 O O . LEU A 1 344 ? 8.848 -4.991 7.324 1.00 89.94 344 LEU A O 1
ATOM 2649 N N . LEU A 1 345 ? 7.284 -3.558 6.532 1.00 88.44 345 LEU A N 1
ATOM 2650 C CA . LEU A 1 345 ? 6.249 -4.555 6.238 1.00 88.44 345 LEU A CA 1
ATOM 2651 C C . LEU A 1 345 ? 6.468 -5.327 4.926 1.00 88.44 345 LEU A C 1
ATOM 2653 O O . LEU A 1 345 ? 5.853 -6.368 4.689 1.00 88.44 345 LEU A O 1
ATOM 2657 N N . LYS A 1 346 ? 7.348 -4.831 4.045 1.00 86.69 346 LYS A N 1
ATOM 2658 C CA . LYS A 1 346 ? 7.773 -5.500 2.796 1.00 86.69 346 LYS A CA 1
ATOM 2659 C C . LYS A 1 346 ? 6.607 -5.967 1.909 1.00 86.69 346 LYS A C 1
ATOM 2661 O O . LYS A 1 346 ? 6.708 -6.993 1.240 1.00 86.69 346 LYS A O 1
ATOM 2666 N N . GLY A 1 347 ? 5.496 -5.230 1.921 1.00 85.88 347 GLY A N 1
ATOM 2667 C CA . GLY A 1 347 ? 4.301 -5.543 1.134 1.00 85.88 347 GLY A CA 1
ATOM 2668 C C . GLY A 1 347 ? 3.511 -6.776 1.593 1.00 85.88 347 GLY A C 1
ATOM 2669 O O . GLY A 1 347 ? 2.724 -7.289 0.805 1.00 85.88 347 GLY A O 1
ATOM 2670 N N . ARG A 1 348 ? 3.705 -7.267 2.830 1.00 87.88 348 ARG A N 1
ATOM 2671 C CA . ARG A 1 348 ? 2.923 -8.395 3.383 1.00 87.88 348 ARG A CA 1
ATOM 2672 C C . ARG A 1 348 ? 1.457 -8.056 3.654 1.00 87.88 348 ARG A C 1
ATOM 2674 O O . ARG A 1 348 ? 0.614 -8.941 3.570 1.00 87.88 348 ARG A O 1
ATOM 2681 N N . VAL A 1 349 ? 1.172 -6.800 3.979 1.00 91.50 349 VAL A N 1
ATOM 2682 C CA . VAL A 1 349 ? -0.165 -6.276 4.286 1.00 91.50 349 VAL A CA 1
ATOM 2683 C C . VAL A 1 349 ? -0.392 -4.980 3.516 1.00 91.50 349 VAL A C 1
ATOM 2685 O O . VAL A 1 349 ? 0.568 -4.268 3.200 1.00 91.50 349 VAL A O 1
ATOM 2688 N N . ALA A 1 350 ? -1.651 -4.669 3.216 1.00 95.25 350 ALA A N 1
ATOM 2689 C CA . ALA A 1 350 ? -2.012 -3.383 2.638 1.00 95.25 350 ALA A CA 1
ATOM 2690 C C . ALA A 1 350 ? -1.913 -2.264 3.691 1.00 95.25 350 ALA A C 1
ATOM 2692 O O . ALA A 1 350 ? -2.013 -2.504 4.896 1.00 95.25 350 ALA A O 1
ATOM 2693 N N . LEU A 1 351 ? -1.734 -1.028 3.234 1.00 96.69 351 LEU A N 1
ATOM 2694 C CA . LEU A 1 351 ? -1.673 0.165 4.069 1.00 96.69 351 LEU A CA 1
ATOM 2695 C C . LEU A 1 351 ? -2.856 1.087 3.783 1.00 96.69 351 LEU A C 1
ATOM 2697 O O . LEU A 1 351 ? -3.214 1.315 2.625 1.00 96.69 351 LEU A O 1
ATOM 2701 N N . GLN A 1 352 ? -3.427 1.645 4.849 1.00 96.50 352 GLN A N 1
ATOM 2702 C CA . GLN A 1 352 ? -4.479 2.653 4.777 1.00 96.50 352 GLN A CA 1
ATOM 2703 C C . GLN A 1 352 ? -4.038 3.965 5.430 1.00 96.50 352 GLN A C 1
ATOM 2705 O O . GLN A 1 352 ? -3.420 3.933 6.490 1.00 96.50 352 GLN A O 1
ATOM 2710 N N . GLY A 1 353 ? -4.421 5.104 4.851 1.00 93.75 353 GLY A N 1
ATOM 2711 C CA . GLY A 1 353 ? -4.180 6.434 5.421 1.00 93.75 353 GLY A CA 1
ATOM 2712 C C . GLY A 1 353 ? -3.438 7.354 4.449 1.00 93.75 353 GLY A C 1
ATOM 2713 O O . GLY A 1 353 ? -3.532 7.175 3.240 1.00 93.75 353 GLY A O 1
ATOM 2714 N N . ASN A 1 354 ? -2.707 8.359 4.920 1.00 94.56 354 ASN A N 1
ATOM 2715 C CA . ASN A 1 354 ? -2.700 8.877 6.291 1.00 94.56 354 ASN A CA 1
ATOM 2716 C C . ASN A 1 354 ? -2.690 10.410 6.312 1.00 94.56 354 ASN A C 1
ATOM 2718 O O . ASN A 1 354 ? -1.947 11.034 7.065 1.00 94.56 354 ASN A O 1
ATOM 2722 N N . LEU A 1 355 ? -3.499 11.033 5.453 1.00 95.81 355 LEU A N 1
ATOM 2723 C CA . LEU A 1 355 ? -3.519 12.488 5.327 1.00 95.81 355 LEU A CA 1
ATOM 2724 C C . LEU A 1 355 ? -3.916 13.139 6.657 1.00 95.81 355 LEU A C 1
ATOM 2726 O O . LEU A 1 355 ? -4.929 12.764 7.245 1.00 95.81 355 LEU A O 1
ATOM 2730 N N . ASP A 1 356 ? -3.162 14.146 7.095 1.00 93.75 356 ASP A N 1
ATOM 2731 C CA . ASP A 1 356 ? -3.534 14.964 8.250 1.00 93.75 356 ASP A CA 1
ATOM 2732 C C . ASP A 1 356 ? -4.937 15.572 8.040 1.00 93.75 356 ASP A C 1
ATOM 2734 O O . ASP A 1 356 ? -5.129 16.344 7.092 1.00 93.75 356 ASP A O 1
ATOM 2738 N N . PRO A 1 357 ? -5.925 15.259 8.903 1.00 90.88 357 PRO A N 1
ATOM 2739 C CA . PRO A 1 357 ? -7.266 15.820 8.796 1.00 90.88 357 PRO A CA 1
ATOM 2740 C C . PRO A 1 357 ? -7.280 17.352 8.776 1.00 90.88 357 PRO A C 1
ATOM 2742 O O . PRO A 1 357 ? -8.148 17.941 8.135 1.00 90.88 357 PRO A O 1
ATOM 2745 N N . ALA A 1 358 ? -6.325 18.026 9.426 1.00 91.31 358 ALA A N 1
ATOM 2746 C CA . ALA A 1 358 ? -6.253 19.486 9.442 1.00 91.31 358 ALA A CA 1
ATOM 2747 C C . ALA A 1 358 ? -6.048 20.091 8.040 1.00 91.31 358 ALA A C 1
ATOM 2749 O O . ALA A 1 358 ? -6.437 21.236 7.799 1.00 91.31 358 ALA A O 1
ATOM 2750 N N . VAL A 1 359 ? -5.520 19.317 7.082 1.00 93.19 359 VAL A N 1
ATOM 2751 C CA . VAL A 1 359 ? -5.404 19.724 5.670 1.00 93.19 359 VAL A CA 1
ATOM 2752 C C . VAL A 1 359 ? -6.770 20.046 5.061 1.00 93.19 359 VAL A C 1
ATOM 2754 O O . VAL A 1 359 ? -6.855 20.895 4.176 1.00 93.19 359 VAL A O 1
ATOM 2757 N N . MET A 1 360 ? -7.851 19.449 5.568 1.00 90.31 360 MET A N 1
ATOM 2758 C CA . MET A 1 360 ? -9.212 19.656 5.063 1.00 90.31 360 MET A CA 1
ATOM 2759 C C . MET A 1 360 ? -9.743 21.081 5.297 1.00 90.31 360 MET A C 1
ATOM 2761 O O . MET A 1 360 ? -10.738 21.466 4.688 1.00 90.31 360 MET A O 1
ATOM 2765 N N . TYR A 1 361 ? -9.083 21.891 6.133 1.00 92.00 361 TYR A N 1
ATOM 2766 C CA . TYR A 1 361 ? -9.403 23.316 6.290 1.00 92.00 361 TYR A CA 1
ATOM 2767 C C . TYR A 1 361 ? -8.759 24.215 5.226 1.00 92.00 361 TYR A C 1
ATOM 2769 O O . TYR A 1 361 ? -9.098 25.395 5.131 1.00 92.00 361 TYR A O 1
ATOM 2777 N N . ALA A 1 362 ? -7.823 23.692 4.433 1.00 94.31 362 ALA A N 1
ATOM 2778 C CA . ALA A 1 362 ? -7.080 24.478 3.459 1.00 94.31 362 ALA A CA 1
ATOM 2779 C C . ALA A 1 362 ? -7.875 24.736 2.159 1.00 94.31 362 ALA A C 1
ATOM 2781 O O . ALA A 1 362 ? -9.042 24.351 1.997 1.00 94.31 362 ALA A O 1
ATOM 2782 N N . SER A 1 363 ? -7.241 25.434 1.212 1.00 94.56 363 SER A N 1
ATOM 2783 C CA . SER A 1 363 ? -7.759 25.558 -0.153 1.00 94.56 363 SER A CA 1
ATOM 2784 C C . SER A 1 363 ? -7.663 24.225 -0.900 1.00 94.56 363 SER A C 1
ATOM 2786 O O . SER A 1 363 ? -6.832 23.375 -0.573 1.00 94.56 363 SER A O 1
ATOM 2788 N N . ASP A 1 364 ? -8.485 24.057 -1.936 1.00 92.56 364 ASP A N 1
ATOM 2789 C CA . ASP A 1 364 ? -8.502 22.838 -2.753 1.00 92.56 364 ASP A CA 1
ATOM 2790 C C . ASP A 1 364 ? -7.124 22.540 -3.370 1.00 92.56 364 ASP A C 1
ATOM 2792 O O . ASP A 1 364 ? -6.711 21.384 -3.413 1.00 92.56 364 ASP A O 1
ATOM 2796 N N . ASP A 1 365 ? -6.368 23.569 -3.769 1.00 92.12 365 ASP A N 1
ATOM 2797 C CA . ASP A 1 365 ? -5.006 23.414 -4.301 1.00 92.12 365 ASP A CA 1
ATOM 2798 C C . ASP A 1 365 ? -4.044 22.820 -3.267 1.00 92.12 365 ASP A C 1
ATOM 2800 O O . ASP A 1 365 ? -3.248 21.933 -3.582 1.00 92.12 365 ASP A O 1
ATOM 2804 N N . VAL A 1 366 ? -4.137 23.269 -2.010 1.00 95.06 366 VAL A N 1
ATOM 2805 C CA . VAL A 1 366 ? -3.320 22.728 -0.917 1.00 95.06 366 VAL A CA 1
ATOM 2806 C C . VAL A 1 366 ? -3.726 21.289 -0.621 1.00 95.06 366 VAL A C 1
ATOM 2808 O O . VAL A 1 366 ? -2.846 20.443 -0.465 1.00 95.06 366 VAL A O 1
ATOM 2811 N N . ILE A 1 367 ? -5.027 20.986 -0.600 1.00 94.31 367 ILE A N 1
ATOM 2812 C CA . ILE A 1 367 ? -5.527 19.615 -0.427 1.00 94.31 367 ILE A CA 1
ATOM 2813 C C . ILE A 1 367 ? -4.959 18.717 -1.530 1.00 94.31 367 ILE A C 1
ATOM 2815 O O . ILE A 1 367 ? -4.315 17.714 -1.228 1.00 94.31 367 ILE A O 1
ATOM 2819 N N . ARG A 1 368 ? -5.098 19.108 -2.803 1.00 93.44 368 ARG A N 1
ATOM 2820 C CA . ARG A 1 368 ? -4.585 18.356 -3.961 1.00 93.44 368 ARG A CA 1
ATOM 2821 C C . ARG A 1 368 ? -3.076 18.128 -3.878 1.00 93.44 368 ARG A C 1
ATOM 2823 O O . ARG A 1 368 ? -2.617 17.002 -4.073 1.00 93.44 368 ARG A O 1
ATOM 2830 N N . ALA A 1 369 ? -2.306 19.161 -3.535 1.00 90.12 369 ALA A N 1
ATOM 2831 C CA . ALA A 1 369 ? -0.857 19.058 -3.382 1.00 90.12 369 ALA A CA 1
ATOM 2832 C C . ALA A 1 369 ? -0.456 18.110 -2.238 1.00 90.12 369 ALA A C 1
ATOM 2834 O O . ALA A 1 369 ? 0.438 17.276 -2.398 1.00 90.12 369 ALA A O 1
ATOM 2835 N N . ARG A 1 370 ? -1.130 18.202 -1.084 1.00 96.31 370 ARG A N 1
ATOM 2836 C CA . ARG A 1 370 ? -0.875 17.333 0.074 1.00 96.31 370 ARG A CA 1
ATOM 2837 C C . ARG A 1 370 ? -1.277 15.885 -0.186 1.00 96.31 370 ARG A C 1
ATOM 2839 O O . ARG A 1 370 ? -0.530 14.989 0.200 1.00 96.31 370 ARG A O 1
ATOM 2846 N N . VAL A 1 371 ? -2.385 15.655 -0.891 1.00 95.50 371 VAL A N 1
ATOM 2847 C CA . VAL A 1 371 ? -2.781 14.324 -1.364 1.00 95.50 371 VAL A CA 1
ATOM 2848 C C . VAL A 1 371 ? -1.709 13.762 -2.290 1.00 95.50 371 VAL A C 1
ATOM 2850 O O . VAL A 1 371 ? -1.202 12.683 -2.017 1.00 95.50 371 VAL A O 1
ATOM 2853 N N . GLY A 1 372 ? -1.275 14.495 -3.321 1.00 92.88 372 GLY A N 1
ATOM 2854 C CA . GLY A 1 372 ? -0.212 14.030 -4.221 1.00 92.88 372 GLY A CA 1
ATOM 2855 C C . GLY A 1 372 ? 1.077 13.649 -3.480 1.00 92.88 372 GLY A C 1
ATOM 2856 O O . GLY A 1 372 ? 1.647 12.586 -3.733 1.00 92.88 372 GLY A O 1
ATOM 2857 N N . ALA A 1 373 ? 1.489 14.466 -2.506 1.00 92.62 373 ALA A N 1
ATOM 2858 C CA . ALA A 1 373 ? 2.659 14.199 -1.671 1.00 92.62 373 ALA A CA 1
ATOM 2859 C C . ALA A 1 373 ? 2.500 12.951 -0.783 1.00 92.62 373 ALA A C 1
ATOM 2861 O O . ALA A 1 373 ? 3.451 12.188 -0.632 1.00 92.62 373 ALA A O 1
ATOM 2862 N N . MET A 1 374 ? 1.316 12.724 -0.206 1.00 95.12 374 MET A N 1
ATOM 2863 C CA . MET A 1 374 ? 1.007 11.500 0.540 1.00 95.12 374 MET A CA 1
ATOM 2864 C C . MET A 1 374 ? 1.046 10.281 -0.389 1.00 95.12 374 MET A C 1
ATOM 2866 O O . MET A 1 374 ? 1.765 9.320 -0.135 1.00 95.12 374 MET A O 1
ATOM 2870 N N . MET A 1 375 ? 0.314 10.340 -1.500 1.00 94.00 375 MET A N 1
ATOM 2871 C CA . MET A 1 375 ? 0.142 9.238 -2.446 1.00 94.00 375 MET A CA 1
ATOM 2872 C C . MET A 1 375 ? 1.468 8.738 -3.037 1.00 94.00 375 MET A C 1
ATOM 2874 O O . MET A 1 375 ? 1.597 7.542 -3.313 1.00 94.00 375 MET A O 1
ATOM 2878 N N . ALA A 1 376 ? 2.449 9.634 -3.202 1.00 90.81 376 ALA A N 1
ATOM 2879 C CA . ALA A 1 376 ? 3.798 9.314 -3.667 1.00 90.81 376 ALA A CA 1
ATOM 2880 C C . ALA A 1 376 ? 4.614 8.464 -2.674 1.00 90.81 376 ALA A C 1
ATOM 2882 O O . ALA A 1 376 ? 5.473 7.702 -3.109 1.00 90.81 376 ALA A O 1
ATOM 2883 N N . LYS A 1 377 ? 4.333 8.558 -1.367 1.00 91.88 377 LYS A N 1
ATOM 2884 C CA . LYS A 1 377 ? 5.050 7.824 -0.306 1.00 91.88 377 LYS A CA 1
ATOM 2885 C C . LYS A 1 377 ? 4.533 6.404 -0.086 1.00 91.88 377 LYS A C 1
ATOM 2887 O O . LYS A 1 377 ? 5.263 5.540 0.387 1.00 91.88 377 LYS A O 1
ATOM 2892 N N . PHE A 1 378 ? 3.268 6.146 -0.412 1.00 93.50 378 PHE A N 1
ATOM 2893 C CA . PHE A 1 378 ? 2.671 4.818 -0.256 1.00 93.50 378 PHE A CA 1
ATOM 2894 C C . PHE A 1 378 ? 3.207 3.814 -1.298 1.00 93.50 378 PHE A C 1
ATOM 2896 O O . PHE A 1 378 ? 3.639 4.213 -2.385 1.00 93.50 378 PHE A O 1
ATOM 2903 N N . PRO A 1 379 ? 3.127 2.495 -1.053 1.00 87.75 379 PRO A N 1
ATOM 2904 C CA . PRO A 1 379 ? 3.429 1.470 -2.055 1.00 87.75 379 PRO A CA 1
ATOM 2905 C C . PRO A 1 379 ? 2.423 1.463 -3.220 1.00 87.75 379 PRO A C 1
ATOM 2907 O O . PRO A 1 379 ? 1.290 1.916 -3.084 1.00 87.75 379 PRO A O 1
ATOM 2910 N N . ALA A 1 380 ? 2.846 0.961 -4.390 1.00 83.69 380 ALA A N 1
ATOM 2911 C CA . ALA A 1 380 ? 2.036 1.001 -5.622 1.00 83.69 380 ALA A CA 1
ATOM 2912 C C . ALA A 1 380 ? 0.852 0.041 -5.611 1.00 83.69 380 ALA A C 1
ATOM 2914 O O . ALA A 1 380 ? -0.134 0.270 -6.302 1.00 83.69 380 ALA A O 1
ATOM 2915 N N . ARG A 1 381 ? 0.965 -1.017 -4.814 1.00 88.62 381 ARG A N 1
ATOM 2916 C CA . ARG A 1 381 ? -0.069 -2.016 -4.582 1.00 88.62 381 ARG A CA 1
ATOM 2917 C C . ARG A 1 381 ? -0.390 -2.044 -3.097 1.00 88.62 381 ARG A C 1
ATOM 2919 O O . ARG A 1 381 ? 0.485 -1.753 -2.282 1.00 88.62 381 ARG A O 1
ATOM 2926 N N . GLY A 1 382 ? -1.626 -2.407 -2.768 1.00 92.25 382 GLY A N 1
ATOM 2927 C CA . GLY A 1 382 ? -2.072 -2.481 -1.379 1.00 92.25 382 GLY A CA 1
ATOM 2928 C C . GLY A 1 382 ? -2.141 -1.117 -0.695 1.00 92.25 382 GLY A C 1
ATOM 2929 O O . GLY A 1 382 ? -1.713 -0.996 0.446 1.00 92.25 382 GLY A O 1
ATOM 2930 N N . HIS A 1 383 ? -2.631 -0.086 -1.385 1.00 95.75 383 HIS A N 1
ATOM 2931 C CA . HIS A 1 383 ? -2.867 1.235 -0.800 1.00 95.75 383 HIS A CA 1
ATOM 2932 C C . HIS A 1 383 ? -4.364 1.555 -0.818 1.00 95.75 383 HIS A C 1
ATOM 2934 O O . HIS A 1 383 ? -4.998 1.459 -1.866 1.00 95.75 383 HIS A O 1
ATOM 2940 N N . ILE A 1 384 ? -4.904 1.953 0.334 1.00 96.81 384 ILE A N 1
ATOM 2941 C CA . ILE A 1 384 ? -6.237 2.541 0.492 1.00 96.81 384 ILE A CA 1
ATOM 2942 C C . ILE A 1 384 ? -6.056 3.960 1.038 1.00 96.81 384 ILE A C 1
ATOM 2944 O O . ILE A 1 384 ? -5.627 4.143 2.177 1.00 96.81 384 ILE A O 1
ATOM 2948 N N . ALA A 1 385 ? -6.375 4.977 0.246 1.00 96.06 385 ALA A N 1
ATOM 2949 C CA . ALA A 1 385 ? -6.232 6.354 0.696 1.00 96.06 385 ALA A CA 1
ATOM 2950 C C . ALA A 1 385 ? -7.285 6.675 1.766 1.00 96.06 385 ALA A C 1
ATOM 2952 O O . ALA A 1 385 ? -8.463 6.335 1.631 1.00 96.06 385 ALA A O 1
ATOM 2953 N N . ASN A 1 386 ? -6.856 7.337 2.837 1.00 94.75 386 ASN A N 1
ATOM 2954 C CA . ASN A 1 386 ? -7.743 7.843 3.882 1.00 94.75 386 ASN A CA 1
ATOM 2955 C C . ASN A 1 386 ? -7.054 8.989 4.641 1.00 94.75 386 ASN A C 1
ATOM 2957 O O . ASN A 1 386 ? -5.854 9.234 4.492 1.00 94.75 386 ASN A O 1
ATOM 2961 N N . LEU A 1 387 ? -7.811 9.673 5.488 1.00 92.50 387 LEU A N 1
ATOM 2962 C CA . LEU A 1 387 ? -7.260 10.534 6.524 1.00 92.50 387 LEU A CA 1
ATOM 2963 C C . LEU A 1 387 ? -6.572 9.688 7.614 1.00 92.50 387 LEU A C 1
ATOM 2965 O O . LEU A 1 387 ? -6.915 8.523 7.823 1.00 92.50 387 LEU A O 1
ATOM 2969 N N . GLY A 1 388 ? -5.620 10.287 8.330 1.00 88.69 388 GLY A N 1
ATOM 2970 C CA . GLY A 1 388 ? -4.969 9.697 9.507 1.00 88.69 388 GLY A CA 1
ATOM 2971 C C . GLY A 1 388 ? -5.872 9.649 10.746 1.00 88.69 388 GLY A C 1
ATOM 2972 O O . GLY A 1 388 ? -5.653 8.855 11.657 1.00 88.69 388 GLY A O 1
ATOM 2973 N N . HIS A 1 389 ? -6.949 10.438 10.743 1.00 85.62 389 HIS A N 1
ATOM 2974 C CA . HIS A 1 389 ? -7.996 10.434 11.758 1.00 85.62 389 HIS A CA 1
ATOM 2975 C C . HIS A 1 389 ? -9.353 10.788 11.141 1.00 85.62 389 HIS A C 1
ATOM 2977 O O . HIS A 1 389 ? -9.448 11.174 9.979 1.00 85.62 389 HIS A O 1
ATOM 2983 N N . GLY A 1 390 ? -10.433 10.685 11.916 1.00 79.56 390 GLY A N 1
ATOM 2984 C CA . GLY A 1 390 ? -11.744 11.107 11.430 1.00 79.56 390 GLY A CA 1
ATOM 2985 C C . GLY A 1 390 ? -11.903 12.614 11.262 1.00 79.56 390 GLY A C 1
ATOM 2986 O O . GLY A 1 390 ? -11.195 13.403 11.889 1.00 79.56 390 GLY A O 1
ATOM 2987 N N . MET A 1 391 ? -12.877 12.993 10.433 1.00 78.56 391 MET A N 1
ATOM 2988 C CA . MET A 1 391 ? -13.223 14.391 10.196 1.00 78.56 391 MET A CA 1
ATOM 2989 C C . MET A 1 391 ? -13.836 15.042 11.436 1.00 78.56 391 MET A C 1
ATOM 2991 O O . MET A 1 391 ? -14.556 14.400 12.205 1.00 78.56 391 MET A O 1
ATOM 2995 N N . THR A 1 392 ? -13.608 16.344 11.590 1.00 74.44 392 THR A N 1
ATOM 2996 C CA . THR A 1 392 ? -14.299 17.156 12.593 1.00 74.44 392 THR A CA 1
ATOM 2997 C C . THR A 1 392 ? -15.620 17.703 12.030 1.00 74.44 392 THR A C 1
ATOM 2999 O O . THR A 1 392 ? -15.760 17.848 10.812 1.00 74.44 392 THR A O 1
ATOM 3002 N N . PRO A 1 393 ? -16.594 18.066 12.888 1.00 71.00 393 PRO A N 1
ATOM 3003 C CA . PRO A 1 393 ? -17.877 18.623 12.440 1.00 71.00 393 PRO A CA 1
ATOM 3004 C C . PRO A 1 393 ? -17.776 19.950 11.671 1.00 71.00 393 PRO A C 1
ATOM 3006 O O . PRO A 1 393 ? -18.713 20.325 10.978 1.00 71.00 393 PRO A O 1
ATOM 3009 N N . THR A 1 394 ? -16.662 20.671 11.808 1.00 75.81 394 THR A N 1
ATOM 3010 C CA . THR A 1 394 ? -16.415 21.986 11.196 1.00 75.81 394 THR A CA 1
ATOM 3011 C C . THR A 1 394 ? -15.770 21.907 9.811 1.00 75.81 394 THR A C 1
ATOM 3013 O O . THR A 1 394 ? -15.472 22.943 9.222 1.00 75.81 394 THR A O 1
ATOM 3016 N N . MET A 1 395 ? -15.495 20.707 9.294 1.00 80.19 395 MET A N 1
ATOM 3017 C CA . MET A 1 395 ? -14.922 20.532 7.959 1.00 80.19 395 MET A CA 1
ATOM 3018 C C . MET A 1 395 ? -15.990 20.654 6.869 1.00 80.19 395 MET A C 1
ATOM 3020 O O . MET A 1 395 ? -17.039 20.016 6.925 1.00 80.19 395 MET A O 1
ATOM 3024 N N . GLU A 1 396 ? -15.678 21.438 5.839 1.00 77.00 396 GLU A N 1
ATOM 3025 C CA . GLU A 1 396 ? -16.577 21.718 4.719 1.00 77.00 396 GLU A CA 1
ATOM 3026 C C . GLU A 1 396 ? -16.673 20.532 3.736 1.00 77.00 396 GLU A C 1
ATOM 3028 O O . GLU A 1 396 ? -15.638 19.984 3.337 1.00 77.00 396 GLU A O 1
ATOM 3033 N N . PRO A 1 397 ? -17.872 20.180 3.225 1.00 78.81 397 PRO A N 1
ATOM 3034 C CA . PRO A 1 397 ? -18.040 19.118 2.225 1.00 78.81 397 PRO A CA 1
ATOM 3035 C C . PRO A 1 397 ? -17.204 19.302 0.948 1.00 78.81 397 PRO A C 1
ATOM 3037 O O . PRO A 1 397 ? -16.799 18.310 0.342 1.00 78.81 397 PRO A O 1
ATOM 3040 N N . ARG A 1 398 ? -16.886 20.549 0.555 1.00 84.38 398 ARG A N 1
ATOM 3041 C CA . ARG A 1 398 ? -16.016 20.835 -0.608 1.00 84.38 398 ARG A CA 1
ATOM 3042 C C . ARG A 1 398 ? -14.653 20.148 -0.498 1.00 84.38 398 ARG A C 1
ATOM 3044 O O . ARG A 1 398 ? -14.123 19.656 -1.488 1.00 84.38 398 ARG A O 1
ATOM 3051 N N . ALA A 1 399 ? -14.097 20.097 0.715 1.00 85.75 399 ALA A N 1
ATOM 3052 C CA . ALA A 1 399 ? -12.754 19.587 0.949 1.00 85.75 399 ALA A CA 1
ATOM 3053 C C . ALA A 1 399 ? -12.701 18.076 0.704 1.00 85.75 399 ALA A C 1
ATOM 3055 O O . ALA A 1 399 ? -11.699 17.555 0.222 1.00 85.75 399 ALA A O 1
ATOM 3056 N N . VAL A 1 400 ? -13.808 17.380 0.981 1.00 83.56 400 VAL A N 1
ATOM 3057 C CA . VAL A 1 400 ? -13.970 15.953 0.694 1.00 83.56 400 VAL A CA 1
ATOM 3058 C C . VAL A 1 400 ? -13.954 15.696 -0.808 1.00 83.56 400 VAL A C 1
ATOM 3060 O O . VAL A 1 400 ? -13.238 14.805 -1.251 1.00 83.56 400 VAL A O 1
ATOM 3063 N N . ALA A 1 401 ? -14.669 16.500 -1.600 1.00 82.69 401 ALA A N 1
ATOM 3064 C CA . ALA A 1 401 ? -14.625 16.384 -3.058 1.00 82.69 401 ALA A CA 1
ATOM 3065 C C . ALA A 1 401 ? -13.199 16.613 -3.590 1.00 82.69 401 ALA A C 1
ATOM 3067 O O . ALA A 1 401 ? -12.686 15.802 -4.357 1.00 82.69 401 ALA A O 1
ATOM 3068 N N . ALA A 1 402 ? -12.507 17.650 -3.099 1.00 88.62 402 ALA A N 1
ATOM 3069 C CA . ALA A 1 402 ? -11.115 17.911 -3.465 1.00 88.62 402 ALA A CA 1
ATOM 3070 C C . ALA A 1 402 ? -10.178 16.737 -3.120 1.00 88.62 402 ALA A C 1
ATOM 3072 O O . ALA A 1 402 ? -9.311 16.402 -3.928 1.00 88.62 402 ALA A O 1
ATOM 3073 N N . LEU A 1 403 ? -10.366 16.096 -1.960 1.00 90.75 403 LEU A N 1
ATOM 3074 C CA . LEU A 1 403 ? -9.631 14.899 -1.539 1.00 90.75 403 LEU A CA 1
ATOM 3075 C C . LEU A 1 403 ? -9.874 13.719 -2.491 1.00 90.75 403 LEU A C 1
ATOM 3077 O O . LEU A 1 403 ? -8.911 13.146 -3.001 1.00 90.75 403 LEU A O 1
ATOM 3081 N N . VAL A 1 404 ? -11.138 13.362 -2.732 1.00 88.44 404 VAL A N 1
ATOM 3082 C CA . VAL A 1 404 ? -11.507 12.197 -3.554 1.00 88.44 404 VAL A CA 1
ATOM 3083 C C . VAL A 1 404 ? -11.025 12.382 -4.987 1.00 88.44 404 VAL A C 1
ATOM 3085 O O . VAL A 1 404 ? -10.309 11.528 -5.511 1.00 88.44 404 VAL A O 1
ATOM 3088 N N . ASP A 1 405 ? -11.310 13.541 -5.583 1.00 87.62 405 ASP A N 1
ATOM 3089 C CA . ASP A 1 405 ? -10.866 13.865 -6.934 1.00 87.62 405 ASP A CA 1
ATOM 3090 C C . ASP A 1 405 ? -9.341 13.820 -7.048 1.00 87.62 405 ASP A C 1
ATOM 3092 O O . ASP A 1 405 ? -8.812 13.336 -8.044 1.00 87.62 405 ASP A O 1
ATOM 3096 N N . ALA A 1 406 ? -8.611 14.323 -6.045 1.00 91.38 406 ALA A N 1
ATOM 3097 C CA . ALA A 1 406 ? -7.151 14.285 -6.046 1.00 91.38 406 ALA A CA 1
ATOM 3098 C C . ALA A 1 406 ? -6.613 12.851 -6.010 1.00 91.38 406 ALA A C 1
ATOM 3100 O O . ALA A 1 406 ? -5.662 12.547 -6.731 1.00 91.38 406 ALA A O 1
ATOM 3101 N N . VAL A 1 407 ? -7.215 11.970 -5.205 1.00 93.06 407 VAL A N 1
ATOM 3102 C CA . VAL A 1 407 ? -6.819 10.558 -5.139 1.00 93.06 407 VAL A CA 1
ATOM 3103 C C . VAL A 1 407 ? -7.118 9.850 -6.460 1.00 93.06 407 VAL A C 1
ATOM 3105 O O . VAL A 1 407 ? -6.237 9.193 -7.013 1.00 93.06 407 VAL A O 1
ATOM 3108 N N . HIS A 1 408 ? -8.326 10.008 -7.006 1.00 89.44 408 HIS A N 1
ATOM 3109 C CA . HIS A 1 408 ? -8.723 9.359 -8.260 1.00 89.44 408 HIS A CA 1
ATOM 3110 C C . HIS A 1 408 ? -7.986 9.917 -9.483 1.00 89.44 408 HIS A C 1
ATOM 3112 O O . HIS A 1 408 ? -7.726 9.176 -10.435 1.00 89.44 408 HIS A O 1
ATOM 3118 N N . ALA A 1 409 ? -7.609 11.199 -9.474 1.00 87.44 409 ALA A N 1
ATOM 3119 C CA . ALA A 1 409 ? -6.789 11.817 -10.516 1.00 87.44 409 ALA A CA 1
ATOM 3120 C C . ALA A 1 409 ? -5.298 11.486 -10.378 1.00 87.44 409 ALA A C 1
ATOM 3122 O O . ALA A 1 409 ? -4.556 11.619 -11.354 1.00 87.44 409 ALA A O 1
ATOM 3123 N N . PHE A 1 410 ? -4.845 11.035 -9.203 1.00 87.75 410 PHE A N 1
ATOM 3124 C CA . PHE A 1 410 ? -3.446 10.697 -8.991 1.00 87.75 410 PHE A CA 1
ATOM 3125 C C . PHE A 1 410 ? -3.013 9.597 -9.963 1.00 87.75 410 PHE A C 1
ATOM 3127 O O . PHE A 1 410 ? -3.655 8.555 -10.128 1.00 87.75 410 PHE A O 1
ATOM 3134 N N . ARG A 1 411 ? -1.894 9.839 -10.636 1.00 79.94 411 ARG A N 1
ATOM 3135 C CA . ARG A 1 411 ? -1.201 8.850 -11.452 1.00 79.94 411 ARG A CA 1
ATOM 3136 C C . ARG A 1 411 ? 0.204 8.764 -10.899 1.00 79.94 411 ARG A C 1
ATOM 3138 O O . ARG A 1 411 ? 0.883 9.781 -10.788 1.00 79.94 411 ARG A O 1
ATOM 3145 N N . ARG A 1 412 ? 0.640 7.556 -10.545 1.00 69.31 412 ARG A N 1
ATOM 3146 C CA . ARG A 1 412 ? 2.059 7.344 -10.263 1.00 69.31 412 ARG A CA 1
ATOM 3147 C C . ARG A 1 412 ? 2.815 7.568 -11.552 1.00 69.31 412 ARG A C 1
ATOM 3149 O O . ARG A 1 412 ? 2.476 6.965 -12.569 1.00 69.31 412 ARG A O 1
ATOM 3156 N N . GLU A 1 413 ? 3.830 8.415 -11.503 1.00 61.62 413 GLU A N 1
ATOM 3157 C CA . GLU A 1 413 ? 4.804 8.449 -12.579 1.00 61.62 413 GLU A CA 1
ATOM 3158 C C . GLU A 1 413 ? 5.421 7.052 -12.683 1.00 61.62 413 GLU A C 1
ATOM 3160 O O . GLU A 1 413 ? 5.995 6.532 -11.723 1.00 61.62 413 GLU A O 1
ATOM 3165 N N . SER A 1 414 ? 5.235 6.404 -13.833 1.00 61.50 414 SER A N 1
ATOM 3166 C CA . SER A 1 414 ? 5.930 5.159 -14.131 1.00 61.50 414 SER A CA 1
ATOM 3167 C C . SER A 1 414 ? 7.429 5.411 -13.996 1.00 61.50 414 SER A C 1
ATOM 3169 O O . SER A 1 414 ? 7.918 6.362 -14.618 1.00 61.50 414 SER A O 1
ATOM 3171 N N . PRO A 1 415 ? 8.174 4.576 -13.247 1.00 68.94 415 PRO A N 1
ATOM 3172 C CA . PRO A 1 415 ? 9.618 4.712 -13.155 1.00 68.94 415 PRO A CA 1
ATOM 3173 C C . PRO A 1 415 ? 10.205 4.808 -14.563 1.00 68.94 415 PRO A C 1
ATOM 3175 O O . PRO A 1 415 ? 9.877 3.989 -15.429 1.00 68.94 415 PRO A O 1
ATOM 3178 N N . HIS A 1 416 ? 11.016 5.835 -14.812 1.00 83.31 416 HIS A N 1
ATOM 3179 C CA . HIS A 1 416 ? 11.628 6.038 -16.115 1.00 83.31 416 HIS A CA 1
ATOM 3180 C C . HIS A 1 416 ? 13.062 5.516 -16.118 1.00 83.31 416 HIS A C 1
ATOM 3182 O O . HIS A 1 416 ? 13.904 6.028 -15.391 1.00 83.31 416 HIS A O 1
ATOM 3188 N N . ILE A 1 417 ? 13.334 4.508 -16.947 1.00 89.19 417 ILE A N 1
ATOM 3189 C CA . ILE A 1 417 ? 14.644 3.864 -17.059 1.00 89.19 417 ILE A CA 1
ATOM 3190 C C . ILE A 1 417 ? 15.255 4.193 -18.422 1.00 89.19 417 ILE A C 1
ATOM 3192 O O . ILE A 1 417 ? 14.701 3.856 -19.473 1.00 89.19 417 ILE A O 1
ATOM 3196 N N . ARG A 1 418 ? 16.418 4.837 -18.408 1.00 92.81 418 ARG A N 1
ATOM 3197 C CA . ARG A 1 418 ? 17.199 5.229 -19.585 1.00 92.81 418 ARG A CA 1
ATOM 3198 C C . ARG A 1 418 ? 18.229 4.151 -19.890 1.00 92.81 418 ARG A C 1
ATOM 3200 O O . ARG A 1 418 ? 19.090 3.837 -19.070 1.00 92.81 418 ARG A O 1
ATOM 3207 N N . ILE A 1 419 ? 18.160 3.590 -21.089 1.00 94.88 419 ILE A N 1
ATOM 3208 C CA . ILE A 1 419 ? 19.038 2.515 -21.544 1.00 94.88 419 ILE A CA 1
ATOM 3209 C C . ILE A 1 419 ? 20.047 3.075 -22.546 1.00 94.88 419 ILE A C 1
ATOM 3211 O O . ILE A 1 419 ? 19.694 3.435 -23.670 1.00 94.88 419 ILE A O 1
ATOM 3215 N N . GLY A 1 420 ? 21.312 3.135 -22.142 1.00 93.62 420 GLY A N 1
ATOM 3216 C CA . GLY A 1 420 ? 22.422 3.581 -22.974 1.00 93.62 420 GLY A CA 1
ATOM 3217 C C . GLY A 1 420 ? 22.908 2.501 -23.938 1.00 93.62 420 GLY A C 1
ATOM 3218 O O . GLY A 1 420 ? 23.049 1.327 -23.588 1.00 93.62 420 GLY A O 1
ATOM 3219 N N . THR A 1 421 ? 23.193 2.900 -25.175 1.00 93.00 421 THR A N 1
ATOM 3220 C CA . THR A 1 421 ? 23.763 2.016 -26.201 1.00 93.00 421 THR A CA 1
ATOM 3221 C C . THR A 1 421 ? 24.517 2.811 -27.259 1.00 93.00 421 THR A C 1
ATOM 3223 O O . THR A 1 421 ? 24.417 4.033 -27.325 1.00 93.00 421 THR A O 1
ATOM 3226 N N . ARG A 1 422 ? 25.263 2.131 -28.133 1.00 89.62 422 ARG A N 1
ATOM 3227 C CA . ARG A 1 422 ? 25.909 2.787 -29.279 1.00 89.62 422 ARG A CA 1
ATOM 3228 C C . ARG A 1 422 ? 24.881 3.181 -30.337 1.00 89.62 422 ARG A C 1
ATOM 3230 O O . ARG A 1 422 ? 23.959 2.425 -30.627 1.00 89.62 422 ARG A O 1
ATOM 3237 N N . SER A 1 423 ? 25.124 4.295 -31.022 1.00 86.75 423 SER A N 1
ATOM 3238 C CA . SER A 1 423 ? 24.268 4.804 -32.107 1.00 86.75 423 SER A CA 1
ATOM 3239 C C . SER A 1 423 ? 24.246 3.945 -33.385 1.00 86.75 423 SER A C 1
ATOM 3241 O O . SER A 1 423 ? 23.441 4.181 -34.284 1.00 86.75 423 SER A O 1
ATOM 3243 N N . SER A 1 424 ? 25.107 2.925 -33.497 1.00 85.94 424 SER A N 1
ATOM 3244 C CA . SER A 1 424 ? 25.122 2.032 -34.662 1.00 85.94 424 SER A CA 1
ATOM 3245 C C . SER A 1 424 ? 23.815 1.237 -34.804 1.00 85.94 424 SER A C 1
ATOM 3247 O O . SER A 1 424 ? 23.252 0.782 -33.811 1.00 85.94 424 SER A O 1
ATOM 3249 N N . VAL A 1 425 ? 23.385 0.983 -36.046 1.00 87.31 425 VAL A N 1
ATOM 3250 C CA . VAL A 1 425 ? 22.127 0.268 -36.355 1.00 87.31 425 VAL A CA 1
ATOM 3251 C C . VAL A 1 425 ? 22.009 -1.069 -35.613 1.00 87.31 425 VAL A C 1
ATOM 3253 O O . VAL A 1 425 ? 20.964 -1.360 -35.037 1.00 87.31 425 VAL A O 1
ATOM 3256 N N . LEU A 1 426 ? 23.089 -1.859 -35.570 1.00 89.81 426 LEU A N 1
ATOM 3257 C CA . LEU A 1 426 ? 23.106 -3.143 -34.863 1.00 89.81 426 LEU A CA 1
ATOM 3258 C C . LEU A 1 426 ? 22.908 -2.967 -33.349 1.00 89.81 426 LEU A C 1
ATOM 3260 O O . LEU A 1 426 ? 22.085 -3.661 -32.764 1.00 89.81 426 LEU A O 1
ATOM 3264 N N . ALA A 1 427 ? 23.612 -2.020 -32.726 1.00 89.62 427 ALA A N 1
ATOM 3265 C CA . ALA A 1 427 ? 23.490 -1.763 -31.290 1.00 89.62 427 ALA A CA 1
ATOM 3266 C C . ALA A 1 427 ? 22.094 -1.240 -30.910 1.00 89.62 427 ALA A C 1
ATOM 3268 O O . ALA A 1 427 ? 21.510 -1.692 -29.923 1.00 89.62 427 ALA A O 1
ATOM 3269 N N . MET A 1 428 ? 21.509 -0.371 -31.739 1.00 91.19 428 MET A N 1
ATOM 3270 C CA . MET A 1 428 ? 20.129 0.090 -31.570 1.00 91.19 428 MET A CA 1
ATOM 3271 C C . MET A 1 428 ? 19.126 -1.059 -31.694 1.00 91.19 428 MET A C 1
ATOM 3273 O O . MET A 1 428 ? 18.220 -1.160 -30.869 1.00 91.19 428 MET A O 1
ATOM 3277 N N . TRP A 1 429 ? 19.299 -1.957 -32.670 1.00 92.69 429 TRP A N 1
ATOM 3278 C CA . TRP A 1 429 ? 18.462 -3.154 -32.799 1.00 92.69 429 TRP A CA 1
ATOM 3279 C C . TRP A 1 429 ? 18.556 -4.039 -31.550 1.00 92.69 429 TRP A C 1
ATOM 3281 O O . TRP A 1 429 ? 17.537 -4.388 -30.958 1.00 92.69 429 TRP A O 1
ATOM 3291 N N . GLN A 1 430 ? 19.779 -4.327 -31.093 1.00 92.81 430 GLN A N 1
ATOM 3292 C CA . GLN A 1 430 ? 20.027 -5.148 -29.901 1.00 92.81 430 GLN A CA 1
ATOM 3293 C C . GLN A 1 430 ? 19.375 -4.537 -28.656 1.00 92.81 430 GLN A C 1
ATOM 3295 O O . GLN A 1 430 ? 18.816 -5.249 -27.830 1.00 92.81 430 GLN A O 1
ATOM 3300 N N . THR A 1 431 ? 19.408 -3.212 -28.544 1.00 94.81 431 THR A N 1
ATOM 3301 C CA . THR A 1 431 ? 18.832 -2.489 -27.405 1.00 94.81 4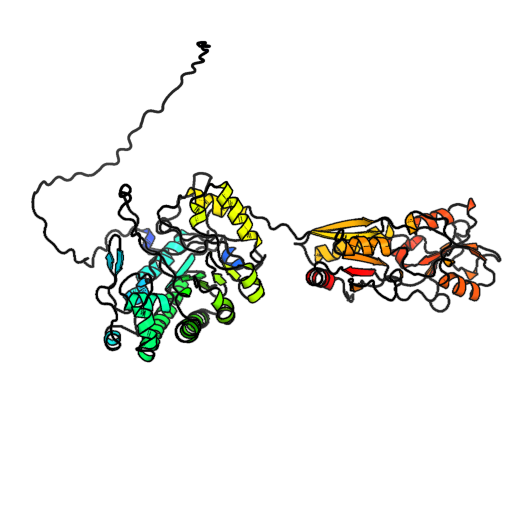31 THR A CA 1
ATOM 3302 C C . THR A 1 431 ? 17.312 -2.466 -27.462 1.00 94.81 431 THR A C 1
ATOM 3304 O O . THR A 1 431 ? 16.669 -2.683 -26.443 1.00 94.81 431 THR A O 1
ATOM 3307 N N . ARG A 1 432 ? 16.715 -2.294 -28.648 1.00 94.31 432 ARG A N 1
ATOM 3308 C CA . ARG A 1 432 ? 15.257 -2.397 -28.831 1.00 94.31 432 ARG A CA 1
ATOM 3309 C C . ARG A 1 432 ? 14.733 -3.785 -28.465 1.00 94.31 432 ARG A C 1
ATOM 3311 O O . ARG A 1 432 ? 13.711 -3.882 -27.799 1.00 94.31 432 ARG A O 1
ATOM 3318 N N . TRP A 1 433 ? 15.470 -4.836 -28.820 1.00 92.94 433 TRP A N 1
ATOM 3319 C CA . TRP A 1 433 ? 15.156 -6.211 -28.422 1.00 92.94 433 TRP A CA 1
ATOM 3320 C C . TRP A 1 433 ? 15.161 -6.400 -26.892 1.00 92.94 433 TRP A C 1
ATOM 3322 O O . TRP A 1 433 ? 14.329 -7.132 -26.352 1.00 92.94 433 TRP A O 1
ATOM 3332 N N . VAL A 1 434 ? 16.076 -5.725 -26.182 1.00 93.75 434 VAL A N 1
ATOM 3333 C CA . VAL A 1 434 ? 16.115 -5.714 -24.708 1.00 93.75 434 VAL A CA 1
ATOM 3334 C C . VAL A 1 434 ? 14.933 -4.926 -24.140 1.00 93.75 434 VAL A C 1
ATOM 3336 O O . VAL A 1 434 ? 14.248 -5.433 -23.254 1.00 93.75 434 VAL A O 1
ATOM 3339 N N . VAL A 1 435 ? 14.663 -3.728 -24.672 1.00 93.81 435 VAL A N 1
ATOM 3340 C CA . VAL A 1 435 ? 13.528 -2.878 -24.270 1.00 93.81 435 VAL A CA 1
ATOM 3341 C C . VAL A 1 435 ? 12.215 -3.643 -24.380 1.00 93.81 435 VAL A C 1
ATOM 3343 O O . VAL A 1 435 ? 11.464 -3.668 -23.419 1.00 93.81 435 VAL A O 1
ATOM 3346 N N . GLU A 1 436 ? 11.960 -4.326 -25.497 1.00 92.25 436 GLU A N 1
ATOM 3347 C CA . GLU A 1 436 ? 10.722 -5.087 -25.704 1.00 92.25 436 GLU A CA 1
ATOM 3348 C C . GLU A 1 436 ? 10.483 -6.127 -24.595 1.00 92.25 436 GLU A C 1
ATOM 3350 O O . GLU A 1 436 ? 9.373 -6.259 -24.077 1.00 92.25 436 GLU A O 1
ATOM 3355 N N . ARG A 1 437 ? 11.536 -6.846 -24.188 1.00 92.31 437 ARG A N 1
ATOM 3356 C CA . ARG A 1 437 ? 11.457 -7.839 -23.107 1.00 92.31 437 ARG A CA 1
ATOM 3357 C C . ARG A 1 437 ? 11.252 -7.199 -21.746 1.00 92.31 437 ARG A C 1
ATOM 3359 O O . ARG A 1 437 ? 10.445 -7.700 -20.969 1.00 92.31 437 ARG A O 1
ATOM 3366 N N . LEU A 1 438 ? 11.959 -6.107 -21.472 1.00 91.12 438 LEU A N 1
ATOM 3367 C CA . LEU A 1 438 ? 11.798 -5.364 -20.227 1.00 91.12 438 LEU A CA 1
ATOM 3368 C C . LEU A 1 438 ? 10.394 -4.763 -20.116 1.00 91.12 438 LEU A C 1
ATOM 3370 O O . LEU A 1 438 ? 9.770 -4.904 -19.074 1.00 91.12 438 LEU A O 1
ATOM 3374 N N . THR A 1 439 ? 9.853 -4.188 -21.191 1.00 88.00 439 THR A N 1
ATOM 3375 C CA . THR A 1 439 ? 8.479 -3.669 -21.236 1.00 88.00 439 THR A CA 1
ATOM 3376 C C . THR A 1 439 ? 7.449 -4.775 -21.026 1.00 88.00 439 THR A C 1
ATOM 3378 O O . THR A 1 439 ? 6.491 -4.579 -20.286 1.00 88.00 439 THR A O 1
ATOM 3381 N N . ARG A 1 440 ? 7.644 -5.956 -21.629 1.00 85.62 440 ARG A N 1
ATOM 3382 C CA . ARG A 1 440 ? 6.741 -7.100 -21.429 1.00 85.62 440 ARG A CA 1
ATOM 3383 C C . ARG A 1 440 ? 6.769 -7.618 -19.992 1.00 85.62 440 ARG A C 1
ATOM 3385 O O . ARG A 1 440 ? 5.728 -7.991 -19.467 1.00 85.62 440 ARG A O 1
ATOM 3392 N N . ALA A 1 441 ? 7.950 -7.667 -19.381 1.00 84.94 441 ALA A N 1
ATOM 3393 C CA . ALA A 1 441 ? 8.104 -8.130 -18.007 1.00 84.94 441 ALA A CA 1
ATOM 3394 C C . ALA A 1 441 ? 7.664 -7.082 -16.971 1.00 84.94 441 ALA A C 1
ATOM 3396 O O . ALA A 1 441 ? 7.235 -7.455 -15.884 1.00 84.94 441 ALA A O 1
ATOM 3397 N N . HIS A 1 442 ? 7.743 -5.791 -17.315 1.00 83.81 442 HIS A N 1
ATOM 3398 C CA . HIS A 1 442 ? 7.457 -4.669 -16.418 1.00 83.81 442 HIS A CA 1
ATOM 3399 C C . HIS A 1 442 ? 6.556 -3.613 -17.093 1.00 83.81 442 HIS A C 1
ATOM 3401 O O . HIS A 1 442 ? 7.034 -2.520 -17.409 1.00 83.81 442 HIS A O 1
ATOM 3407 N N . PRO A 1 443 ? 5.248 -3.885 -17.295 1.00 74.56 443 PRO A N 1
ATOM 3408 C CA . PRO A 1 443 ? 4.335 -2.969 -17.997 1.00 74.56 443 PRO A CA 1
ATOM 3409 C C . PRO A 1 443 ? 4.190 -1.585 -17.342 1.00 74.56 443 PRO A C 1
ATOM 3411 O O . PRO A 1 443 ? 3.888 -0.607 -18.019 1.00 74.56 443 PRO A O 1
ATOM 3414 N N . GLY A 1 444 ? 4.427 -1.492 -16.028 1.00 70.06 444 GLY A N 1
ATOM 3415 C CA . GLY A 1 444 ? 4.358 -0.245 -15.258 1.00 70.06 444 GLY A CA 1
ATOM 3416 C C . GLY A 1 444 ? 5.616 0.632 -15.315 1.00 70.06 444 GLY A C 1
ATOM 3417 O O . GLY A 1 444 ? 5.636 1.682 -14.673 1.00 70.06 444 GLY A O 1
ATOM 3418 N N . VAL A 1 445 ? 6.663 0.223 -16.044 1.00 82.00 445 VAL A N 1
ATOM 3419 C CA . VAL A 1 445 ? 7.950 0.932 -16.146 1.00 82.00 445 VAL A CA 1
ATOM 3420 C C . VAL A 1 445 ? 8.138 1.469 -17.562 1.00 82.00 445 VAL A C 1
ATOM 3422 O O . VAL A 1 445 ? 7.957 0.759 -18.552 1.00 82.00 445 VAL A O 1
ATOM 3425 N N . ARG A 1 446 ? 8.547 2.735 -17.677 1.00 85.25 446 ARG A N 1
ATOM 3426 C CA . ARG A 1 446 ? 8.796 3.377 -18.971 1.00 85.25 446 ARG A CA 1
ATOM 3427 C C . ARG A 1 446 ? 10.278 3.307 -19.317 1.00 85.25 446 ARG A C 1
ATOM 3429 O O . ARG A 1 446 ? 11.093 3.920 -18.637 1.00 85.25 446 ARG A O 1
ATOM 3436 N N . PHE A 1 447 ? 10.622 2.686 -20.440 1.00 91.94 447 PHE A N 1
ATOM 3437 C CA . PHE A 1 447 ? 12.004 2.606 -20.924 1.00 91.94 447 PHE A CA 1
ATOM 3438 C C . PHE A 1 447 ? 12.262 3.597 -22.072 1.00 91.94 447 PHE A C 1
ATOM 3440 O O . PHE A 1 447 ? 11.439 3.721 -22.980 1.00 91.94 447 PHE A O 1
ATOM 3447 N N . SER A 1 448 ? 13.400 4.295 -22.063 1.00 92.75 448 SER A N 1
ATOM 3448 C CA . SER A 1 448 ? 13.901 5.087 -23.203 1.00 92.75 448 SER A CA 1
ATOM 3449 C C . SER A 1 448 ? 15.284 4.610 -23.630 1.00 92.75 448 SER A C 1
ATOM 3451 O O . SER A 1 448 ? 16.055 4.104 -22.821 1.00 92.75 448 SER A O 1
ATOM 3453 N N . VAL A 1 449 ? 15.608 4.761 -24.916 1.00 94.69 449 VAL A N 1
ATOM 3454 C CA . VAL A 1 449 ? 16.943 4.448 -25.441 1.00 94.69 449 VAL A CA 1
ATOM 3455 C C . VAL A 1 449 ? 17.721 5.741 -25.620 1.00 94.69 449 VAL A C 1
ATOM 3457 O O . VAL A 1 449 ? 17.260 6.640 -26.323 1.00 94.69 449 VAL A O 1
ATOM 3460 N N . VAL A 1 450 ? 18.911 5.806 -25.029 1.00 93.38 450 VAL A N 1
ATOM 3461 C CA . VAL A 1 450 ? 19.838 6.934 -25.142 1.00 93.38 450 VAL A CA 1
ATOM 3462 C C . VAL A 1 450 ? 21.000 6.514 -26.050 1.00 93.38 450 VAL A C 1
ATOM 3464 O O . VAL A 1 450 ? 21.888 5.770 -25.619 1.00 93.38 450 VAL A O 1
ATOM 3467 N N . PRO A 1 451 ? 20.995 6.920 -27.334 1.00 89.62 451 PRO A N 1
ATOM 3468 C CA . PRO A 1 451 ? 22.090 6.619 -28.243 1.00 89.62 451 PRO A CA 1
ATOM 3469 C C . PRO A 1 451 ? 23.312 7.474 -27.894 1.00 89.62 451 PRO A C 1
ATOM 3471 O O . PRO A 1 451 ? 23.237 8.698 -27.841 1.00 89.62 451 PRO A O 1
ATOM 3474 N N . LEU A 1 452 ? 24.457 6.823 -27.713 1.00 84.81 452 LEU A N 1
ATOM 3475 C CA . LEU A 1 452 ? 25.727 7.456 -27.377 1.00 84.81 452 LEU A CA 1
ATOM 3476 C C . LEU A 1 452 ? 26.734 7.245 -28.517 1.00 84.81 452 LEU A C 1
ATOM 3478 O O . LEU A 1 452 ? 26.819 6.165 -29.116 1.00 84.81 452 LEU A O 1
ATOM 3482 N N . SER A 1 453 ? 27.508 8.287 -28.817 1.00 71.81 453 SER A N 1
ATOM 3483 C CA . SER A 1 453 ? 28.584 8.255 -29.814 1.00 71.81 453 SER A CA 1
ATOM 3484 C C . SER A 1 453 ? 29.923 7.976 -29.134 1.00 71.81 453 SER A C 1
ATOM 3486 O O . SER A 1 453 ? 30.271 8.621 -28.148 1.00 71.81 453 SER A O 1
ATOM 3488 N N . THR A 1 454 ? 30.689 7.014 -29.653 1.00 64.94 454 THR A N 1
ATOM 3489 C CA . THR A 1 454 ? 31.991 6.622 -29.083 1.00 64.94 454 THR A CA 1
ATOM 3490 C C . THR A 1 454 ? 33.155 7.130 -29.938 1.00 64.94 454 THR A C 1
ATOM 3492 O O . THR A 1 454 ? 33.008 7.327 -31.143 1.00 64.94 454 THR A O 1
ATOM 3495 N N . VAL A 1 455 ? 34.345 7.309 -29.349 1.00 56.31 455 VAL A N 1
ATOM 3496 C CA . VAL A 1 455 ? 35.552 7.771 -30.075 1.00 56.31 455 VAL A CA 1
ATOM 3497 C C . VAL A 1 455 ? 35.913 6.825 -31.232 1.00 56.31 455 VAL A C 1
ATOM 3499 O O . VAL A 1 455 ? 36.335 7.273 -32.297 1.00 56.31 455 VAL A O 1
ATOM 3502 N N . GLY A 1 456 ? 35.668 5.521 -31.067 1.00 52.62 456 GLY A N 1
ATOM 3503 C CA . GLY A 1 456 ? 35.867 4.521 -32.119 1.00 52.62 456 GLY A CA 1
ATOM 3504 C C . GLY A 1 456 ? 34.884 4.612 -33.297 1.00 52.62 456 GLY A C 1
ATOM 3505 O O . GLY A 1 456 ? 35.150 4.015 -34.340 1.00 52.62 456 GLY A O 1
ATOM 3506 N N . ASP A 1 457 ? 33.780 5.354 -33.157 1.00 52.91 457 ASP A N 1
ATOM 3507 C CA . ASP A 1 457 ? 32.862 5.688 -34.255 1.00 52.91 457 ASP A CA 1
ATOM 3508 C C . ASP A 1 457 ? 33.295 6.965 -35.004 1.00 52.91 457 ASP A C 1
ATOM 3510 O O . ASP A 1 457 ? 32.999 7.103 -36.189 1.00 52.91 457 ASP A O 1
ATOM 3514 N N . ALA A 1 458 ? 34.031 7.868 -34.341 1.00 47.38 458 ALA A N 1
ATOM 3515 C CA . ALA A 1 458 ? 34.424 9.174 -34.875 1.00 47.38 458 ALA A CA 1
ATOM 3516 C C . ALA A 1 458 ? 35.785 9.186 -35.598 1.00 47.38 458 ALA A C 1
ATOM 3518 O O . ALA A 1 458 ? 36.003 10.036 -36.458 1.00 47.38 458 ALA A O 1
ATOM 3519 N N . ASN A 1 459 ? 36.703 8.263 -35.280 1.00 50.69 459 ASN A N 1
ATOM 3520 C CA . ASN A 1 459 ? 38.082 8.328 -35.779 1.00 50.69 459 ASN A CA 1
ATOM 3521 C C . ASN A 1 459 ? 38.516 7.031 -36.494 1.00 50.69 459 ASN A C 1
ATOM 3523 O O . ASN A 1 459 ? 38.948 6.056 -35.876 1.00 50.69 459 ASN A O 1
ATOM 3527 N N . LEU A 1 460 ? 38.375 7.007 -37.826 1.00 54.00 460 LEU A N 1
ATOM 3528 C CA . LEU A 1 460 ? 38.611 5.826 -38.677 1.00 54.00 460 LEU A CA 1
ATOM 3529 C C . LEU A 1 460 ? 40.088 5.602 -39.066 1.00 54.00 460 LEU A C 1
ATOM 3531 O O . LEU A 1 460 ? 40.392 4.585 -39.692 1.00 54.00 460 LEU A O 1
ATOM 3535 N N . THR A 1 461 ? 40.989 6.521 -38.709 1.00 44.91 461 THR A N 1
ATOM 3536 C CA . THR A 1 461 ? 42.397 6.568 -39.154 1.00 44.91 461 THR A CA 1
ATOM 3537 C C . THR A 1 461 ? 43.404 6.006 -38.140 1.00 44.91 461 THR A C 1
ATOM 3539 O O . THR A 1 461 ? 44.566 5.807 -38.484 1.00 44.91 461 THR A O 1
ATOM 3542 N N . LEU A 1 462 ? 42.985 5.703 -36.905 1.00 50.38 462 LEU A N 1
ATOM 3543 C CA . LEU A 1 462 ? 43.864 5.199 -35.841 1.00 50.38 462 LEU A CA 1
ATOM 3544 C C . LEU A 1 462 ? 44.094 3.674 -35.926 1.00 50.38 462 LEU A C 1
ATOM 3546 O O . LEU A 1 462 ? 43.156 2.875 -36.060 1.00 50.38 462 LEU A O 1
ATOM 3550 N N . ASP A 1 463 ? 45.355 3.253 -35.799 1.00 46.44 463 ASP A N 1
ATOM 3551 C CA . ASP A 1 463 ? 45.760 1.842 -35.781 1.00 46.44 463 ASP A CA 1
ATOM 3552 C C . ASP A 1 463 ? 45.355 1.164 -34.458 1.00 46.44 463 ASP A C 1
ATOM 3554 O O . ASP A 1 463 ? 45.855 1.515 -33.390 1.00 46.44 463 ASP A O 1
ATOM 3558 N N . LEU A 1 464 ? 44.449 0.178 -34.520 1.00 51.81 464 LEU A N 1
ATOM 3559 C CA . LEU A 1 464 ? 43.953 -0.543 -33.336 1.00 51.81 464 LEU A CA 1
ATOM 3560 C C . LEU A 1 464 ? 45.046 -1.377 -32.668 1.00 51.81 464 LEU A C 1
ATOM 3562 O O . LEU A 1 464 ? 44.928 -1.661 -31.484 1.00 51.81 464 LEU A O 1
ATOM 3566 N N . ASN A 1 465 ? 46.106 -1.753 -33.391 1.00 44.62 465 ASN A N 1
ATOM 3567 C CA . ASN A 1 465 ? 47.195 -2.545 -32.817 1.00 44.62 465 ASN A CA 1
ATOM 3568 C C . ASN A 1 465 ? 48.078 -1.732 -31.859 1.00 44.62 465 ASN A C 1
ATOM 3570 O O . ASN A 1 465 ? 48.791 -2.323 -31.054 1.00 44.62 465 ASN A O 1
ATOM 3574 N N . LYS A 1 466 ? 48.035 -0.393 -31.929 1.00 40.72 466 LYS A N 1
ATOM 3575 C CA . LYS A 1 466 ? 48.769 0.495 -31.012 1.00 40.72 466 LYS A CA 1
ATOM 3576 C C . LYS A 1 466 ? 48.030 0.751 -29.696 1.00 40.72 466 LYS A C 1
ATOM 3578 O O . LYS A 1 466 ? 48.627 1.280 -28.766 1.00 40.72 466 LYS A O 1
ATOM 3583 N N . PHE A 1 467 ? 46.760 0.357 -29.601 1.00 45.03 467 PHE A N 1
ATOM 3584 C CA . PHE A 1 467 ? 45.972 0.436 -28.377 1.00 45.03 467 PHE A CA 1
ATOM 3585 C C . PHE A 1 467 ? 45.799 -0.971 -27.812 1.00 45.03 467 PHE A C 1
ATOM 3587 O O . PHE A 1 467 ? 44.963 -1.749 -28.260 1.00 45.03 467 PHE A O 1
ATOM 3594 N N . SER A 1 468 ? 46.612 -1.309 -26.817 1.00 36.91 468 SER A N 1
ATOM 3595 C CA . SER A 1 468 ? 46.588 -2.601 -26.128 1.00 36.91 468 SER A CA 1
ATOM 3596 C C . SER A 1 468 ? 45.418 -2.769 -25.148 1.00 36.91 468 SER A C 1
ATOM 3598 O O . SER A 1 468 ? 45.398 -3.736 -24.391 1.00 36.91 468 SER A O 1
ATOM 3600 N N . THR A 1 469 ? 44.425 -1.877 -25.139 1.00 40.78 469 THR A N 1
ATOM 3601 C CA . THR A 1 469 ? 43.341 -1.906 -24.153 1.00 40.78 469 THR A CA 1
ATOM 3602 C C . THR A 1 469 ? 41.968 -1.953 -24.816 1.00 40.78 469 THR A C 1
ATOM 3604 O O . THR A 1 469 ? 41.559 -1.097 -25.596 1.00 40.78 469 THR A O 1
ATOM 3607 N N . THR A 1 470 ? 41.231 -2.996 -24.463 1.00 48.84 470 THR A N 1
ATOM 3608 C CA . THR A 1 470 ? 39.912 -3.435 -24.936 1.00 48.84 470 THR A CA 1
ATOM 3609 C C . THR A 1 470 ? 38.760 -2.429 -24.692 1.00 48.84 470 THR A C 1
ATOM 3611 O O . THR A 1 470 ? 37.603 -2.803 -24.837 1.00 48.84 470 THR A O 1
ATOM 3614 N N . GLY A 1 471 ? 39.045 -1.169 -24.322 1.00 51.22 471 GLY A N 1
ATOM 3615 C CA . GLY A 1 471 ? 38.096 -0.210 -23.722 1.00 51.22 471 GLY A CA 1
ATOM 3616 C C . GLY A 1 471 ? 37.585 0.943 -24.604 1.00 51.22 471 GLY A C 1
ATOM 3617 O O . GLY A 1 471 ? 36.619 1.609 -24.239 1.00 51.22 471 GLY A O 1
ATOM 3618 N N . ILE A 1 472 ? 38.140 1.163 -25.805 1.00 55.09 472 ILE A N 1
ATOM 3619 C CA . ILE A 1 472 ? 37.836 2.362 -26.631 1.00 55.09 472 ILE A CA 1
ATOM 3620 C C . ILE A 1 472 ? 36.333 2.527 -26.958 1.00 55.09 472 ILE A C 1
ATOM 3622 O O . ILE A 1 472 ? 35.852 3.647 -27.145 1.00 55.09 472 ILE A O 1
ATOM 3626 N N . PHE A 1 473 ? 35.573 1.428 -27.032 1.00 53.47 473 PHE A N 1
ATOM 3627 C CA . PHE A 1 473 ? 34.135 1.454 -27.338 1.00 53.47 473 PHE A CA 1
ATOM 3628 C C . PHE A 1 473 ? 33.229 1.494 -26.099 1.00 53.47 473 PHE A C 1
ATOM 3630 O O . PHE A 1 473 ? 32.048 1.807 -26.231 1.00 53.47 473 PHE A O 1
ATOM 3637 N N . THR A 1 474 ? 33.745 1.169 -24.913 1.00 58.94 474 THR A N 1
ATOM 3638 C CA . THR A 1 474 ? 32.955 1.055 -23.676 1.00 58.94 474 THR A CA 1
ATOM 3639 C C . THR A 1 474 ? 33.106 2.269 -22.771 1.00 58.94 474 THR A C 1
ATOM 3641 O O . THR A 1 474 ? 32.169 2.587 -22.047 1.00 58.94 474 THR A O 1
ATOM 3644 N N . ASP A 1 475 ? 34.218 3.001 -22.855 1.00 73.00 475 ASP A N 1
ATOM 3645 C CA . ASP A 1 475 ? 34.529 4.082 -21.910 1.00 73.00 475 ASP A CA 1
ATOM 3646 C C . ASP A 1 475 ? 33.497 5.219 -21.914 1.00 73.00 475 ASP A C 1
ATOM 3648 O O . ASP A 1 475 ? 33.149 5.746 -20.861 1.00 73.00 475 ASP A O 1
ATOM 3652 N N . ALA A 1 476 ? 32.948 5.586 -23.077 1.00 77.75 476 ALA A N 1
ATOM 3653 C CA . ALA A 1 476 ? 31.901 6.610 -23.149 1.00 77.75 476 ALA A CA 1
ATOM 3654 C C . ALA A 1 476 ? 30.569 6.132 -22.545 1.00 77.75 476 ALA A C 1
ATOM 3656 O O . ALA A 1 476 ? 29.901 6.900 -21.859 1.00 77.75 476 ALA A O 1
ATOM 3657 N N . LEU A 1 477 ? 30.213 4.862 -22.763 1.00 85.38 477 LEU A N 1
ATOM 3658 C CA . LEU A 1 477 ? 28.995 4.261 -22.215 1.00 85.38 477 LEU A CA 1
ATOM 3659 C C . LEU A 1 477 ? 29.085 4.148 -20.691 1.00 85.38 477 LEU A C 1
ATOM 3661 O O . LEU A 1 477 ? 28.171 4.554 -19.981 1.00 85.38 477 LEU A O 1
ATOM 3665 N N . VAL A 1 478 ? 30.214 3.644 -20.186 1.00 86.56 478 VAL A N 1
ATOM 3666 C CA . VAL A 1 478 ? 30.453 3.488 -18.747 1.00 86.56 478 VAL A CA 1
ATOM 3667 C C . VAL A 1 478 ? 30.496 4.846 -18.049 1.00 86.56 478 VAL A C 1
ATOM 3669 O O . VAL A 1 478 ? 29.939 4.975 -16.964 1.00 86.56 478 VAL A O 1
ATOM 3672 N N . ARG A 1 479 ? 31.079 5.884 -18.668 1.00 86.56 479 ARG A N 1
ATOM 3673 C CA . ARG A 1 479 ? 31.014 7.249 -18.121 1.00 86.56 479 ARG A CA 1
ATOM 3674 C C . ARG A 1 479 ? 29.580 7.757 -18.000 1.00 86.56 479 ARG A C 1
ATOM 3676 O O . ARG A 1 479 ? 29.241 8.256 -16.936 1.00 86.56 479 ARG A O 1
ATOM 3683 N N . ALA A 1 480 ? 28.747 7.584 -19.028 1.00 87.25 480 ALA A N 1
ATOM 3684 C CA . ALA A 1 480 ? 27.336 7.980 -18.976 1.00 87.25 480 ALA A CA 1
ATOM 3685 C C . ALA A 1 480 ? 26.570 7.235 -17.865 1.00 87.25 480 ALA A C 1
ATOM 3687 O O . ALA A 1 480 ? 25.748 7.824 -17.165 1.00 87.25 480 ALA A O 1
ATOM 3688 N N . LEU A 1 481 ? 26.877 5.950 -17.660 1.00 88.94 481 LEU A N 1
ATOM 3689 C CA . LEU A 1 481 ? 26.293 5.137 -16.591 1.00 88.94 481 LEU A CA 1
ATOM 3690 C C . LEU A 1 481 ? 26.730 5.606 -15.192 1.00 88.94 481 LEU A C 1
ATOM 3692 O O . LEU A 1 481 ? 25.908 5.718 -14.290 1.00 88.94 481 LEU A O 1
ATOM 3696 N N . LEU A 1 482 ? 28.018 5.907 -15.002 1.00 87.25 482 LEU A N 1
ATOM 3697 C CA . LEU A 1 482 ? 28.543 6.413 -13.727 1.00 87.25 482 LEU A CA 1
ATOM 3698 C C . LEU A 1 482 ? 28.080 7.847 -13.430 1.00 87.25 482 LEU A C 1
ATOM 3700 O O . LEU A 1 482 ? 27.856 8.184 -12.270 1.00 87.25 482 LEU A O 1
ATOM 3704 N N . ALA A 1 483 ? 27.899 8.668 -14.467 1.00 87.25 483 ALA A N 1
ATOM 3705 C CA . ALA A 1 483 ? 27.350 10.020 -14.379 1.00 87.25 483 ALA A CA 1
ATOM 3706 C C . ALA A 1 483 ? 25.818 10.051 -14.221 1.00 87.25 483 ALA A C 1
ATOM 3708 O O . ALA A 1 483 ? 25.245 11.131 -14.114 1.00 87.25 483 ALA A O 1
ATOM 3709 N N . GLN A 1 484 ? 25.153 8.886 -14.195 1.00 87.88 484 GLN A N 1
ATOM 3710 C CA . GLN A 1 484 ? 23.695 8.755 -14.073 1.00 87.88 484 GLN A CA 1
ATOM 3711 C C . GLN A 1 484 ? 22.919 9.436 -15.217 1.00 87.88 484 GLN A C 1
ATOM 3713 O O . GLN A 1 484 ? 21.765 9.842 -15.063 1.00 87.88 484 GLN A O 1
ATOM 3718 N N . GLU A 1 485 ? 23.532 9.549 -16.396 1.00 89.25 485 GLU A N 1
ATOM 3719 C CA . GLU A 1 485 ? 22.857 9.964 -17.632 1.00 89.25 485 GLU A CA 1
ATOM 3720 C C . GLU A 1 485 ? 22.000 8.824 -18.201 1.00 89.25 485 GLU A C 1
ATOM 3722 O O . GLU A 1 485 ? 20.991 9.058 -18.869 1.00 89.25 485 GLU A O 1
ATOM 3727 N N . VAL A 1 486 ? 22.397 7.587 -17.900 1.00 91.88 486 VAL A N 1
ATOM 3728 C CA . VAL A 1 486 ? 21.690 6.344 -18.212 1.00 91.88 486 VAL A CA 1
ATOM 3729 C C . VAL A 1 486 ? 21.726 5.416 -17.002 1.00 91.88 486 VAL A C 1
ATOM 3731 O O . VAL A 1 486 ? 22.645 5.487 -16.191 1.00 91.88 486 VAL A O 1
ATOM 3734 N N . ASP A 1 487 ? 20.741 4.530 -16.900 1.00 91.06 487 ASP A N 1
ATOM 3735 C CA . ASP A 1 487 ? 20.545 3.649 -15.743 1.00 91.06 487 ASP A CA 1
ATOM 3736 C C . ASP A 1 487 ? 21.007 2.207 -16.041 1.00 91.06 487 ASP A C 1
ATOM 3738 O O . ASP A 1 487 ? 21.454 1.474 -15.156 1.00 91.06 487 ASP A O 1
ATOM 3742 N N . ILE A 1 488 ? 20.926 1.800 -17.315 1.00 93.75 488 ILE A N 1
ATOM 3743 C CA . ILE A 1 488 ? 21.319 0.477 -17.821 1.00 93.75 488 ILE A CA 1
ATOM 3744 C C . ILE A 1 488 ? 22.095 0.653 -19.130 1.00 93.75 488 ILE A C 1
ATOM 3746 O O . ILE A 1 488 ? 21.776 1.532 -19.927 1.00 93.75 488 ILE A O 1
ATOM 3750 N N . LEU A 1 489 ? 23.074 -0.210 -19.400 1.00 93.88 489 LEU A N 1
ATOM 3751 C CA . LEU A 1 489 ? 23.756 -0.301 -20.690 1.00 93.88 489 LEU A CA 1
ATOM 3752 C C . LEU A 1 489 ? 23.529 -1.655 -21.366 1.00 93.88 489 LEU A C 1
ATOM 3754 O O . LEU A 1 489 ? 23.540 -2.700 -20.712 1.00 93.88 489 LEU A O 1
ATOM 3758 N N . VAL A 1 490 ? 23.401 -1.642 -22.695 1.00 94.38 490 VAL A N 1
ATOM 3759 C CA . VAL A 1 490 ? 23.338 -2.856 -23.525 1.00 94.38 490 VAL A CA 1
ATOM 3760 C C . VAL A 1 490 ? 24.582 -2.962 -24.401 1.00 94.38 490 VAL A C 1
ATOM 3762 O O . VAL A 1 490 ? 24.860 -2.097 -25.232 1.00 94.38 490 VAL A O 1
ATOM 3765 N N . HIS A 1 491 ? 25.305 -4.072 -24.258 1.00 90.75 491 HIS A N 1
ATOM 3766 C CA . HIS A 1 491 ? 26.543 -4.354 -24.979 1.00 90.75 491 HIS A CA 1
ATOM 3767 C C . HIS A 1 491 ? 26.441 -5.627 -25.816 1.00 90.75 491 HIS A C 1
ATOM 3769 O O . HIS A 1 491 ? 25.747 -6.582 -25.470 1.00 90.75 491 HIS A O 1
ATOM 3775 N N . SER A 1 492 ? 27.239 -5.698 -26.883 1.00 90.12 492 SER A N 1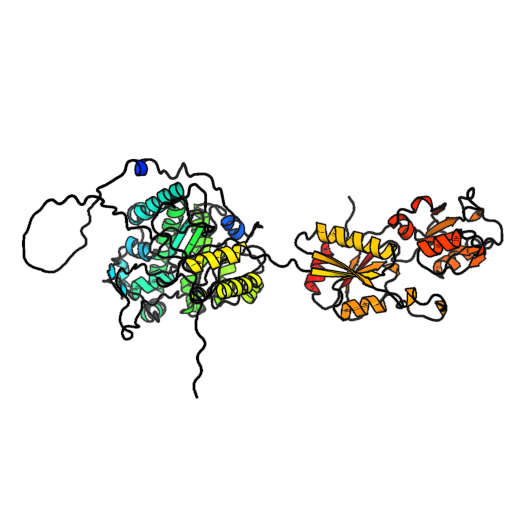
ATOM 3776 C CA . SER A 1 492 ? 27.667 -6.999 -27.401 1.00 90.12 492 SER A CA 1
ATOM 3777 C C . SER A 1 492 ? 28.685 -7.581 -26.421 1.00 90.12 492 SER A C 1
ATOM 3779 O O . SER A 1 492 ? 29.722 -6.968 -26.195 1.00 90.12 492 SER A O 1
ATOM 3781 N N . LEU A 1 493 ? 28.419 -8.759 -25.848 1.00 90.00 493 LEU A N 1
ATOM 3782 C CA . LEU A 1 493 ? 29.217 -9.288 -24.732 1.00 90.00 493 LEU A CA 1
ATOM 3783 C C . LEU A 1 493 ? 30.702 -9.474 -25.090 1.00 90.00 493 LEU A C 1
ATOM 3785 O O . LEU A 1 493 ? 31.569 -9.283 -24.251 1.00 90.00 493 LEU A O 1
ATOM 3789 N N . LYS A 1 494 ? 31.012 -9.804 -26.350 1.00 87.12 494 LYS A N 1
ATOM 3790 C CA . LYS A 1 494 ? 32.400 -9.918 -26.839 1.00 87.12 494 LYS A CA 1
ATOM 3791 C C . LYS A 1 494 ? 33.197 -8.608 -26.831 1.00 87.12 494 LYS A C 1
ATOM 3793 O O . LYS A 1 494 ? 34.414 -8.674 -26.958 1.00 87.12 494 LYS A O 1
ATOM 3798 N N . ASP A 1 495 ? 32.514 -7.466 -26.781 1.00 83.25 495 ASP A N 1
ATOM 3799 C CA . ASP A 1 495 ? 33.135 -6.141 -26.802 1.00 83.25 495 ASP A CA 1
ATOM 3800 C C . ASP A 1 495 ? 33.348 -5.606 -25.374 1.00 83.25 495 ASP A C 1
ATOM 3802 O O . ASP A 1 495 ? 33.941 -4.544 -25.209 1.00 83.25 495 ASP A O 1
ATOM 3806 N N . LEU A 1 496 ? 32.873 -6.326 -24.347 1.00 82.19 496 LEU A N 1
ATOM 3807 C CA . LEU A 1 496 ? 33.166 -6.009 -22.953 1.00 82.19 496 LEU A CA 1
ATOM 3808 C C . LEU A 1 496 ? 34.559 -6.536 -22.562 1.00 82.19 496 LEU A C 1
ATOM 3810 O O . LEU A 1 496 ? 34.937 -7.640 -22.970 1.00 82.19 496 LEU A O 1
ATOM 3814 N N . PRO A 1 497 ? 35.326 -5.776 -21.759 1.00 79.69 497 PRO A N 1
ATOM 3815 C CA . PRO A 1 497 ? 36.577 -6.262 -21.187 1.00 79.69 497 PRO A CA 1
ATOM 3816 C C . PRO A 1 497 ? 36.326 -7.427 -20.219 1.00 79.69 497 PRO A C 1
ATOM 3818 O O . PRO A 1 497 ? 35.269 -7.521 -19.597 1.00 79.69 497 PRO A O 1
ATOM 3821 N N . SER A 1 498 ? 37.325 -8.301 -20.050 1.00 77.69 498 SER A N 1
ATOM 3822 C CA . SER A 1 498 ? 37.251 -9.438 -19.116 1.00 77.69 498 SER A CA 1
ATOM 3823 C C . SER A 1 498 ? 37.067 -9.008 -17.656 1.00 77.69 498 SER A C 1
ATOM 3825 O O . SER A 1 498 ? 36.514 -9.761 -16.861 1.00 77.69 498 SER A O 1
ATOM 3827 N N . THR A 1 499 ? 37.515 -7.796 -17.319 1.00 77.69 499 THR A N 1
ATOM 3828 C CA . THR A 1 499 ? 37.295 -7.156 -16.021 1.00 77.69 499 THR A CA 1
ATOM 3829 C C . THR A 1 499 ? 36.340 -5.987 -16.219 1.00 77.69 499 THR A C 1
ATOM 3831 O O . THR A 1 499 ? 36.652 -5.057 -16.963 1.00 77.69 499 THR A O 1
ATOM 3834 N N . ILE A 1 500 ? 35.178 -6.037 -15.567 1.00 79.81 500 ILE A N 1
ATOM 3835 C CA . ILE A 1 500 ? 34.173 -4.969 -15.618 1.00 79.81 500 ILE A CA 1
ATOM 3836 C C . ILE A 1 500 ? 34.674 -3.745 -14.838 1.00 79.81 500 ILE A C 1
ATOM 3838 O O . ILE A 1 500 ? 35.381 -3.879 -13.838 1.00 79.81 500 ILE A O 1
ATOM 3842 N N . SER A 1 501 ? 34.328 -2.545 -15.312 1.00 79.62 501 SER A N 1
ATOM 3843 C CA . SER A 1 501 ? 34.754 -1.283 -14.705 1.00 79.62 501 SER A CA 1
ATOM 3844 C C . SER A 1 501 ? 34.320 -1.180 -13.232 1.00 79.62 501 SER A C 1
ATOM 3846 O O . SER A 1 501 ? 33.165 -1.497 -12.924 1.00 79.62 501 SER A O 1
ATOM 3848 N N . PRO A 1 502 ? 35.198 -0.705 -12.325 1.00 77.94 502 PRO A N 1
ATOM 3849 C CA . PRO A 1 502 ? 34.862 -0.533 -10.914 1.00 77.94 502 PRO A CA 1
ATOM 3850 C C . PRO A 1 502 ? 33.575 0.276 -10.714 1.00 77.94 502 PRO A C 1
ATOM 3852 O O . PRO A 1 502 ? 33.343 1.266 -11.405 1.00 77.94 502 PRO A O 1
ATOM 3855 N N . GLY A 1 503 ? 32.734 -0.159 -9.774 1.00 79.50 503 GLY A N 1
ATOM 3856 C CA . GLY A 1 503 ? 31.448 0.483 -9.482 1.00 79.50 503 GLY A CA 1
ATOM 3857 C C . GLY A 1 503 ? 30.305 0.103 -10.428 1.00 79.50 503 GLY A C 1
ATOM 3858 O O . GLY A 1 503 ? 29.186 0.551 -10.217 1.00 79.50 503 GLY A O 1
ATOM 3859 N N . THR A 1 504 ? 30.544 -0.739 -11.434 1.00 86.81 504 THR A N 1
ATOM 3860 C CA . THR A 1 504 ? 29.494 -1.270 -12.316 1.00 86.81 504 THR A CA 1
ATOM 3861 C C . THR A 1 504 ? 29.430 -2.791 -12.237 1.00 86.81 504 THR A C 1
ATOM 3863 O O . THR A 1 504 ? 30.400 -3.442 -11.848 1.00 86.81 504 THR A O 1
ATOM 3866 N N . GLN A 1 505 ? 28.297 -3.372 -12.623 1.00 88.94 505 GLN A N 1
ATOM 3867 C CA . GLN A 1 505 ? 28.088 -4.818 -12.582 1.00 88.94 505 GLN A CA 1
ATOM 3868 C C . GLN A 1 505 ? 27.387 -5.310 -13.847 1.00 88.94 505 GLN A C 1
ATOM 3870 O O . GLN A 1 505 ? 26.545 -4.619 -14.416 1.00 88.94 505 GLN A O 1
ATOM 3875 N N . LEU A 1 506 ? 27.706 -6.531 -14.279 1.00 89.81 506 LEU A N 1
ATOM 3876 C CA . LEU A 1 506 ? 26.926 -7.232 -15.294 1.00 89.81 506 LEU A CA 1
ATOM 3877 C C . LEU A 1 506 ? 25.663 -7.813 -14.640 1.00 89.81 506 LEU A C 1
ATOM 3879 O O . LEU A 1 506 ? 25.748 -8.759 -13.860 1.00 89.81 506 LEU A O 1
ATOM 3883 N N . ALA A 1 507 ? 24.506 -7.228 -14.941 1.00 90.62 507 ALA A N 1
ATOM 3884 C CA . ALA A 1 507 ? 23.214 -7.624 -14.388 1.00 90.62 507 ALA A CA 1
ATOM 3885 C C . ALA A 1 507 ? 22.632 -8.860 -15.076 1.00 90.62 507 ALA A C 1
ATOM 3887 O O . ALA A 1 507 ? 22.024 -9.705 -14.426 1.00 90.62 507 ALA A O 1
ATOM 3888 N N . ALA A 1 508 ? 22.806 -8.967 -16.395 1.00 91.62 508 ALA A N 1
ATOM 3889 C CA . ALA A 1 508 ? 22.282 -10.088 -17.159 1.00 91.62 508 ALA A CA 1
ATOM 3890 C C . ALA A 1 508 ? 23.108 -10.383 -18.412 1.00 91.62 508 ALA A C 1
ATOM 3892 O O . ALA A 1 508 ? 23.730 -9.497 -19.003 1.00 91.62 508 ALA A O 1
ATOM 3893 N N . ILE A 1 509 ? 23.060 -11.643 -18.844 1.00 91.56 509 ILE A N 1
ATOM 3894 C CA . ILE A 1 509 ? 23.542 -12.080 -20.153 1.00 91.56 509 ILE A CA 1
ATOM 3895 C C . ILE A 1 509 ? 22.344 -12.615 -20.928 1.00 91.56 509 ILE A C 1
ATOM 3897 O O . ILE A 1 509 ? 21.705 -13.580 -20.505 1.00 91.56 509 ILE A O 1
ATOM 3901 N N . GLY A 1 510 ? 22.051 -11.975 -22.058 1.00 86.62 510 GLY A N 1
ATOM 3902 C CA . GLY A 1 510 ? 20.983 -12.400 -22.953 1.00 86.62 510 GLY A CA 1
ATOM 3903 C C . GLY A 1 510 ? 21.323 -13.695 -23.705 1.00 86.62 510 GLY A C 1
ATOM 3904 O O . GLY A 1 510 ? 22.496 -14.083 -23.780 1.00 86.62 510 GLY A O 1
ATOM 3905 N N . PRO A 1 511 ? 20.317 -14.347 -24.316 1.00 87.62 511 PRO A N 1
ATOM 3906 C CA . PRO A 1 511 ? 20.511 -15.542 -25.123 1.00 87.62 511 PRO A CA 1
ATOM 3907 C C . PRO A 1 511 ? 21.508 -15.287 -26.256 1.00 87.62 511 PRO A C 1
ATOM 3909 O O . PRO A 1 511 ? 21.615 -14.188 -26.818 1.00 87.62 511 PRO A O 1
ATOM 3912 N N . ARG A 1 512 ? 22.274 -16.330 -26.564 1.00 90.31 512 ARG A N 1
ATOM 3913 C CA . ARG A 1 512 ? 23.317 -16.293 -27.581 1.00 90.31 512 ARG A CA 1
ATOM 3914 C C . ARG A 1 512 ? 22.704 -16.586 -28.947 1.00 90.31 512 ARG A C 1
ATOM 3916 O O . ARG A 1 512 ? 22.158 -17.660 -29.153 1.00 90.31 512 ARG A O 1
ATOM 3923 N N . GLU A 1 513 ? 22.848 -15.636 -29.859 1.00 93.00 513 GLU A N 1
ATOM 3924 C CA . GLU A 1 513 ? 22.632 -15.848 -31.294 1.00 93.00 513 GLU A CA 1
ATOM 3925 C C . GLU A 1 513 ? 23.785 -16.670 -31.899 1.00 93.00 513 GLU A C 1
ATOM 3927 O O . GLU A 1 513 ? 24.839 -16.757 -31.264 1.00 93.00 513 GLU A O 1
ATOM 3932 N N . ASP A 1 514 ? 23.642 -17.206 -33.118 1.00 94.75 514 ASP A N 1
ATOM 3933 C CA . ASP A 1 514 ? 24.693 -17.993 -33.785 1.00 94.75 514 ASP A CA 1
ATOM 3934 C C . ASP A 1 514 ? 26.087 -17.336 -33.649 1.00 94.75 514 ASP A C 1
ATOM 3936 O O . ASP A 1 514 ? 26.346 -16.242 -34.183 1.00 94.75 514 ASP A O 1
ATOM 3940 N N . PRO A 1 515 ? 27.008 -17.973 -32.902 1.00 95.19 515 PRO A N 1
ATOM 3941 C CA . PRO A 1 515 ? 28.278 -17.366 -32.578 1.00 95.19 515 PRO A CA 1
ATOM 3942 C C . PRO A 1 515 ? 29.311 -17.548 -33.689 1.00 95.19 515 PRO A C 1
ATOM 3944 O O . PRO A 1 515 ? 30.399 -16.987 -33.561 1.00 95.19 515 PRO A O 1
ATOM 3947 N N . ARG A 1 516 ? 29.029 -18.304 -34.757 1.00 96.75 516 ARG A N 1
ATOM 3948 C CA . ARG A 1 516 ? 29.987 -18.585 -35.832 1.00 96.75 516 ARG A CA 1
ATOM 3949 C C . ARG A 1 516 ? 30.412 -17.314 -36.567 1.00 96.75 516 ARG A C 1
ATOM 3951 O O . ARG A 1 516 ? 29.712 -16.297 -36.610 1.00 96.75 516 ARG A O 1
ATOM 3958 N N . ASP A 1 517 ? 31.608 -17.372 -37.138 1.00 97.31 517 ASP A N 1
ATOM 3959 C CA . ASP A 1 517 ? 32.027 -16.397 -38.135 1.00 97.31 517 ASP A CA 1
ATOM 3960 C C . ASP A 1 517 ? 31.518 -16.833 -39.515 1.00 97.31 517 ASP A C 1
ATOM 3962 O O . ASP A 1 517 ? 31.404 -18.022 -39.809 1.00 97.31 517 ASP A O 1
ATOM 3966 N N . VAL A 1 518 ? 31.181 -15.859 -40.349 1.00 97.50 518 VAL A N 1
ATOM 3967 C CA . VAL A 1 518 ? 30.597 -16.070 -41.676 1.00 97.50 518 VAL A CA 1
ATOM 3968 C C . VAL A 1 518 ? 31.359 -15.286 -42.720 1.00 97.50 518 VAL A C 1
ATOM 3970 O O . VAL A 1 518 ? 31.938 -14.234 -42.425 1.00 97.50 518 VAL A O 1
ATOM 3973 N N . VAL A 1 519 ? 31.327 -15.796 -43.943 1.00 97.25 519 VAL A N 1
ATOM 3974 C CA . VAL A 1 519 ? 31.885 -15.144 -45.119 1.00 97.25 519 VAL A CA 1
ATOM 3975 C C . VAL A 1 519 ? 30.753 -14.535 -45.934 1.00 97.25 519 VAL A C 1
ATOM 3977 O O . VAL A 1 519 ? 29.747 -15.187 -46.213 1.00 97.25 519 VAL A O 1
ATOM 3980 N N . VAL A 1 520 ? 30.926 -13.273 -46.310 1.00 97.06 520 VAL A N 1
ATOM 3981 C CA . VAL A 1 520 ? 30.089 -12.582 -47.293 1.00 97.06 520 VAL A CA 1
ATOM 3982 C C . VAL A 1 520 ? 30.943 -12.377 -48.534 1.00 97.06 520 VAL A C 1
ATOM 3984 O O . VAL A 1 520 ? 31.954 -11.678 -48.458 1.00 97.06 520 VAL A O 1
ATOM 3987 N N . PHE A 1 521 ? 30.559 -12.985 -49.652 1.00 96.25 521 PHE A N 1
ATOM 3988 C CA . PHE A 1 521 ? 31.267 -12.835 -50.922 1.00 96.25 521 PHE A CA 1
ATOM 3989 C C . PHE A 1 521 ? 30.838 -11.553 -51.639 1.00 96.25 521 PHE A C 1
ATOM 3991 O O . PHE A 1 521 ? 29.691 -11.110 -51.532 1.00 96.25 521 PHE A O 1
ATOM 3998 N N . HIS A 1 522 ? 31.774 -10.949 -52.365 1.00 94.88 522 HIS A N 1
ATOM 3999 C CA . HIS A 1 522 ? 31.473 -9.876 -53.303 1.00 94.88 522 HIS A CA 1
ATOM 4000 C C . HIS A 1 522 ? 30.567 -10.410 -54.429 1.00 94.88 522 HIS A C 1
ATOM 4002 O O . HIS A 1 522 ? 30.723 -11.549 -54.857 1.00 94.88 522 HIS A O 1
ATOM 4008 N N . HIS A 1 523 ? 29.662 -9.586 -54.969 1.00 89.88 523 HIS A N 1
ATOM 4009 C CA . HIS A 1 523 ? 28.713 -9.995 -56.021 1.00 89.88 523 HIS A CA 1
ATOM 4010 C C . HIS A 1 523 ? 29.385 -10.577 -57.282 1.00 89.88 523 HIS A C 1
ATOM 4012 O O . HIS A 1 523 ? 28.874 -11.525 -57.860 1.00 89.88 523 HIS A O 1
ATOM 4018 N N . ARG A 1 524 ? 30.568 -10.067 -57.661 1.00 89.19 524 ARG A N 1
ATOM 4019 C CA . ARG A 1 524 ? 31.474 -10.646 -58.679 1.00 89.19 524 ARG A CA 1
ATOM 4020 C C . ARG A 1 524 ? 31.779 -12.151 -58.519 1.00 89.19 524 ARG A C 1
ATOM 4022 O O . ARG A 1 524 ? 32.174 -12.779 -59.489 1.00 89.19 524 ARG A O 1
ATOM 4029 N N . HIS A 1 525 ? 31.605 -12.705 -57.319 1.00 89.62 525 HIS A N 1
ATOM 4030 C CA . HIS A 1 525 ? 31.830 -14.112 -56.970 1.00 89.62 525 HIS A CA 1
ATOM 4031 C C . HIS A 1 525 ? 30.510 -14.819 -56.603 1.00 89.62 525 HIS A C 1
ATOM 4033 O O . HIS A 1 525 ? 30.486 -15.655 -55.705 1.00 89.62 525 HIS A O 1
ATOM 4039 N N . SER A 1 526 ? 29.389 -14.473 -57.250 1.00 83.06 526 SER A N 1
ATOM 4040 C CA . SER A 1 526 ? 28.036 -14.966 -56.908 1.00 83.06 526 SER A CA 1
ATOM 4041 C C . SER A 1 526 ? 27.888 -16.495 -56.907 1.00 83.06 526 SER A C 1
ATOM 4043 O O . SER A 1 526 ? 27.109 -17.041 -56.113 1.00 83.06 526 SER A O 1
ATOM 4045 N N . GLU A 1 527 ? 28.653 -17.170 -57.765 1.00 87.06 527 GLU A N 1
ATOM 4046 C CA . GLU A 1 527 ? 28.695 -18.631 -57.915 1.00 87.06 527 GLU A CA 1
ATOM 4047 C C . GLU A 1 527 ? 29.500 -19.329 -56.804 1.00 87.06 527 GLU A C 1
ATOM 4049 O O . GLU A 1 527 ? 29.318 -20.518 -56.548 1.00 87.06 527 GLU A O 1
ATOM 4054 N N . ILE A 1 528 ? 30.377 -18.600 -56.107 1.00 89.69 528 ILE A N 1
ATOM 4055 C CA . ILE A 1 528 ? 31.238 -19.153 -55.060 1.00 89.69 528 ILE A CA 1
ATOM 4056 C C . ILE A 1 528 ? 30.455 -19.262 -53.751 1.00 89.69 528 ILE A C 1
ATOM 4058 O O . ILE A 1 528 ? 29.840 -18.297 -53.288 1.00 89.69 528 ILE A O 1
ATOM 4062 N N . LYS A 1 529 ? 30.493 -20.450 -53.137 1.00 88.06 529 LYS A N 1
ATOM 4063 C CA . LYS A 1 529 ? 29.846 -20.738 -51.842 1.00 88.06 529 LYS A CA 1
ATOM 4064 C C . LYS A 1 529 ? 30.835 -21.152 -50.756 1.00 88.06 529 LYS A C 1
ATOM 4066 O O . LYS A 1 529 ? 30.467 -21.193 -49.586 1.00 88.06 529 LYS A O 1
ATOM 4071 N N . ASP A 1 530 ? 32.086 -21.416 -51.122 1.00 92.25 530 ASP A N 1
ATOM 4072 C CA . ASP A 1 530 ? 33.143 -21.778 -50.186 1.00 92.25 530 ASP A CA 1
ATOM 4073 C C . ASP A 1 530 ? 34.361 -20.867 -50.356 1.00 92.25 530 ASP A C 1
ATOM 4075 O O . ASP A 1 530 ? 34.836 -20.629 -51.465 1.00 92.25 530 ASP A O 1
ATOM 4079 N N . LEU A 1 531 ? 34.900 -20.379 -49.240 1.00 93.12 531 LEU A N 1
ATOM 4080 C CA . LEU A 1 531 ? 36.115 -19.579 -49.198 1.00 93.12 531 LEU A CA 1
ATOM 4081 C C . LEU A 1 531 ? 37.310 -20.291 -49.859 1.00 93.12 531 LEU A C 1
ATOM 4083 O O . LEU A 1 531 ? 38.167 -19.618 -50.427 1.00 93.12 531 LEU A O 1
ATOM 4087 N N . ALA A 1 532 ? 37.347 -21.630 -49.851 1.00 92.50 532 ALA A N 1
ATOM 4088 C CA . ALA A 1 532 ? 38.375 -22.422 -50.532 1.00 92.50 532 ALA A CA 1
ATOM 4089 C C . ALA A 1 532 ? 38.381 -22.253 -52.063 1.00 92.50 532 ALA A C 1
ATOM 4091 O O . ALA A 1 532 ? 39.415 -22.474 -52.690 1.00 92.50 532 ALA A O 1
ATOM 4092 N N . GLN A 1 533 ? 37.244 -21.875 -52.658 1.00 94.19 533 GLN A N 1
ATOM 4093 C CA . GLN A 1 533 ? 37.068 -21.736 -54.109 1.00 94.19 533 GLN A CA 1
ATOM 4094 C C . GLN A 1 533 ? 37.528 -20.370 -54.639 1.00 94.19 533 GLN A C 1
ATOM 4096 O O . GLN A 1 533 ? 37.560 -20.168 -55.852 1.00 94.19 533 GLN A O 1
ATOM 4101 N N . LEU A 1 534 ? 37.864 -19.419 -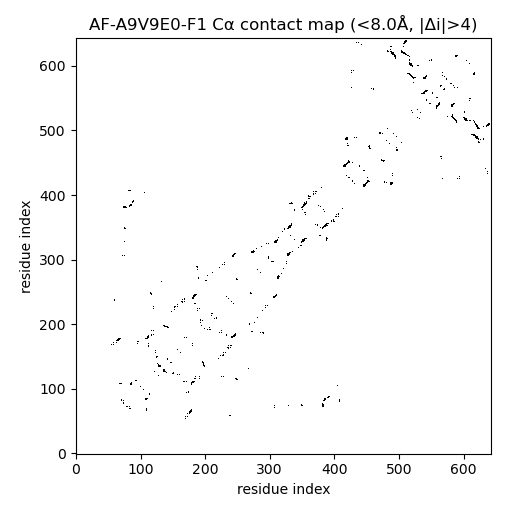53.759 1.00 93.94 534 LEU A N 1
ATOM 4102 C CA . LEU A 1 534 ? 38.381 -18.122 -54.187 1.00 93.94 534 LEU A CA 1
ATOM 4103 C C . LEU A 1 534 ? 39.752 -18.272 -54.873 1.00 93.94 534 LEU A C 1
ATOM 4105 O O . LEU A 1 534 ? 40.577 -19.079 -54.433 1.00 93.94 534 LEU A O 1
ATOM 4109 N N . PRO A 1 535 ? 40.030 -17.472 -55.921 1.00 92.88 535 PRO A N 1
ATOM 4110 C CA . PRO A 1 535 ? 41.303 -17.533 -56.625 1.00 92.88 535 PRO A CA 1
ATOM 4111 C C . PRO A 1 535 ? 42.469 -17.142 -55.709 1.00 92.88 535 PRO A C 1
ATOM 4113 O O . PRO A 1 535 ? 42.330 -16.328 -54.792 1.00 92.88 535 PRO A O 1
ATOM 4116 N N . ALA A 1 536 ? 43.649 -17.705 -55.983 1.00 93.25 536 ALA A N 1
ATOM 4117 C CA . ALA A 1 536 ? 44.863 -17.366 -55.249 1.00 93.25 536 ALA A CA 1
ATOM 4118 C C . ALA A 1 536 ? 45.130 -15.851 -55.310 1.00 93.25 536 ALA A C 1
ATOM 4120 O O . ALA A 1 536 ? 45.048 -15.228 -56.367 1.00 93.25 536 ALA A O 1
ATOM 4121 N N . GLY A 1 537 ? 45.444 -15.256 -54.160 1.00 93.44 537 GLY A N 1
ATOM 4122 C CA . GLY A 1 537 ? 45.646 -13.816 -54.013 1.00 93.44 537 GLY A CA 1
ATOM 4123 C C . GLY A 1 537 ? 44.382 -12.998 -53.724 1.00 93.44 537 GLY A C 1
ATOM 4124 O O . GLY A 1 537 ? 44.530 -11.809 -53.433 1.00 93.44 537 GLY A O 1
ATOM 4125 N N . ALA A 1 538 ? 43.184 -13.603 -53.734 1.00 95.94 538 ALA A N 1
ATOM 4126 C CA . ALA A 1 538 ? 41.934 -12.921 -53.385 1.00 95.94 538 ALA A CA 1
ATOM 4127 C C . ALA A 1 538 ? 41.975 -12.317 -51.970 1.00 95.94 538 ALA A C 1
ATOM 4129 O O . ALA A 1 538 ? 42.578 -12.878 -51.048 1.00 95.94 538 ALA A O 1
ATOM 4130 N N . VAL A 1 539 ? 41.328 -11.164 -51.797 1.00 96.44 539 VAL A N 1
ATOM 4131 C CA . VAL A 1 539 ? 41.429 -10.328 -50.596 1.00 96.44 539 VAL A CA 1
ATOM 4132 C C . VAL A 1 539 ? 40.201 -10.486 -49.700 1.00 96.44 539 VAL A C 1
ATOM 4134 O O . VAL A 1 539 ? 39.099 -10.038 -50.019 1.00 96.44 539 VAL A O 1
ATOM 4137 N N . VAL A 1 540 ? 40.406 -11.052 -48.510 1.00 97.06 540 VAL A N 1
ATOM 4138 C CA . VAL A 1 540 ? 39.384 -11.208 -47.470 1.00 97.06 540 VAL A CA 1
ATOM 4139 C C . VAL A 1 540 ? 39.511 -10.095 -46.425 1.00 97.06 540 VAL A C 1
ATOM 4141 O O . VAL A 1 540 ? 40.516 -9.967 -45.719 1.00 97.06 540 VAL A O 1
ATOM 4144 N N . GLY A 1 541 ? 38.462 -9.288 -46.284 1.00 96.12 541 GLY A N 1
ATOM 4145 C CA . GLY A 1 541 ? 38.407 -8.175 -45.342 1.00 96.12 541 GLY A CA 1
ATOM 4146 C C . GLY A 1 541 ? 38.061 -8.605 -43.913 1.00 96.12 541 GLY A C 1
ATOM 4147 O O . GLY A 1 541 ? 36.960 -9.088 -43.636 1.00 96.12 541 GLY A O 1
ATOM 4148 N N . THR A 1 542 ? 38.971 -8.367 -42.964 1.00 93.50 542 THR A N 1
ATOM 4149 C CA . THR A 1 542 ? 38.711 -8.469 -41.518 1.00 93.50 542 THR A CA 1
ATOM 4150 C C . THR A 1 542 ? 39.729 -7.667 -40.704 1.00 93.50 542 THR A C 1
ATOM 4152 O O . THR A 1 542 ? 40.934 -7.766 -40.905 1.00 93.50 542 THR A O 1
ATOM 4155 N N . SER A 1 543 ? 39.258 -6.883 -39.729 1.00 89.00 543 SER A N 1
ATOM 4156 C CA . SER A 1 543 ? 40.131 -6.225 -38.735 1.00 89.00 543 SER A CA 1
ATOM 4157 C C . SER A 1 543 ? 40.314 -7.031 -37.445 1.00 89.00 543 SER A C 1
ATOM 4159 O O . SER A 1 543 ? 40.979 -6.564 -36.529 1.00 89.00 543 SER A O 1
ATOM 4161 N N . SER A 1 544 ? 39.724 -8.225 -37.337 1.00 89.44 544 SER A N 1
ATOM 4162 C CA . SER A 1 544 ? 39.932 -9.095 -36.176 1.00 89.44 544 SER A CA 1
ATOM 4163 C C . SER A 1 544 ? 41.240 -9.866 -36.331 1.00 89.44 544 SER A C 1
ATOM 4165 O O . SER A 1 544 ? 41.375 -10.671 -37.254 1.00 89.44 544 SER A O 1
ATOM 4167 N N . THR A 1 545 ? 42.172 -9.669 -35.396 1.00 90.38 545 THR A N 1
ATOM 4168 C CA . THR A 1 545 ? 43.436 -10.421 -35.322 1.00 90.38 545 THR A CA 1
ATOM 4169 C C . THR A 1 545 ? 43.187 -11.926 -35.224 1.00 90.38 545 THR A C 1
ATOM 4171 O O . THR A 1 545 ? 43.814 -12.691 -35.951 1.00 90.38 545 THR A O 1
ATOM 4174 N N . ARG A 1 546 ? 42.194 -12.336 -34.420 1.00 93.00 546 ARG A N 1
ATOM 4175 C CA . ARG A 1 546 ? 41.726 -13.725 -34.289 1.00 93.00 546 ARG A CA 1
ATOM 4176 C C . ARG A 1 546 ? 41.324 -14.330 -35.633 1.00 93.00 546 ARG A C 1
ATOM 4178 O O . ARG A 1 546 ? 41.856 -15.368 -36.013 1.00 93.00 546 ARG A O 1
ATOM 4185 N N . ARG A 1 547 ? 40.400 -13.682 -36.354 1.00 95.00 547 ARG A N 1
ATOM 4186 C CA . ARG A 1 547 ? 39.928 -14.177 -37.660 1.00 95.00 547 ARG A CA 1
ATOM 4187 C C . ARG A 1 547 ? 41.068 -14.240 -38.662 1.00 95.00 547 ARG A C 1
ATOM 4189 O O . ARG A 1 547 ? 41.211 -15.242 -39.341 1.00 95.00 547 ARG A O 1
ATOM 4196 N N . ARG A 1 548 ? 41.894 -13.191 -38.723 1.00 94.44 548 ARG A N 1
ATOM 4197 C CA . ARG A 1 548 ? 43.031 -13.131 -39.644 1.00 94.44 548 ARG A CA 1
ATOM 4198 C C . ARG A 1 548 ? 44.015 -14.274 -39.403 1.00 94.44 548 ARG A C 1
ATOM 4200 O O . ARG A 1 548 ? 44.398 -14.926 -40.358 1.00 94.44 548 ARG A O 1
ATOM 4207 N N . ALA A 1 549 ? 44.393 -14.532 -38.151 1.00 94.50 549 ALA A N 1
ATOM 4208 C CA . ALA A 1 549 ? 45.328 -15.606 -37.820 1.00 94.50 549 ALA A CA 1
ATOM 4209 C C . ALA A 1 549 ? 44.762 -16.994 -38.163 1.00 94.50 549 ALA A C 1
ATOM 4211 O O . ALA A 1 549 ? 45.441 -17.791 -38.801 1.00 94.50 549 ALA A O 1
ATOM 4212 N N . GLN A 1 550 ? 43.508 -17.263 -37.785 1.00 96.44 550 GLN A N 1
ATOM 4213 C CA . GLN A 1 550 ? 42.862 -18.557 -38.034 1.00 96.44 550 GLN A CA 1
ATOM 4214 C C . GLN A 1 550 ? 42.641 -18.814 -39.531 1.00 96.44 550 GLN A C 1
ATOM 4216 O O . GLN A 1 550 ? 42.937 -19.898 -40.024 1.00 96.44 550 GLN A O 1
ATOM 4221 N N . LEU A 1 551 ? 42.176 -17.804 -40.271 1.00 95.62 551 LEU A N 1
ATOM 4222 C CA . LEU A 1 551 ? 41.912 -17.936 -41.702 1.00 95.62 551 LEU A CA 1
ATOM 4223 C C . LEU A 1 551 ? 43.192 -17.971 -42.538 1.00 95.62 551 LEU A C 1
ATOM 4225 O O . LEU A 1 551 ? 43.238 -18.725 -43.498 1.00 95.62 551 LEU A O 1
ATOM 4229 N N . ALA A 1 552 ? 44.235 -17.221 -42.174 1.00 94.12 552 ALA A N 1
ATOM 4230 C CA . ALA A 1 552 ? 45.518 -17.294 -42.875 1.00 94.12 552 ALA A CA 1
ATOM 4231 C C . ALA A 1 552 ? 46.194 -18.662 -42.713 1.00 94.12 552 ALA A C 1
ATOM 4233 O O . ALA A 1 552 ? 46.863 -19.120 -43.632 1.00 94.12 552 ALA A O 1
ATOM 4234 N N . ALA A 1 553 ? 45.993 -19.329 -41.571 1.00 94.50 553 ALA A N 1
ATOM 4235 C CA . ALA A 1 553 ? 46.468 -20.694 -41.367 1.00 94.50 553 ALA A CA 1
ATOM 4236 C C . ALA A 1 553 ? 45.673 -21.721 -42.194 1.00 94.50 553 ALA A C 1
ATOM 4238 O O . ALA A 1 553 ? 46.260 -22.653 -42.733 1.00 94.50 553 ALA A O 1
ATOM 4239 N N . ALA A 1 554 ? 44.351 -21.553 -42.301 1.00 94.44 554 ALA A N 1
ATOM 4240 C CA . ALA A 1 554 ? 43.483 -22.476 -43.034 1.00 94.44 554 ALA A CA 1
ATOM 4241 C C . ALA A 1 554 ? 43.493 -22.262 -44.561 1.00 94.44 554 ALA A C 1
ATOM 4243 O O . ALA A 1 554 ? 43.278 -23.210 -45.311 1.00 94.44 554 ALA A O 1
ATOM 4244 N N . TYR A 1 555 ? 43.742 -21.032 -45.018 1.00 95.62 555 TYR A N 1
ATOM 4245 C CA . TYR A 1 555 ? 43.689 -20.627 -46.424 1.00 95.62 555 TYR A CA 1
ATOM 4246 C C . TYR A 1 555 ? 44.934 -19.801 -46.803 1.00 95.62 555 TYR A C 1
ATOM 4248 O O . TYR A 1 555 ? 44.831 -18.588 -47.025 1.00 95.62 555 TYR A O 1
ATOM 4256 N N . PRO A 1 556 ? 46.127 -20.426 -46.870 1.00 94.44 556 PRO A N 1
ATOM 4257 C CA . PRO A 1 556 ? 47.390 -19.730 -47.140 1.00 94.44 556 PRO A CA 1
ATOM 4258 C C . PRO A 1 556 ? 47.450 -19.079 -48.531 1.00 94.44 556 PRO A C 1
ATOM 4260 O O . PRO A 1 556 ? 48.266 -18.190 -48.763 1.00 94.44 556 PRO A O 1
ATOM 4263 N N . GLN A 1 557 ? 46.579 -19.493 -49.454 1.00 95.31 557 GLN A N 1
ATOM 4264 C CA . GLN A 1 557 ? 46.456 -18.922 -50.792 1.00 95.31 557 GLN A CA 1
ATOM 4265 C C . GLN A 1 557 ? 45.761 -17.549 -50.823 1.00 95.31 557 GLN A C 1
ATOM 4267 O O . GLN A 1 557 ? 45.807 -16.876 -51.852 1.00 95.31 557 GLN A O 1
ATOM 4272 N N . LEU A 1 558 ? 45.102 -17.127 -49.737 1.00 96.56 558 LEU A N 1
ATOM 4273 C CA . LEU A 1 558 ? 44.323 -15.885 -49.675 1.00 96.56 558 LEU A CA 1
ATOM 4274 C C . LEU A 1 558 ? 45.090 -14.752 -48.985 1.00 96.56 558 LEU A C 1
ATOM 4276 O O . LEU A 1 558 ? 45.934 -14.965 -48.114 1.00 96.56 558 LEU A O 1
ATOM 4280 N N . ARG A 1 559 ? 44.755 -13.511 -49.341 1.00 96.19 559 ARG A N 1
ATOM 4281 C CA . ARG A 1 559 ? 45.274 -12.295 -48.705 1.00 96.19 559 ARG A CA 1
ATOM 4282 C C . ARG A 1 559 ? 44.250 -11.721 -47.735 1.00 96.19 559 ARG A C 1
ATOM 4284 O O . ARG A 1 559 ? 43.055 -11.734 -48.000 1.00 96.19 559 ARG A O 1
ATOM 4291 N N . PHE A 1 560 ? 44.712 -11.153 -46.622 1.00 95.12 560 PHE A N 1
ATOM 4292 C CA . PHE A 1 560 ? 43.832 -10.581 -45.599 1.00 95.12 560 PHE A CA 1
ATOM 4293 C C . PHE A 1 560 ? 44.115 -9.100 -45.389 1.00 95.12 560 PHE A C 1
ATOM 4295 O O . PHE A 1 560 ? 45.232 -8.719 -45.037 1.00 95.12 560 PHE A O 1
ATOM 4302 N N . ALA A 1 561 ? 43.081 -8.274 -45.544 1.00 93.25 561 ALA A N 1
ATOM 4303 C CA . ALA A 1 561 ? 43.177 -6.824 -45.411 1.00 93.25 561 ALA A CA 1
ATOM 4304 C C . ALA A 1 561 ? 42.260 -6.291 -44.291 1.00 93.25 561 ALA A C 1
ATOM 4306 O O . ALA A 1 561 ? 41.179 -6.838 -44.045 1.00 93.25 561 ALA A O 1
ATOM 4307 N N . PRO A 1 562 ? 42.667 -5.231 -43.567 1.00 91.94 562 PRO A N 1
ATOM 4308 C CA . PRO A 1 562 ? 41.858 -4.661 -42.498 1.00 91.94 562 PRO A CA 1
ATOM 4309 C C . PRO A 1 562 ? 40.646 -3.906 -43.056 1.00 91.94 562 PRO A C 1
ATOM 4311 O O . PRO A 1 562 ? 40.795 -2.983 -43.845 1.00 91.94 562 PRO A O 1
ATOM 4314 N N . VAL A 1 563 ? 39.447 -4.208 -42.549 1.00 89.19 563 VAL A N 1
ATOM 4315 C CA . VAL A 1 563 ? 38.205 -3.513 -42.920 1.00 89.19 563 VAL A CA 1
ATOM 4316 C C . VAL A 1 563 ? 37.569 -2.819 -41.706 1.00 89.19 563 VAL A C 1
ATOM 4318 O O . VAL A 1 563 ? 37.111 -3.448 -40.747 1.00 89.19 563 VAL A O 1
ATOM 4321 N N . ARG A 1 564 ? 37.531 -1.482 -41.738 1.00 83.50 564 ARG A N 1
ATOM 4322 C CA . ARG A 1 564 ? 36.961 -0.649 -40.662 1.00 83.50 564 ARG A CA 1
ATOM 4323 C C . ARG A 1 564 ? 35.510 -0.263 -40.912 1.00 83.50 564 ARG A C 1
ATOM 4325 O O . ARG A 1 564 ? 35.110 -0.053 -42.058 1.00 83.50 564 ARG A O 1
ATOM 4332 N N . GLY A 1 565 ? 34.771 -0.088 -39.816 1.00 81.06 565 GLY A N 1
ATOM 4333 C CA . GLY A 1 565 ? 33.380 0.362 -39.803 1.00 81.06 565 GLY A CA 1
ATOM 4334 C C . GLY A 1 565 ? 32.424 -0.616 -39.111 1.00 81.06 565 GLY A C 1
ATOM 4335 O O . GLY A 1 565 ? 32.856 -1.658 -38.611 1.00 81.06 565 GLY A O 1
ATOM 4336 N N . ASN A 1 566 ? 31.135 -0.277 -39.075 1.00 86.38 566 ASN A N 1
ATOM 4337 C CA . ASN A 1 566 ? 30.050 -1.164 -38.650 1.00 86.38 566 ASN A CA 1
ATOM 4338 C C . ASN A 1 566 ? 29.654 -2.136 -39.783 1.00 86.38 566 ASN A C 1
ATOM 4340 O O . ASN A 1 566 ? 30.221 -2.086 -40.872 1.00 86.38 566 ASN A O 1
ATOM 4344 N N . VAL A 1 567 ? 28.704 -3.044 -39.536 1.00 90.31 567 VAL A N 1
ATOM 4345 C CA . VAL A 1 567 ? 28.294 -4.064 -40.524 1.00 90.31 567 VAL A CA 1
ATOM 4346 C C . VAL A 1 567 ? 27.907 -3.429 -41.865 1.00 90.31 567 VAL A C 1
ATOM 4348 O O . VAL A 1 567 ? 28.449 -3.817 -42.895 1.00 90.31 567 VAL A O 1
ATOM 4351 N N . MET A 1 568 ? 27.067 -2.392 -41.850 1.00 90.38 568 MET A N 1
ATOM 4352 C CA . MET A 1 568 ? 26.581 -1.743 -43.072 1.00 90.38 568 MET A CA 1
ATOM 4353 C C . MET A 1 568 ? 27.682 -1.013 -43.840 1.00 90.38 568 MET A C 1
ATOM 4355 O O . MET A 1 568 ? 27.721 -1.066 -45.066 1.00 90.38 568 MET A O 1
ATOM 4359 N N . THR A 1 569 ? 28.596 -0.323 -43.153 1.00 90.38 569 THR A N 1
ATOM 4360 C CA . THR A 1 569 ? 29.711 0.351 -43.838 1.00 90.38 569 THR A CA 1
ATOM 4361 C C . THR A 1 569 ? 30.715 -0.648 -44.402 1.00 90.38 569 THR A C 1
ATOM 4363 O O . THR A 1 569 ? 31.277 -0.392 -45.461 1.00 90.38 569 THR A O 1
ATOM 4366 N N . ARG A 1 570 ? 30.915 -1.800 -43.748 1.00 93.38 570 ARG A N 1
ATOM 4367 C CA . ARG A 1 570 ? 31.753 -2.881 -44.286 1.00 93.38 570 ARG A CA 1
ATOM 4368 C C . ARG A 1 570 ? 31.122 -3.515 -45.519 1.00 93.38 570 ARG A C 1
ATOM 4370 O O . ARG A 1 570 ? 31.817 -3.645 -46.514 1.00 93.38 570 ARG A O 1
ATOM 4377 N N . LEU A 1 571 ? 29.829 -3.844 -45.485 1.00 93.88 571 LEU A N 1
ATOM 4378 C CA . LEU A 1 571 ? 29.129 -4.392 -46.653 1.00 93.88 571 LEU A CA 1
ATOM 4379 C C . LEU A 1 571 ? 29.182 -3.432 -47.847 1.00 93.88 571 LEU A C 1
ATOM 4381 O O . LEU A 1 571 ? 29.516 -3.864 -48.938 1.00 93.88 571 LEU A O 1
ATOM 4385 N N . ARG A 1 572 ? 28.994 -2.122 -47.632 1.00 93.38 572 ARG A N 1
ATOM 4386 C CA . ARG A 1 572 ? 29.181 -1.124 -48.701 1.00 93.38 572 ARG A CA 1
ATOM 4387 C C . ARG A 1 572 ? 30.599 -1.114 -49.276 1.00 93.38 572 ARG A C 1
ATOM 4389 O O . ARG A 1 572 ? 30.749 -1.003 -50.480 1.00 93.38 572 ARG A O 1
ATOM 4396 N N . LYS A 1 573 ? 31.629 -1.253 -48.434 1.00 94.25 573 LYS A N 1
ATOM 4397 C CA . LYS A 1 573 ? 33.024 -1.367 -48.896 1.00 94.25 573 LYS A CA 1
ATOM 4398 C C . LYS A 1 573 ? 33.291 -2.657 -49.661 1.00 94.25 573 LYS A C 1
ATOM 4400 O O . LYS A 1 573 ? 34.149 -2.657 -50.528 1.00 94.25 573 LYS A O 1
ATOM 4405 N N . LEU A 1 574 ? 32.608 -3.745 -49.312 1.00 95.06 574 LEU A N 1
ATOM 4406 C CA . LEU A 1 574 ? 32.657 -4.970 -50.100 1.00 95.06 574 LEU A CA 1
ATOM 4407 C C . LEU A 1 574 ? 31.984 -4.752 -51.449 1.00 95.06 574 LEU A C 1
ATOM 4409 O O . LEU A 1 574 ? 32.545 -5.142 -52.450 1.00 95.06 574 LEU A O 1
ATOM 4413 N N . ASP A 1 575 ? 30.811 -4.129 -51.477 1.00 92.94 575 ASP A N 1
ATOM 4414 C CA . ASP A 1 575 ? 30.030 -3.976 -52.705 1.00 92.94 575 ASP A CA 1
ATOM 4415 C C . ASP A 1 575 ? 30.629 -2.932 -53.670 1.00 92.94 575 ASP A C 1
ATOM 4417 O O . ASP A 1 575 ? 30.341 -2.974 -54.863 1.00 92.94 575 ASP A O 1
ATOM 4421 N N . ASP A 1 576 ? 31.469 -2.020 -53.174 1.00 91.50 576 ASP A N 1
ATOM 4422 C CA . ASP A 1 576 ? 32.185 -1.018 -53.966 1.00 91.50 576 ASP A CA 1
ATOM 4423 C C . ASP A 1 576 ? 33.468 -1.605 -54.599 1.00 91.50 576 ASP A C 1
ATOM 4425 O O . ASP A 1 576 ? 34.440 -1.890 -53.879 1.00 91.50 576 ASP A O 1
ATOM 4429 N N . PRO A 1 577 ? 33.522 -1.730 -55.943 1.00 84.19 577 PRO A N 1
ATOM 4430 C CA . PRO A 1 577 ? 34.651 -2.328 -56.648 1.00 84.19 577 PRO A CA 1
ATOM 4431 C C . PRO A 1 577 ? 35.995 -1.637 -56.390 1.00 84.19 577 PRO A C 1
ATOM 4433 O O . PRO A 1 577 ? 37.029 -2.305 -56.469 1.00 84.19 577 PRO A O 1
ATOM 4436 N N . ALA A 1 578 ? 35.996 -0.341 -56.047 1.00 86.12 578 ALA A N 1
ATOM 4437 C CA . ALA A 1 578 ? 37.207 0.448 -55.826 1.00 86.12 578 ALA A CA 1
ATOM 4438 C C . ALA A 1 578 ? 38.006 0.009 -54.586 1.00 86.12 578 ALA A C 1
ATOM 4440 O O . ALA A 1 578 ? 39.200 0.285 -54.488 1.00 86.12 578 ALA A O 1
ATOM 4441 N N . ASN A 1 579 ? 37.373 -0.695 -53.640 1.00 86.44 579 ASN A N 1
ATOM 4442 C CA . ASN A 1 579 ? 38.026 -1.130 -52.402 1.00 86.44 579 ASN A CA 1
ATOM 4443 C C . ASN A 1 579 ? 38.735 -2.490 -52.517 1.00 86.44 579 ASN A C 1
ATOM 4445 O O . ASN A 1 579 ? 39.454 -2.871 -51.595 1.00 86.44 579 ASN A O 1
ATOM 4449 N N . GLY A 1 580 ? 38.530 -3.230 -53.615 1.00 88.94 580 GLY A N 1
ATOM 4450 C CA . GLY A 1 580 ? 39.286 -4.450 -53.922 1.00 88.94 580 GLY A CA 1
ATOM 4451 C C . GLY A 1 580 ? 39.077 -5.641 -52.974 1.00 88.94 580 GLY A C 1
ATOM 4452 O O . GLY A 1 580 ? 39.930 -6.521 -52.941 1.00 88.94 580 GLY A O 1
ATOM 4453 N N . TYR A 1 581 ? 37.990 -5.686 -52.195 1.00 95.38 581 TYR A N 1
ATOM 4454 C CA . TYR A 1 581 ? 37.659 -6.851 -51.364 1.00 95.38 581 TYR A CA 1
ATOM 4455 C C . TYR A 1 581 ? 36.910 -7.913 -52.179 1.00 95.38 581 TYR A C 1
ATOM 4457 O O . TYR A 1 581 ? 35.903 -7.610 -52.813 1.00 95.38 581 TYR A O 1
ATOM 4465 N N . ASP A 1 582 ? 37.345 -9.169 -52.098 1.00 96.12 582 ASP A N 1
ATOM 4466 C CA . ASP A 1 582 ? 36.656 -10.315 -52.708 1.00 96.12 582 ASP A CA 1
ATOM 4467 C C . ASP A 1 582 ? 35.645 -10.954 -51.750 1.00 96.12 582 ASP A C 1
ATOM 4469 O O . ASP A 1 582 ? 34.616 -11.487 -52.171 1.00 96.12 582 ASP A O 1
ATOM 4473 N N . ALA A 1 583 ? 35.911 -10.873 -50.445 1.00 96.94 583 ALA A N 1
ATOM 4474 C CA . ALA A 1 583 ? 35.004 -11.339 -49.404 1.00 96.94 583 ALA A CA 1
ATOM 4475 C C . ALA A 1 583 ? 35.219 -10.594 -48.079 1.00 96.94 583 ALA A C 1
ATOM 4477 O O . ALA A 1 583 ? 36.265 -9.990 -47.846 1.00 96.94 583 ALA A O 1
ATOM 4478 N N . LEU A 1 584 ? 34.252 -10.673 -47.165 1.00 97.44 584 LEU A N 1
ATOM 4479 C CA . LEU A 1 584 ? 34.378 -10.212 -45.780 1.00 97.44 584 LEU A CA 1
ATOM 4480 C C . LEU A 1 584 ? 34.143 -11.346 -44.795 1.00 97.44 584 LEU A C 1
ATOM 4482 O O . LEU A 1 584 ? 33.202 -12.114 -44.959 1.00 97.44 584 LEU A O 1
ATOM 4486 N N . CYS A 1 585 ? 34.909 -11.364 -43.703 1.00 96.75 585 CYS A N 1
ATOM 4487 C CA . CYS A 1 585 ? 34.630 -12.244 -42.570 1.00 96.75 585 CYS A CA 1
ATOM 4488 C C . CYS A 1 585 ? 33.974 -11.471 -41.410 1.00 96.75 585 CYS A C 1
ATOM 4490 O O . CYS A 1 585 ? 34.604 -10.641 -40.735 1.00 96.75 585 CYS A O 1
ATOM 4492 N N . LEU A 1 586 ? 32.691 -11.748 -41.160 1.00 95.94 586 LEU A N 1
ATOM 4493 C CA . LEU A 1 586 ? 31.836 -11.083 -40.169 1.00 95.94 586 LEU A CA 1
ATOM 4494 C C . LEU A 1 586 ? 31.306 -12.083 -39.125 1.00 95.94 586 LEU A C 1
ATOM 4496 O O . LEU A 1 586 ? 31.565 -13.273 -39.207 1.00 95.94 586 LEU A O 1
ATOM 4500 N N . ALA A 1 587 ? 30.633 -11.592 -38.078 1.00 94.94 587 ALA A N 1
ATOM 4501 C CA . ALA A 1 587 ? 29.955 -12.476 -37.118 1.00 94.94 587 ALA A CA 1
ATOM 4502 C C . ALA A 1 587 ? 28.539 -12.769 -37.626 1.00 94.94 587 ALA A C 1
ATOM 4504 O O . ALA A 1 587 ? 27.843 -11.806 -37.959 1.00 94.94 587 ALA A O 1
ATOM 4505 N N . ALA A 1 588 ? 28.108 -14.035 -37.611 1.00 96.50 588 ALA A N 1
ATOM 4506 C CA . ALA A 1 588 ? 26.766 -14.442 -38.040 1.00 96.50 588 ALA A CA 1
ATOM 4507 C C . ALA A 1 588 ? 25.680 -13.649 -37.303 1.00 96.50 588 ALA A C 1
ATOM 4509 O O . ALA A 1 588 ? 24.875 -12.968 -37.934 1.00 96.50 588 ALA A O 1
ATOM 4510 N N . ALA A 1 589 ? 25.767 -13.603 -35.969 1.00 94.38 589 ALA A N 1
ATOM 4511 C CA . ALA A 1 589 ? 24.850 -12.853 -35.116 1.00 94.38 589 ALA A CA 1
ATOM 4512 C C . ALA A 1 589 ? 24.635 -11.383 -35.513 1.00 94.38 589 ALA A C 1
ATOM 4514 O O . ALA A 1 589 ? 23.579 -10.823 -35.243 1.00 94.38 589 ALA A O 1
ATOM 4515 N N . GLY A 1 590 ? 25.629 -10.723 -36.117 1.00 93.25 590 GLY A N 1
ATOM 4516 C CA . GLY A 1 590 ? 25.473 -9.339 -36.567 1.00 93.25 590 GLY A CA 1
ATOM 4517 C C . GLY A 1 590 ? 24.620 -9.211 -37.829 1.00 93.25 590 GLY A C 1
ATOM 4518 O O . GLY A 1 590 ? 23.901 -8.229 -37.965 1.00 93.25 590 GLY A O 1
ATOM 4519 N N . LEU A 1 591 ? 24.707 -10.181 -38.741 1.00 95.56 591 LEU A N 1
ATOM 4520 C CA . LEU A 1 591 ? 23.924 -10.209 -39.978 1.00 95.56 591 LEU A CA 1
ATOM 4521 C C . LEU A 1 591 ? 22.507 -10.728 -39.720 1.00 95.56 591 LEU A C 1
ATOM 4523 O O . LEU A 1 591 ? 21.561 -10.084 -40.158 1.00 95.56 591 LEU A O 1
ATOM 4527 N N . ILE A 1 592 ? 22.370 -11.806 -38.941 1.00 95.06 592 ILE A N 1
ATOM 4528 C CA . ILE A 1 592 ? 21.083 -12.401 -38.534 1.00 95.06 592 ILE A CA 1
ATOM 4529 C C . ILE A 1 592 ? 20.177 -11.351 -37.884 1.00 95.06 592 ILE A C 1
ATOM 4531 O O . ILE A 1 592 ? 19.087 -11.064 -38.367 1.00 95.06 592 ILE A O 1
ATOM 4535 N N . ARG A 1 593 ? 20.682 -10.647 -36.864 1.00 93.31 593 ARG A N 1
ATOM 4536 C CA . ARG A 1 593 ? 19.931 -9.586 -36.167 1.00 93.31 593 ARG A CA 1
ATOM 4537 C C . ARG A 1 593 ? 19.499 -8.431 -37.067 1.00 93.31 593 ARG A C 1
ATOM 4539 O O . ARG A 1 593 ? 18.533 -7.748 -36.762 1.00 93.31 593 ARG A O 1
ATOM 4546 N N . LEU A 1 594 ? 20.225 -8.181 -38.153 1.00 93.12 594 LEU A N 1
ATOM 4547 C CA . LEU A 1 594 ? 19.885 -7.136 -39.119 1.00 93.12 594 LEU A CA 1
ATOM 4548 C C . LEU A 1 594 ? 18.998 -7.649 -40.265 1.00 93.12 594 LEU A C 1
ATOM 4550 O O . LEU A 1 594 ? 18.718 -6.877 -41.178 1.00 93.12 594 LEU A O 1
ATOM 4554 N N . GLY A 1 595 ? 18.580 -8.920 -40.249 1.00 94.06 595 GLY A N 1
ATOM 4555 C CA . GLY A 1 595 ? 17.823 -9.540 -41.341 1.00 94.06 595 GLY A CA 1
ATOM 4556 C C . GLY A 1 595 ? 18.643 -9.721 -42.624 1.00 94.06 595 GLY A C 1
ATOM 4557 O O . GLY A 1 595 ? 18.089 -9.772 -43.716 1.00 94.06 595 GLY A O 1
ATOM 4558 N N . LEU A 1 596 ? 19.974 -9.781 -42.516 1.00 94.94 596 LEU A N 1
ATOM 4559 C CA . LEU A 1 596 ? 20.911 -9.871 -43.644 1.00 94.94 596 LEU A CA 1
ATOM 4560 C C . LEU A 1 596 ? 21.428 -11.298 -43.863 1.00 94.94 596 LEU A C 1
ATOM 4562 O O . LEU A 1 596 ? 22.527 -11.494 -44.380 1.00 94.94 596 LEU A O 1
ATOM 4566 N N . GLU A 1 597 ? 20.653 -12.302 -43.467 1.00 94.06 597 GLU A N 1
ATOM 4567 C CA . GLU A 1 597 ? 21.016 -13.720 -43.574 1.00 94.06 597 GLU A CA 1
ATOM 4568 C C . GLU A 1 597 ? 21.271 -14.139 -45.019 1.00 94.06 597 GLU A C 1
ATOM 4570 O O . GLU A 1 597 ? 22.240 -14.838 -45.294 1.00 94.06 597 GLU A O 1
ATOM 4575 N N . ALA A 1 598 ? 20.490 -13.608 -45.961 1.00 93.31 598 ALA A N 1
ATOM 4576 C CA . ALA A 1 598 ? 20.660 -13.858 -47.391 1.00 93.31 598 ALA A CA 1
ATOM 4577 C C . ALA A 1 598 ? 22.015 -13.376 -47.951 1.00 93.31 598 ALA A C 1
ATOM 4579 O O . ALA A 1 598 ? 22.425 -13.802 -49.026 1.00 93.31 598 ALA A O 1
ATOM 4580 N N . ARG A 1 599 ? 22.729 -12.486 -47.240 1.00 93.69 599 ARG A N 1
ATOM 4581 C CA . ARG A 1 599 ? 24.091 -12.064 -47.614 1.00 93.69 599 ARG A CA 1
ATOM 4582 C C . ARG A 1 599 ? 25.155 -13.075 -47.183 1.00 93.69 599 ARG A C 1
ATOM 4584 O O . ARG A 1 599 ? 26.299 -12.951 -47.612 1.00 93.69 599 ARG A O 1
ATOM 4591 N N . ILE A 1 600 ? 24.829 -14.028 -46.312 1.00 96.00 600 ILE A N 1
ATOM 4592 C CA . ILE A 1 600 ? 25.786 -15.021 -45.826 1.00 96.00 600 ILE A CA 1
ATOM 4593 C C . ILE A 1 600 ? 26.047 -16.032 -46.941 1.00 96.00 600 ILE A C 1
ATOM 4595 O O . ILE A 1 600 ? 25.157 -16.772 -47.343 1.00 96.00 600 ILE A O 1
ATOM 4599 N N . GLY A 1 601 ? 27.286 -16.063 -47.430 1.00 94.56 601 GLY A N 1
ATOM 4600 C CA . GLY A 1 601 ? 27.719 -17.040 -48.424 1.00 94.56 601 GLY A CA 1
ATOM 4601 C C . GLY A 1 601 ? 28.165 -18.356 -47.797 1.00 94.56 601 GLY A C 1
ATOM 4602 O O . GLY A 1 601 ? 27.882 -19.418 -48.338 1.00 94.56 601 GLY A O 1
ATOM 4603 N N . GLN A 1 602 ? 28.834 -18.286 -46.643 1.00 96.12 602 GLN A N 1
ATOM 4604 C CA . GLN A 1 602 ? 29.357 -19.461 -45.946 1.00 96.12 602 GLN A CA 1
ATOM 4605 C C . GLN A 1 602 ? 29.364 -19.252 -44.431 1.00 96.12 602 GLN A C 1
ATOM 4607 O O . GLN A 1 602 ? 29.794 -18.204 -43.942 1.00 96.12 602 GLN A O 1
ATOM 4612 N N . PHE A 1 603 ? 28.972 -20.282 -43.682 1.00 97.31 603 PHE A N 1
ATOM 4613 C CA . PHE A 1 603 ? 29.256 -20.390 -42.251 1.00 97.31 603 PHE A CA 1
ATOM 4614 C C . PHE A 1 603 ? 30.578 -21.124 -42.050 1.00 97.31 603 PHE A C 1
ATOM 4616 O O . PHE A 1 603 ? 30.726 -22.260 -42.496 1.00 97.31 603 PHE A O 1
ATOM 4623 N N . LEU A 1 604 ? 31.535 -20.494 -41.366 1.00 96.38 604 LEU A N 1
ATOM 4624 C CA . LEU A 1 604 ? 32.832 -21.118 -41.125 1.00 96.38 604 LEU A CA 1
ATOM 4625 C C . LEU A 1 604 ? 32.705 -22.193 -40.034 1.00 96.38 604 LEU A C 1
ATOM 4627 O O . LEU A 1 604 ? 32.185 -21.902 -38.948 1.00 96.38 604 LEU A O 1
ATOM 4631 N N . PRO A 1 605 ? 33.195 -23.423 -40.277 1.00 94.31 605 PRO A N 1
ATOM 4632 C CA . PRO A 1 605 ? 33.249 -24.462 -39.256 1.00 94.31 605 PRO A CA 1
ATOM 4633 C C . PRO A 1 605 ? 34.084 -24.022 -38.050 1.00 94.31 605 PRO A C 1
ATOM 4635 O O . PRO A 1 605 ? 35.099 -23.343 -38.203 1.00 94.31 605 PRO A O 1
ATOM 4638 N N . LEU A 1 606 ? 33.722 -24.467 -36.843 1.00 92.88 606 LEU A N 1
ATOM 4639 C CA . LEU A 1 606 ? 34.464 -24.134 -35.614 1.00 92.88 606 LEU A CA 1
ATOM 4640 C C . LEU A 1 606 ? 35.893 -24.702 -35.592 1.00 92.88 606 LEU A C 1
ATOM 4642 O O . LEU A 1 606 ? 36.742 -24.214 -34.843 1.00 92.88 606 LEU A O 1
ATOM 4646 N N . THR A 1 607 ? 36.164 -25.716 -36.414 1.00 93.12 607 THR A N 1
ATOM 4647 C CA . THR A 1 607 ? 37.508 -26.254 -36.660 1.00 93.12 607 THR A CA 1
ATOM 4648 C C . THR A 1 607 ? 38.394 -25.269 -37.421 1.00 93.12 607 THR A C 1
ATOM 4650 O O . THR A 1 607 ? 39.599 -25.250 -37.197 1.00 93.12 607 THR A O 1
ATOM 4653 N N . VAL A 1 608 ? 37.795 -24.419 -38.262 1.00 92.94 608 VAL A N 1
ATOM 4654 C CA . VAL A 1 608 ? 38.474 -23.401 -39.075 1.00 92.94 608 VAL A CA 1
ATOM 4655 C C . VAL A 1 608 ? 38.472 -22.047 -38.374 1.00 92.94 608 VAL A C 1
ATOM 4657 O O . VAL A 1 608 ? 39.505 -21.385 -38.306 1.00 92.94 608 VAL A O 1
ATOM 4660 N N . SER A 1 609 ? 37.328 -21.622 -37.823 1.00 94.94 609 SER A N 1
ATOM 4661 C CA . SER A 1 609 ? 37.219 -20.354 -37.106 1.00 94.94 609 SER A CA 1
ATOM 4662 C C . SER A 1 609 ? 36.500 -20.484 -35.766 1.00 94.94 609 SER A C 1
ATOM 4664 O O . SER A 1 609 ? 35.274 -20.564 -35.677 1.00 94.94 609 SER A O 1
ATOM 4666 N N . ARG A 1 610 ? 37.283 -20.438 -34.685 1.00 94.06 610 ARG A N 1
ATOM 4667 C CA . ARG A 1 610 ? 36.771 -20.373 -33.312 1.00 94.06 610 ARG A CA 1
ATOM 4668 C C . ARG A 1 610 ? 36.382 -18.943 -32.984 1.00 94.06 610 ARG A C 1
ATOM 4670 O O . ARG A 1 610 ? 37.238 -18.054 -33.020 1.00 94.06 610 ARG A O 1
ATOM 4677 N N . HIS A 1 611 ? 35.120 -18.725 -32.632 1.00 92.62 611 HIS A N 1
ATOM 4678 C CA . HIS A 1 611 ? 34.586 -17.410 -32.289 1.00 92.62 611 HIS A CA 1
ATOM 4679 C C . HIS A 1 611 ? 35.098 -16.880 -30.939 1.00 92.62 611 HIS A C 1
ATOM 4681 O O . HIS A 1 611 ? 35.674 -17.602 -30.131 1.00 92.62 611 HIS A O 1
ATOM 4687 N N . ALA A 1 612 ? 34.869 -15.591 -30.671 1.00 90.12 612 ALA A N 1
ATOM 4688 C CA . ALA A 1 612 ? 35.173 -15.002 -29.364 1.00 90.12 612 ALA A CA 1
ATOM 4689 C C . ALA A 1 612 ? 34.188 -15.495 -28.282 1.00 90.12 612 ALA A C 1
ATOM 4691 O O . ALA A 1 612 ? 33.018 -15.740 -28.585 1.00 90.12 612 ALA A O 1
ATOM 4692 N N . ILE A 1 613 ? 34.633 -15.585 -27.021 1.00 86.62 613 ILE A N 1
ATOM 4693 C CA . ILE A 1 613 ? 33.873 -16.155 -25.885 1.00 86.62 613 ILE A CA 1
ATOM 4694 C C . ILE A 1 613 ? 32.487 -15.492 -25.716 1.00 86.62 613 ILE A C 1
ATOM 4696 O O . ILE A 1 613 ? 31.486 -16.180 -25.516 1.00 86.62 613 ILE A O 1
ATOM 4700 N N . GLY A 1 614 ? 32.372 -14.174 -25.911 1.00 88.56 614 GLY A N 1
ATOM 4701 C CA . GLY A 1 614 ? 31.101 -13.432 -25.846 1.00 88.56 614 GLY A CA 1
ATOM 4702 C C . GLY A 1 614 ? 30.356 -13.250 -27.178 1.00 88.56 614 GLY A C 1
ATOM 4703 O O . GLY A 1 614 ? 29.380 -12.504 -27.234 1.00 88.56 614 GLY A O 1
ATOM 4704 N N . GLN A 1 615 ? 30.814 -13.845 -28.288 1.00 92.62 615 GLN A N 1
ATOM 4705 C CA . GLN A 1 615 ? 30.218 -13.579 -29.604 1.00 92.62 615 GLN A CA 1
ATOM 4706 C C . GLN A 1 615 ? 28.789 -14.129 -29.690 1.00 92.62 615 GLN A C 1
ATOM 4708 O O . GLN A 1 615 ? 28.544 -15.277 -29.341 1.00 92.62 615 GLN A O 1
ATOM 4713 N N . GLY A 1 616 ? 27.851 -13.299 -30.146 1.00 90.88 616 GLY A N 1
ATOM 4714 C CA . GLY A 1 616 ? 26.435 -13.662 -30.256 1.00 90.88 616 GLY A CA 1
ATOM 4715 C C . GLY A 1 616 ? 25.609 -13.366 -29.003 1.00 90.88 616 GLY A C 1
ATOM 4716 O O . GLY A 1 616 ? 24.401 -13.199 -29.121 1.00 90.88 616 GLY A O 1
ATOM 4717 N N . ALA A 1 617 ? 26.219 -13.183 -27.831 1.00 92.75 617 ALA A N 1
ATOM 4718 C CA . ALA A 1 617 ? 25.504 -12.827 -26.603 1.00 92.75 617 ALA A CA 1
ATOM 4719 C C . ALA A 1 617 ? 25.416 -11.302 -26.393 1.00 92.75 617 ALA A C 1
ATOM 4721 O O . ALA A 1 617 ? 26.250 -10.539 -26.898 1.00 92.75 617 ALA A O 1
ATOM 4722 N N . LEU A 1 618 ? 24.404 -10.866 -25.639 1.00 93.56 618 LEU A N 1
ATOM 4723 C CA . LEU A 1 618 ? 24.262 -9.489 -25.155 1.00 93.56 618 LEU A CA 1
ATOM 4724 C C . LEU A 1 618 ? 24.646 -9.425 -23.677 1.00 93.56 618 LEU A C 1
ATOM 4726 O O . LEU A 1 618 ? 24.237 -10.295 -22.914 1.00 93.56 618 LEU A O 1
ATOM 4730 N N . GLY A 1 619 ? 25.413 -8.413 -23.284 1.00 92.56 619 GLY A N 1
ATOM 4731 C CA . GLY A 1 619 ? 25.719 -8.120 -21.885 1.00 92.56 619 GLY A CA 1
ATOM 4732 C C . GLY A 1 619 ? 24.942 -6.894 -21.421 1.00 92.56 619 GLY A C 1
ATOM 4733 O O . GLY A 1 619 ? 24.978 -5.868 -22.100 1.00 92.56 619 GLY A O 1
ATOM 4734 N N . ILE A 1 620 ? 24.247 -7.004 -20.292 1.00 94.06 620 ILE A N 1
ATOM 4735 C CA . ILE A 1 620 ? 23.486 -5.913 -19.678 1.00 94.06 620 ILE A CA 1
ATOM 4736 C C . ILE A 1 620 ? 24.247 -5.439 -18.450 1.00 94.06 620 ILE A C 1
ATOM 4738 O O . ILE A 1 620 ? 24.434 -6.213 -17.512 1.00 94.06 620 ILE A O 1
ATOM 4742 N N . GLN A 1 621 ? 24.712 -4.196 -18.467 1.00 92.06 621 GLN A N 1
ATOM 4743 C CA . GLN A 1 621 ? 25.534 -3.620 -17.404 1.00 92.06 621 GLN A CA 1
ATOM 4744 C C . GLN A 1 621 ? 24.743 -2.546 -16.652 1.00 92.06 621 GLN A C 1
ATOM 4746 O O . GLN A 1 621 ? 24.010 -1.772 -17.262 1.00 92.06 621 GLN A O 1
ATOM 4751 N N . VAL A 1 622 ? 24.884 -2.511 -15.329 1.00 92.44 622 VAL A N 1
ATOM 4752 C CA . VAL A 1 622 ? 24.190 -1.578 -14.430 1.00 92.44 622 VAL A CA 1
ATOM 4753 C C . VAL A 1 622 ? 25.190 -0.809 -13.576 1.00 92.44 622 VAL A C 1
ATOM 4755 O O . VAL A 1 622 ? 26.299 -1.286 -13.307 1.00 92.44 622 VAL A O 1
ATOM 4758 N N . GLY A 1 623 ? 24.806 0.410 -13.208 1.00 84.88 623 GLY A N 1
ATOM 4759 C CA . GLY A 1 623 ? 25.601 1.312 -12.385 1.00 84.88 623 GLY A CA 1
ATOM 4760 C C . GLY A 1 623 ? 25.344 1.118 -10.887 1.00 84.88 623 GLY A C 1
ATOM 4761 O O . GLY A 1 623 ? 24.473 0.339 -10.498 1.00 84.88 623 GLY A O 1
ATOM 4762 N N . PRO A 1 624 ? 26.083 1.843 -10.035 1.00 75.12 624 PRO A N 1
ATOM 4763 C CA . PRO A 1 624 ? 25.916 1.769 -8.586 1.00 75.12 624 PRO A CA 1
ATOM 4764 C C . PRO A 1 624 ? 24.653 2.512 -8.122 1.00 75.12 624 PRO A C 1
ATOM 4766 O O . PRO A 1 624 ? 24.037 2.137 -7.124 1.00 75.12 624 PRO A O 1
ATOM 4769 N N . ALA A 1 625 ? 24.232 3.539 -8.866 1.00 68.62 625 ALA A N 1
ATOM 4770 C CA . ALA A 1 625 ? 22.970 4.226 -8.641 1.00 68.62 625 ALA A CA 1
ATOM 4771 C C . ALA A 1 625 ? 21.802 3.269 -8.931 1.00 68.62 625 ALA A C 1
ATOM 4773 O O . ALA A 1 625 ? 21.712 2.694 -10.014 1.00 68.62 625 ALA A O 1
ATOM 4774 N N . HIS A 1 626 ? 20.925 3.078 -7.943 1.00 69.00 626 HIS A N 1
ATOM 4775 C CA . HIS A 1 626 ? 19.769 2.175 -8.020 1.00 69.00 626 HIS A CA 1
ATOM 4776 C C . HIS A 1 626 ? 20.110 0.706 -8.334 1.00 69.00 626 HIS A C 1
ATOM 4778 O O . HIS A 1 626 ? 19.281 -0.010 -8.896 1.00 69.00 626 HIS A O 1
ATOM 4784 N N . LEU A 1 627 ? 21.297 0.231 -7.927 1.00 73.38 627 LEU A N 1
ATOM 4785 C CA . LEU A 1 627 ? 21.805 -1.115 -8.229 1.00 73.38 627 LEU A CA 1
ATOM 4786 C C . LEU A 1 627 ? 20.775 -2.230 -7.975 1.00 73.38 627 LEU A C 1
ATOM 4788 O O . LEU A 1 627 ? 20.527 -3.046 -8.857 1.00 73.38 627 LEU A O 1
ATOM 4792 N N . HIS A 1 628 ? 20.131 -2.250 -6.803 1.00 70.44 628 HIS A N 1
ATOM 4793 C CA . HIS A 1 628 ? 19.129 -3.271 -6.469 1.00 70.44 628 HIS A CA 1
ATOM 4794 C C . HIS A 1 628 ? 17.911 -3.244 -7.402 1.00 70.44 628 HIS A C 1
ATOM 4796 O O . HIS A 1 628 ? 17.462 -4.295 -7.862 1.00 70.44 628 HIS A O 1
ATOM 4802 N N . THR A 1 629 ? 17.406 -2.051 -7.718 1.00 74.31 629 THR A N 1
ATOM 4803 C CA . THR A 1 629 ? 16.274 -1.866 -8.632 1.00 74.31 629 THR A CA 1
ATOM 4804 C C . THR A 1 629 ? 16.646 -2.309 -10.043 1.00 74.31 629 THR A C 1
ATOM 4806 O O . THR A 1 629 ? 15.926 -3.100 -10.648 1.00 74.31 629 THR A O 1
ATOM 4809 N N . SER A 1 630 ? 17.802 -1.877 -10.549 1.00 81.19 630 SER A N 1
ATOM 4810 C CA . SER A 1 630 ? 18.278 -2.212 -11.895 1.00 81.19 630 SER A CA 1
ATOM 4811 C C . SER A 1 630 ? 18.598 -3.702 -12.053 1.00 81.19 630 SER A C 1
ATOM 4813 O O . SER A 1 630 ? 18.275 -4.287 -13.088 1.00 81.19 630 SER A O 1
ATOM 4815 N N . LEU A 1 631 ? 19.165 -4.348 -11.026 1.00 81.50 631 LEU A N 1
ATOM 4816 C CA . LEU A 1 631 ? 19.372 -5.801 -11.004 1.00 81.50 631 LEU A CA 1
ATOM 4817 C C . LEU A 1 631 ? 18.037 -6.552 -11.051 1.00 81.50 631 LEU A C 1
ATOM 4819 O O . LEU A 1 631 ? 17.865 -7.434 -11.892 1.00 81.50 631 LEU A O 1
ATOM 4823 N N . SER A 1 632 ? 17.075 -6.163 -10.207 1.00 79.94 632 SER A N 1
ATOM 4824 C CA . SER A 1 632 ? 15.737 -6.765 -10.186 1.00 79.94 632 SER A CA 1
ATOM 4825 C C . SER A 1 632 ? 15.048 -6.646 -11.551 1.00 79.94 632 SER A C 1
ATOM 4827 O O . SER A 1 632 ? 14.606 -7.653 -12.109 1.00 79.94 632 SER A O 1
ATOM 4829 N N . LEU A 1 633 ? 15.076 -5.450 -12.154 1.00 85.69 633 LEU A N 1
ATOM 4830 C CA . LEU A 1 633 ? 14.514 -5.186 -13.483 1.00 85.69 633 LEU A CA 1
ATOM 4831 C C . LEU A 1 633 ? 15.111 -6.087 -14.570 1.00 85.69 633 LEU A C 1
ATOM 4833 O O . LEU A 1 633 ? 14.381 -6.538 -15.452 1.00 85.69 633 LEU A O 1
ATOM 4837 N N . CYS A 1 634 ? 16.414 -6.372 -14.505 1.00 87.00 634 CYS A N 1
ATOM 4838 C CA . CYS A 1 634 ? 17.119 -7.182 -15.499 1.00 87.00 634 CYS A CA 1
ATOM 4839 C C . CYS A 1 634 ? 16.958 -8.699 -15.310 1.00 87.00 634 CYS A C 1
ATOM 4841 O O . CYS A 1 634 ? 17.317 -9.450 -16.217 1.00 87.00 634 CYS A O 1
ATOM 4843 N N . THR A 1 635 ? 16.403 -9.167 -14.188 1.00 84.50 635 THR A N 1
ATOM 4844 C CA . THR A 1 635 ? 16.232 -10.603 -13.886 1.00 84.50 635 THR A CA 1
ATOM 4845 C C . THR A 1 635 ? 15.553 -11.390 -15.019 1.00 84.50 635 THR A C 1
ATOM 4847 O O . THR A 1 635 ? 16.091 -12.426 -15.418 1.00 84.50 635 THR A O 1
ATOM 4850 N N . PRO A 1 636 ? 14.458 -10.904 -15.644 1.00 84.56 636 PRO A N 1
ATOM 4851 C CA . PRO A 1 636 ? 13.791 -11.608 -16.746 1.00 84.56 636 PRO A CA 1
ATOM 4852 C C . PRO A 1 636 ? 14.655 -11.791 -18.005 1.00 84.56 636 PRO A C 1
ATOM 4854 O O . PRO A 1 636 ? 14.302 -12.566 -18.891 1.00 84.56 636 PRO A O 1
ATOM 4857 N N . LEU A 1 637 ? 15.772 -11.064 -18.122 1.00 84.19 637 LEU A N 1
ATOM 4858 C CA . LEU A 1 637 ? 16.701 -11.176 -19.248 1.00 84.19 637 LEU A CA 1
ATOM 4859 C C . LEU A 1 637 ? 17.716 -12.309 -19.060 1.00 84.19 637 LEU A C 1
ATOM 4861 O O . LEU A 1 637 ? 18.341 -12.731 -20.035 1.00 84.19 637 LEU A O 1
ATOM 4865 N N . THR A 1 638 ? 17.904 -12.786 -17.824 1.00 76.00 638 THR A N 1
ATOM 4866 C CA . THR A 1 638 ? 18.833 -13.876 -17.516 1.00 76.00 638 THR A CA 1
ATOM 4867 C C . THR A 1 638 ? 18.236 -15.220 -17.910 1.00 76.00 638 THR A C 1
ATOM 4869 O O . THR A 1 638 ? 17.166 -15.595 -17.450 1.00 76.00 638 THR A O 1
ATOM 4872 N N . GLY A 1 639 ? 18.937 -15.963 -18.770 1.00 60.47 639 GLY A N 1
ATOM 4873 C CA . GLY A 1 639 ? 18.663 -17.386 -18.966 1.00 60.47 639 GLY A CA 1
ATOM 4874 C C . GLY A 1 639 ? 17.233 -17.735 -19.386 1.00 60.47 639 GLY A C 1
ATOM 4875 O O . GLY A 1 639 ? 16.675 -18.686 -18.841 1.00 60.47 639 GLY A O 1
ATOM 4876 N N . VAL A 1 640 ? 16.669 -17.053 -20.394 1.00 43.28 640 VAL A N 1
ATOM 4877 C CA . VAL A 1 640 ? 15.555 -17.627 -21.170 1.00 43.28 640 VAL A CA 1
ATOM 4878 C C . VAL A 1 640 ? 16.088 -18.894 -21.843 1.00 43.28 640 VAL A C 1
ATOM 4880 O O . VAL A 1 640 ? 16.637 -18.858 -22.945 1.00 43.28 640 VAL A O 1
ATOM 4883 N N . ARG A 1 641 ? 15.990 -20.018 -21.127 1.00 31.83 641 ARG A N 1
ATOM 4884 C CA . ARG A 1 641 ? 15.990 -21.351 -21.714 1.00 31.83 641 ARG A CA 1
ATOM 4885 C C . ARG A 1 641 ? 14.791 -21.344 -22.652 1.00 31.83 641 ARG A C 1
ATOM 4887 O O . ARG A 1 641 ? 13.656 -21.292 -22.186 1.00 31.83 641 ARG A O 1
ATOM 4894 N N . HIS A 1 642 ? 15.036 -21.279 -23.955 1.00 27.52 642 HIS A N 1
ATOM 4895 C CA . HIS A 1 642 ? 13.982 -21.638 -24.886 1.00 27.52 642 HIS A CA 1
ATOM 4896 C C . HIS A 1 642 ? 13.581 -23.088 -24.588 1.00 27.52 642 HIS A C 1
ATOM 4898 O O . HIS A 1 642 ? 14.452 -23.929 -24.345 1.00 27.52 642 HIS A O 1
ATOM 4904 N N . ALA A 1 643 ? 12.264 -23.282 -24.502 1.00 26.75 643 ALA A N 1
ATOM 4905 C CA . ALA A 1 643 ? 11.592 -24.571 -24.512 1.00 26.75 643 ALA A CA 1
ATOM 4906 C C . ALA A 1 643 ? 12.022 -25.422 -25.712 1.00 26.75 643 ALA A C 1
ATOM 4908 O O . ALA A 1 643 ? 12.392 -24.816 -26.749 1.00 26.75 643 ALA A O 1
#

Sequence (643 aa):
MARSHLVLSLSLSLPLPLPLPLSLSLCRSTGLGSMANPAHSVLPAHAAERRGPEAHEARPENFPPMKNEVILQAARGEETPYVPVWWLSPLVAIAALPPLNPPFFTSPDAAIIFSDILVVPQALGLECLMQPGIGPVFPKPIETPEDLARLNPSVDVQAELGYVFEAITLTRHRLQGHAPLIGFAGAPWTLFAYMIEGKSSKTWDKARAWLYQYPEASHRLLDMITNCTIQYLVGQVHAGAQMLQRRWPINSTPHPHPPPSAADLSGPVFDSWAGSLQHDIFREFVLPRLARIASSVKALLGPKAVPMICFAKGAAWAMKDLEHTDYDVQGLDETADVEQVAALLKGRVALQGNLDPAVMYASDDVIRARVGAMMAKFPARGHIANLGHGMTPTMEPRAVAALVDAVHAFRRESPHIRIGTRSSVLAMWQTRWVVERLTRAHPGVRFSVVPLSTVGDANLTLDLNKFSTTGIFTDALVRALLAQEVDILVHSLKDLPSTISPGTQLAAIGPREDPRDVVVFHHRHSEIKDLAQLPAGAVVGTSSTRRRAQLAAAYPQLRFAPVRGNVMTRLRKLDDPANGYDALCLAAAGLIRLGLEARIGQFLPLTVSRHAIGQGALGIQVGPAHLHTSLSLCTPLTGVRHA

Nearest PDB structures (foldseek):
  3gw3-assembly1_A-2  TM=8.622E-01  e=9.386E-37  Homo sapiens
  1jpi-assembly1_A-2  TM=8.627E-01  e=1.478E-36  Homo sapiens
  1jpk-assembly1_A-2  TM=8.626E-01  e=1.396E-36  Homo sapiens
  1r3v-assembly1_A-2  TM=8.722E-01  e=6.467E-36  Homo sapiens
  1r3q-assembly1_A  TM=8.706E-01  e=1.018E-35 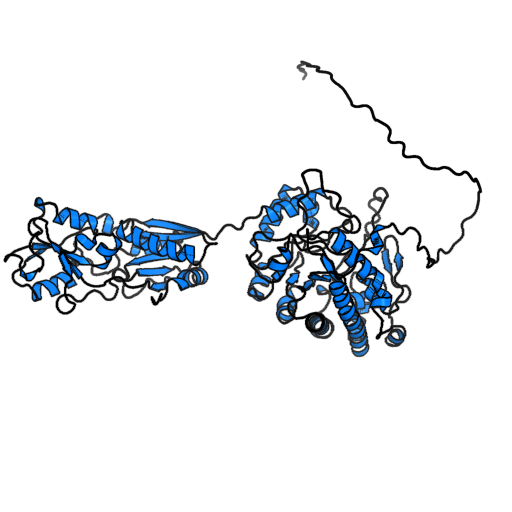 Homo sapiens

Radius of gyration: 38.1 Å; Cα contacts (8 Å, |Δi|>4): 1073; chains: 1; bounding box: 104×94×101 Å